Protein AF-A0A0F9CCX0-F1 (afdb_monomer)

pLDDT: mean 74.24, std 12.21, range [33.88, 95.0]

Foldseek 3Di:
DVVVVLVVVPVPDDDPPDDDDQDPDFDQEFAQDPVNDPDHDDLCNVLVVLVVLLVVLVVVQVVLQVLQPDFDWAAAPLQPADDDDDDDDPPDDDDGPHDPVSNVVRTGTDHGDHRDPVSVVVSVVSVVVSVVSVLDDVLNVVPDPDPPDPPVNSVVVVVVSCPSVLVSVVSNQVRVLVNVLSVLVVCLVPPDQWDWDQDPNDTDTDGSVVSPDRSNVDHDPDDSVPDDLVVQLVVLVVLQVVCVVDPDDDNLVSQLSNCVSNVPPPSCVVWPWDQDPVRDIDGPDDPDPPVVVVVVVVVVVVVVVVVVVVVVVVVVLVVLVVVLVVLVVVLVVLVVVPVPDDDPSPVVSVVSVVVSVVSVVVSVVVVVVVVVVVVVVVVVVVVVPD

Solvent-accessible surface area (backbone atoms only — not comparable to full-atom values): 23038 Å² total; per-residue (Å²): 112,74,73,62,54,54,62,59,57,67,77,47,79,98,59,89,88,76,81,82,83,84,70,88,79,68,75,73,52,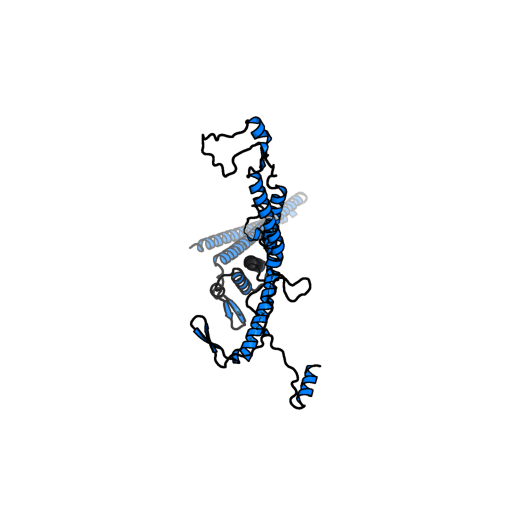64,38,78,31,92,85,70,52,90,67,48,50,51,71,64,72,72,45,43,67,56,52,53,49,46,54,52,48,51,50,53,41,51,51,28,43,53,48,44,74,40,94,46,59,48,74,42,84,79,35,66,67,81,85,73,91,82,82,84,57,94,96,63,84,83,89,68,93,49,60,70,68,57,44,55,78,23,49,46,73,57,89,52,65,63,52,54,66,67,58,52,52,49,44,51,52,52,50,56,50,50,46,51,72,68,65,59,49,60,68,78,75,65,54,76,72,61,98,80,59,55,70,65,60,55,50,52,53,49,51,60,62,42,48,62,54,39,55,33,46,42,39,40,48,57,26,48,37,53,39,53,34,35,50,49,53,47,41,48,74,69,50,56,78,74,44,78,45,78,55,94,93,38,83,45,76,50,43,43,75,76,49,71,64,67,56,81,76,58,67,69,89,75,59,69,75,64,62,55,64,65,57,42,27,50,54,22,50,52,49,48,57,46,48,76,74,42,92,85,60,62,68,68,61,45,49,52,47,30,38,61,23,64,65,48,82,62,49,63,75,80,58,49,69,44,77,43,100,83,78,46,80,42,61,78,72,65,82,70,77,57,66,66,60,55,48,49,51,50,49,51,49,49,51,53,50,52,52,49,53,50,50,52,52,53,48,51,53,51,50,54,48,49,52,53,50,51,51,50,51,51,50,52,52,52,54,63,56,46,79,74,56,73,85,76,52,57,62,59,51,52,54,52,52,50,52,49,50,50,52,52,50,53,49,50,53,52,55,51,54,50,53,52,52,52,51,53,50,55,54,55,63,67,70,74,78,122

Radius of gyration: 51.45 Å; Cα contacts (8 Å, |Δi|>4): 239; chains: 1; bounding box: 146×85×108 Å

Sequence (386 aa):
KMQAEVKFLSQQKPKVLKIDPVEYYTKIPFIPAPDGGFYDLGLGQLMGDMGGSVNTLINQLIDAGTWANSNTGFIGRGARIKGGKLRFEPNELKQVDVAGGTLRDSIVMMDFKEPSAVLFQLLGLLITYSERIGSVTDAMVGENPGQNTPAYNMQAMLEQGLQVFNGIFKRIYRSKRSEFRKLYKLNAIYLDKETYFSYHDSEEKVLATDYTADPKDLIPAADPNAFSNKEKSQKAQMLAERAGMVPGYDPIEVEKRFLEGADIPDSGQVYPTKVNEKGGVELVFPPKPDPELEIKKADMQRRTLEGKVRSEVDMMKAESQIMVDQAKVMVMIAELEADKESESNNVRIEELKLLVKEFEINRKAMVEMYKADEQSKQAANKGVGG

Nearest PDB structures (foldseek):
  9bgm-assembly1_c  TM=2.350E-01  e=2.758E-06  Pseudomonas phage vB_PaeP_DEV

Mean predicted aligned error: 19.17 Å

Structure (mmCIF, N/CA/C/O backbone):
data_AF-A0A0F9CCX0-F1
#
_entry.id   AF-A0A0F9CCX0-F1
#
loop_
_atom_site.group_PDB
_atom_site.id
_atom_site.type_symbol
_atom_site.label_atom_id
_atom_site.label_alt_id
_atom_site.label_comp_id
_atom_site.label_asym_id
_atom_site.label_entity_id
_atom_site.label_seq_id
_atom_site.pdbx_PDB_ins_code
_atom_site.Cartn_x
_atom_site.Cartn_y
_atom_site.Cartn_z
_atom_site.occupancy
_atom_site.B_iso_or_equiv
_atom_site.auth_seq_id
_atom_site.auth_comp_id
_atom_site.auth_asym_id
_atom_site.auth_atom_id
_atom_site.pdbx_PDB_model_num
ATOM 1 N N . LYS A 1 1 ? -1.453 -40.547 -20.903 1.00 52.84 1 LYS A N 1
ATOM 2 C CA . LYS A 1 1 ? -2.375 -41.615 -20.433 1.00 52.84 1 LYS A CA 1
ATOM 3 C C . LYS A 1 1 ? -3.835 -41.166 -20.509 1.00 52.84 1 LYS A C 1
ATOM 5 O O . LYS A 1 1 ? -4.539 -41.702 -21.347 1.00 52.84 1 LYS A O 1
ATOM 10 N N . MET A 1 2 ? -4.241 -40.103 -19.806 1.00 53.22 2 MET A N 1
ATOM 11 C CA . MET A 1 2 ? -5.626 -39.584 -19.821 1.00 53.22 2 MET A CA 1
ATOM 12 C C . MET A 1 2 ? -6.175 -39.236 -21.230 1.00 53.22 2 MET A C 1
ATOM 14 O O . MET A 1 2 ? -7.317 -39.540 -21.541 1.00 53.22 2 MET A O 1
ATOM 18 N N . GLN A 1 3 ? -5.352 -38.686 -22.134 1.00 57.97 3 GLN A N 1
ATOM 19 C CA . GLN A 1 3 ? -5.780 -38.356 -23.510 1.00 57.97 3 GLN A CA 1
ATOM 20 C C . GLN A 1 3 ? -6.060 -39.578 -24.407 1.00 57.97 3 GLN A C 1
ATOM 22 O O . GLN A 1 3 ? -6.864 -39.488 -25.331 1.00 57.97 3 GLN A O 1
ATOM 27 N N . ALA A 1 4 ? -5.397 -40.712 -24.158 1.00 64.69 4 ALA A N 1
ATOM 28 C CA . ALA A 1 4 ? -5.591 -41.932 -24.948 1.00 64.69 4 ALA A CA 1
ATOM 29 C C . ALA A 1 4 ? -6.895 -42.648 -24.558 1.00 64.69 4 ALA A C 1
ATOM 31 O O . ALA A 1 4 ? -7.585 -43.201 -25.406 1.00 64.69 4 ALA A O 1
ATOM 32 N N . GLU A 1 5 ? -7.257 -42.561 -23.281 1.00 64.94 5 GLU A N 1
ATOM 33 C CA . GLU A 1 5 ? -8.463 -43.155 -22.704 1.00 64.94 5 GLU A CA 1
ATOM 34 C C . GLU A 1 5 ? -9.735 -42.405 -23.137 1.00 64.94 5 GLU A C 1
ATOM 36 O O . GLU A 1 5 ? -10.734 -43.020 -23.503 1.00 64.94 5 GLU A O 1
ATOM 41 N N . VAL A 1 6 ? -9.660 -41.072 -23.242 1.00 62.88 6 VAL A N 1
ATOM 42 C CA . VAL A 1 6 ? -10.740 -40.226 -23.787 1.00 62.88 6 VAL A CA 1
ATOM 43 C C . VAL A 1 6 ? -11.057 -40.573 -25.250 1.00 62.88 6 VAL A C 1
ATOM 45 O O . VAL A 1 6 ? -12.227 -40.633 -25.621 1.00 62.88 6 VAL A O 1
ATOM 48 N N . LYS A 1 7 ? -10.041 -40.857 -26.079 1.00 65.94 7 LYS A N 1
ATOM 49 C CA . LYS A 1 7 ? -10.237 -41.249 -27.491 1.00 65.94 7 LYS A CA 1
ATOM 50 C C . LYS A 1 7 ? -10.903 -42.617 -27.654 1.00 65.94 7 LYS A C 1
ATOM 52 O O . LYS A 1 7 ? -11.608 -42.836 -28.631 1.00 65.94 7 LYS A O 1
ATOM 57 N N . PHE A 1 8 ? -10.666 -43.536 -26.722 1.00 67.38 8 PHE A N 1
ATOM 58 C CA . PHE A 1 8 ? -11.284 -44.861 -26.739 1.00 67.38 8 PHE A CA 1
ATOM 59 C C . PHE A 1 8 ? -12.762 -44.791 -26.332 1.00 67.38 8 PHE A C 1
ATOM 61 O O . PHE A 1 8 ? -13.625 -45.390 -26.971 1.00 67.38 8 PHE A O 1
ATOM 68 N N . LEU A 1 9 ? -13.071 -43.994 -25.308 1.00 62.97 9 LEU A N 1
ATOM 69 C CA . LEU A 1 9 ? -14.431 -43.838 -24.800 1.00 62.97 9 LEU A CA 1
ATOM 70 C C . LEU A 1 9 ? -15.341 -43.012 -25.729 1.00 62.97 9 LEU A C 1
ATOM 72 O O . LEU A 1 9 ? -16.557 -43.157 -25.648 1.00 62.97 9 LEU A O 1
ATOM 76 N N . SER A 1 10 ? -14.790 -42.198 -26.643 1.00 60.66 10 SER A N 1
ATOM 77 C CA . SER A 1 10 ? -15.584 -41.427 -27.618 1.00 60.66 10 SER A CA 1
ATOM 78 C C . SER A 1 10 ? -16.199 -42.271 -28.741 1.00 60.66 10 SER A C 1
ATOM 80 O O . SER A 1 10 ? -17.089 -41.791 -29.438 1.00 60.66 10 SER A O 1
ATOM 82 N N . GLN A 1 11 ? -15.736 -43.512 -28.938 1.00 66.75 11 GLN A N 1
ATOM 83 C CA . GLN A 1 11 ? -16.240 -44.426 -29.974 1.00 66.75 11 GLN A CA 1
ATOM 84 C C . GLN A 1 11 ? -17.490 -45.209 -29.540 1.00 66.75 11 GLN A C 1
ATOM 86 O O . GLN A 1 11 ? -18.177 -45.792 -30.378 1.00 66.75 11 GLN A O 1
ATOM 91 N N . GLN A 1 12 ? -17.820 -45.215 -28.247 1.00 64.75 12 GLN A N 1
ATOM 92 C CA . GLN A 1 12 ? -19.062 -45.787 -27.735 1.00 64.75 12 GLN A CA 1
ATOM 93 C C . GLN A 1 12 ? -20.084 -44.655 -27.532 1.00 64.75 12 GLN A C 1
ATOM 95 O O . GLN A 1 12 ? -19.723 -43.602 -27.023 1.00 64.75 12 GLN A O 1
ATOM 100 N N . LYS A 1 13 ? -21.333 -44.867 -27.987 1.00 63.69 13 LYS A N 1
ATOM 101 C CA . LYS A 1 13 ? -22.536 -43.991 -27.915 1.00 63.69 13 LYS A CA 1
ATOM 102 C C . LYS A 1 13 ? -22.463 -42.822 -26.909 1.00 63.69 13 LYS A C 1
ATOM 104 O O . LYS A 1 13 ? -22.036 -43.045 -25.780 1.00 63.69 13 LYS A O 1
ATOM 109 N N . PRO A 1 14 ? -22.991 -41.627 -27.254 1.00 55.28 14 PRO A N 1
ATOM 110 C CA . PRO A 1 14 ? -22.589 -40.343 -26.679 1.00 55.28 14 PRO A CA 1
ATOM 111 C C . PRO A 1 14 ? -22.761 -40.327 -25.160 1.00 55.28 14 PRO A C 1
ATOM 113 O O . PRO A 1 14 ? -23.839 -40.066 -24.630 1.00 55.28 14 PRO A O 1
ATOM 116 N N . LYS A 1 15 ? -21.672 -40.623 -24.458 1.00 65.62 15 LYS A N 1
ATOM 117 C CA . LYS A 1 15 ? -21.568 -40.529 -23.010 1.00 65.62 15 LYS A CA 1
ATOM 118 C C . LYS A 1 15 ? -20.642 -39.354 -22.750 1.00 65.62 15 LYS A C 1
ATOM 120 O O . LYS A 1 15 ? -19.519 -39.341 -23.247 1.00 65.62 15 LYS A O 1
ATOM 125 N N . VAL A 1 16 ? -21.136 -38.333 -22.055 1.00 71.62 16 VAL A N 1
ATOM 126 C CA . VAL A 1 16 ? -20.350 -37.137 -21.723 1.00 71.62 16 VAL A CA 1
ATOM 127 C C . VAL A 1 16 ? -19.073 -37.582 -21.005 1.00 71.62 16 VAL A C 1
ATOM 129 O O . VAL A 1 16 ? -19.140 -38.134 -19.911 1.00 71.62 16 VAL A O 1
ATOM 132 N N . LEU A 1 17 ? -17.919 -37.397 -21.653 1.00 76.38 17 LEU A N 1
ATOM 133 C CA . LEU A 1 17 ? -16.630 -37.905 -21.166 1.00 76.38 17 LEU A CA 1
ATOM 134 C C . LEU A 1 17 ? -16.037 -37.018 -20.070 1.00 76.38 17 LEU A C 1
ATOM 136 O O . LEU A 1 17 ? -15.368 -37.508 -19.165 1.00 76.38 17 LEU A O 1
ATOM 140 N N . LYS A 1 18 ? -16.269 -35.707 -20.171 1.00 80.12 18 LYS A N 1
ATOM 141 C CA . LYS A 1 18 ? -15.774 -34.694 -19.244 1.00 80.12 18 LYS A CA 1
ATOM 142 C C . LYS A 1 18 ? -16.625 -33.436 -19.380 1.00 80.12 18 LYS A C 1
ATOM 144 O O . LYS A 1 18 ? -16.895 -33.003 -20.497 1.00 80.12 18 LYS A O 1
ATOM 149 N N . ILE A 1 19 ? -17.014 -32.857 -18.251 1.00 81.25 19 ILE A N 1
ATOM 150 C CA . ILE A 1 19 ? -17.559 -31.502 -18.185 1.00 81.25 19 ILE A CA 1
ATOM 151 C C . ILE A 1 19 ? -16.481 -30.660 -17.519 1.00 81.25 19 ILE A C 1
ATOM 153 O O . ILE A 1 19 ? -16.115 -30.926 -16.375 1.00 81.25 19 ILE A O 1
ATOM 157 N N . ASP A 1 20 ? -15.940 -29.687 -18.244 1.00 79.88 20 ASP A N 1
ATOM 158 C CA . ASP A 1 20 ? -15.056 -28.693 -17.651 1.00 79.88 20 ASP A CA 1
ATOM 159 C C . ASP A 1 20 ? -15.924 -27.651 -16.927 1.00 79.88 20 ASP A C 1
ATOM 161 O O . ASP A 1 20 ? -16.744 -26.997 -17.577 1.00 79.88 20 ASP A O 1
ATOM 165 N N . PRO A 1 21 ? -15.820 -27.523 -15.589 1.00 82.19 21 PRO A N 1
ATOM 166 C CA . PRO A 1 21 ? -16.652 -26.589 -14.847 1.00 82.19 21 PRO A CA 1
ATOM 167 C C . PRO A 1 21 ? -16.328 -25.150 -15.259 1.00 82.19 21 PRO A C 1
ATOM 169 O O . PRO A 1 21 ? -15.163 -24.756 -15.353 1.00 82.19 21 PRO A O 1
ATOM 172 N N . VAL A 1 22 ? -17.373 -24.353 -15.482 1.00 83.12 22 VAL A N 1
ATOM 173 C CA . VAL A 1 22 ? -17.244 -22.916 -15.740 1.00 83.12 22 VAL A CA 1
ATOM 174 C C . VAL A 1 22 ? -17.226 -22.191 -14.398 1.00 83.12 22 VAL A C 1
ATOM 176 O O . VAL A 1 22 ? -18.200 -22.211 -13.649 1.00 83.12 22 VAL A O 1
ATOM 179 N N . GLU A 1 23 ? -16.098 -21.566 -14.077 1.00 85.44 23 GLU A N 1
ATOM 180 C CA . GLU A 1 23 ? -15.946 -20.768 -12.863 1.00 85.44 23 GLU A CA 1
ATOM 181 C C . GLU A 1 23 ? -16.421 -19.329 -13.096 1.00 85.44 23 GLU A C 1
ATOM 183 O O . GLU A 1 23 ? -15.783 -18.576 -13.831 1.00 85.44 23 GLU A O 1
ATOM 188 N N . TYR A 1 24 ? -17.499 -18.929 -12.420 1.00 87.69 24 TYR A N 1
ATOM 189 C CA . TYR A 1 24 ? -18.058 -17.573 -12.516 1.00 87.69 24 TYR A CA 1
ATOM 190 C C . TYR A 1 24 ? -17.422 -16.584 -11.538 1.00 87.69 24 TYR A C 1
ATOM 192 O O . TYR A 1 24 ? -17.319 -15.394 -11.821 1.00 87.69 24 TYR A O 1
ATOM 200 N N . TYR A 1 25 ? -16.974 -17.072 -10.382 1.00 90.06 25 TYR A N 1
ATOM 201 C CA . TYR A 1 25 ? -16.508 -16.221 -9.292 1.00 90.06 25 TYR A CA 1
ATOM 202 C C . TYR A 1 25 ? -14.986 -16.221 -9.190 1.00 90.06 25 TYR A C 1
ATOM 204 O O . TYR A 1 25 ? -14.326 -17.250 -9.370 1.00 90.06 25 TYR A O 1
ATOM 212 N N . THR A 1 26 ? -14.422 -15.058 -8.868 1.00 91.19 26 THR A N 1
ATOM 213 C CA . THR A 1 26 ? -12.991 -14.891 -8.594 1.00 91.19 26 THR A CA 1
ATOM 214 C C . THR A 1 26 ? -12.821 -14.332 -7.193 1.00 91.19 26 THR A C 1
ATOM 216 O O . THR A 1 26 ? -13.341 -13.267 -6.877 1.00 91.19 26 THR A O 1
ATOM 219 N N . LYS A 1 27 ? -12.074 -15.048 -6.353 1.00 89.75 27 LYS A N 1
ATOM 220 C CA . LYS A 1 27 ? -11.659 -14.563 -5.038 1.00 89.75 27 LYS A CA 1
ATOM 221 C C . LYS A 1 27 ? -10.567 -13.503 -5.216 1.00 89.75 27 LYS A C 1
ATOM 223 O O . LYS A 1 27 ? -9.583 -13.767 -5.904 1.00 89.75 27 LYS A O 1
ATOM 228 N N . ILE A 1 28 ? -10.730 -12.338 -4.587 1.00 90.44 28 ILE A N 1
ATOM 229 C CA . ILE A 1 28 ? -9.717 -11.274 -4.530 1.00 90.44 28 ILE A CA 1
ATOM 230 C C . ILE A 1 28 ? -9.175 -11.222 -3.093 1.00 90.44 28 ILE A C 1
ATOM 232 O O . ILE A 1 28 ? -9.867 -10.708 -2.217 1.00 90.44 28 ILE A O 1
ATOM 236 N N . PRO A 1 29 ? -7.973 -11.768 -2.829 1.00 87.62 29 PRO A N 1
ATOM 237 C CA . PRO A 1 29 ? -7.443 -11.885 -1.486 1.00 87.62 29 PRO A CA 1
ATOM 238 C C . PRO A 1 29 ? -6.624 -10.671 -1.051 1.00 87.62 29 PRO A C 1
ATOM 240 O O . PRO A 1 29 ? -5.793 -10.170 -1.812 1.00 87.62 29 PRO A O 1
ATOM 243 N N . PHE A 1 30 ? -6.805 -10.260 0.209 1.00 86.00 30 PHE A N 1
ATOM 244 C CA . PHE A 1 30 ? -5.980 -9.244 0.873 1.00 86.00 30 PHE A CA 1
ATOM 245 C C . PHE A 1 30 ? -4.812 -9.893 1.635 1.00 86.00 30 PHE A C 1
ATOM 247 O O . PHE A 1 30 ? -3.699 -9.992 1.099 1.00 86.00 30 PHE A O 1
ATOM 254 N N . ILE A 1 31 ? -5.068 -10.399 2.849 1.00 86.38 31 ILE A N 1
ATOM 255 C CA . ILE A 1 31 ? -4.126 -11.188 3.653 1.00 86.38 31 ILE A CA 1
ATOM 256 C C . ILE A 1 31 ? -4.696 -12.602 3.814 1.00 86.38 31 ILE A C 1
ATOM 258 O O . ILE A 1 31 ? -5.775 -12.744 4.384 1.00 86.38 31 ILE A O 1
ATOM 262 N N . PRO A 1 32 ? -4.008 -13.651 3.327 1.00 87.69 32 PRO A N 1
ATOM 263 C CA . PRO A 1 32 ? -4.508 -15.013 3.457 1.00 87.69 32 PRO A CA 1
ATOM 264 C C . PRO A 1 32 ? -4.692 -15.370 4.930 1.00 87.69 32 PRO A C 1
ATOM 266 O O . PRO A 1 32 ? -3.854 -15.029 5.767 1.00 87.69 32 PRO A O 1
ATOM 269 N N . ALA A 1 33 ? -5.789 -16.054 5.230 1.00 87.62 33 ALA A N 1
ATOM 270 C CA . ALA A 1 33 ? -6.070 -16.474 6.588 1.00 87.62 33 ALA A CA 1
ATOM 271 C C . ALA A 1 33 ? -4.991 -17.468 7.072 1.00 87.62 33 ALA A C 1
ATOM 273 O O . ALA A 1 33 ? -4.634 -18.391 6.329 1.00 87.62 33 ALA A O 1
ATOM 274 N N . PRO A 1 34 ? -4.432 -17.284 8.282 1.00 84.56 34 PRO A N 1
ATOM 275 C CA . PRO A 1 34 ? -3.341 -18.116 8.794 1.00 84.56 34 PRO A CA 1
ATOM 276 C C . PRO A 1 34 ? -3.766 -19.570 9.042 1.00 84.56 34 PRO A C 1
ATOM 278 O O . PRO A 1 34 ? -2.927 -20.465 9.052 1.00 84.56 34 PRO A O 1
ATOM 281 N N . ASP A 1 35 ? -5.065 -19.804 9.212 1.00 87.06 35 ASP A N 1
ATOM 282 C CA . ASP A 1 35 ? -5.700 -21.114 9.363 1.00 87.06 35 ASP A CA 1
ATOM 283 C C . ASP A 1 35 ? -5.969 -21.822 8.019 1.00 87.06 35 ASP A C 1
ATOM 285 O O . ASP A 1 35 ? -6.413 -22.969 8.000 1.00 87.06 35 ASP A O 1
ATOM 289 N N . GLY A 1 36 ? -5.704 -21.160 6.887 1.00 86.31 36 GLY A N 1
ATOM 290 C CA . GLY A 1 36 ? -6.026 -21.672 5.554 1.00 86.31 36 GLY A CA 1
ATOM 291 C C . GLY A 1 36 ? -7.513 -21.579 5.195 1.00 86.31 36 GLY A C 1
ATOM 292 O O . GLY A 1 36 ? -7.946 -22.213 4.229 1.00 86.31 36 GLY A O 1
ATOM 293 N N . GLY A 1 37 ? -8.296 -20.805 5.951 1.00 86.94 37 GLY A N 1
ATOM 294 C CA . GLY A 1 37 ? -9.709 -20.568 5.691 1.00 86.94 37 GLY A CA 1
ATOM 295 C C . GLY A 1 37 ? -9.985 -19.897 4.340 1.00 86.94 37 GLY A C 1
ATOM 296 O O . GLY A 1 37 ? -9.119 -19.299 3.695 1.00 86.94 37 GLY A O 1
ATOM 297 N N . PHE A 1 38 ? -11.241 -19.986 3.887 1.00 86.88 38 PHE A N 1
ATOM 298 C CA . PHE A 1 38 ? -11.650 -19.364 2.625 1.00 86.88 38 PHE A CA 1
ATOM 299 C C . PHE A 1 38 ? -11.671 -17.831 2.699 1.00 86.88 38 PHE A C 1
ATOM 301 O O . PHE A 1 38 ? -11.340 -17.183 1.706 1.00 86.88 38 PHE A O 1
ATOM 308 N N . TYR A 1 39 ? -12.044 -17.249 3.840 1.00 88.31 39 TYR A N 1
ATOM 309 C CA . TYR A 1 39 ? -12.142 -15.799 4.009 1.00 88.31 39 TYR A CA 1
ATOM 310 C C . TYR A 1 39 ? -10.817 -15.211 4.461 1.00 88.31 39 TYR A C 1
ATOM 312 O O . TYR A 1 39 ? -10.295 -15.584 5.503 1.00 88.31 39 TYR A O 1
ATOM 320 N N . ASP A 1 40 ? -10.291 -14.280 3.674 1.00 87.88 40 ASP A N 1
ATOM 321 C CA . ASP A 1 40 ? -9.047 -13.590 3.991 1.00 87.88 40 ASP A CA 1
ATOM 322 C C . ASP A 1 40 ? -9.248 -12.558 5.101 1.00 87.88 40 ASP A C 1
ATOM 324 O O . ASP A 1 40 ? -10.336 -12.008 5.286 1.00 87.88 40 ASP A O 1
ATOM 328 N N . LEU A 1 41 ? -8.168 -12.255 5.814 1.00 87.75 41 LEU A N 1
ATOM 329 C CA . LEU A 1 41 ? -8.151 -11.197 6.810 1.00 87.75 41 LEU A CA 1
ATOM 330 C C . LEU A 1 41 ? -8.149 -9.842 6.104 1.00 87.75 41 LEU A C 1
ATOM 332 O O . LEU A 1 41 ? -7.305 -9.577 5.246 1.00 87.75 41 LEU A O 1
ATOM 336 N N . GLY A 1 42 ? -9.100 -8.986 6.471 1.00 84.31 42 GLY A N 1
ATOM 337 C CA . GLY A 1 42 ? -9.145 -7.585 6.059 1.00 84.31 42 GLY A CA 1
ATOM 338 C C . GLY A 1 42 ? -8.484 -6.666 7.086 1.00 84.31 42 GLY A C 1
ATOM 339 O O . GLY A 1 42 ? -8.326 -7.028 8.252 1.00 84.31 42 GLY A O 1
ATOM 340 N N . LEU A 1 43 ? -8.162 -5.439 6.671 1.00 81.00 43 LEU A N 1
ATOM 341 C CA . LEU A 1 43 ? -7.581 -4.425 7.560 1.00 81.00 43 LEU A CA 1
ATOM 342 C C . LEU A 1 43 ? -8.488 -4.111 8.765 1.00 81.00 43 LEU A C 1
ATOM 344 O O . LEU A 1 43 ? -8.001 -3.944 9.877 1.00 81.00 43 LEU A O 1
ATOM 348 N N . GLY A 1 44 ? -9.810 -4.111 8.568 1.00 83.38 44 GLY A N 1
ATOM 349 C CA . GLY A 1 44 ? -10.772 -3.869 9.648 1.00 83.38 44 GLY A CA 1
ATOM 350 C C . GLY A 1 44 ? -10.695 -4.897 10.780 1.00 83.38 44 GLY A C 1
ATOM 351 O O . GLY A 1 44 ? -10.807 -4.521 11.940 1.00 83.38 44 GLY A O 1
ATOM 352 N N . GLN A 1 45 ? -10.423 -6.170 10.467 1.00 84.81 45 GLN A N 1
ATOM 353 C CA . GLN A 1 45 ? -10.244 -7.208 11.489 1.00 84.81 45 GLN A CA 1
ATOM 354 C C . GLN A 1 45 ? -8.956 -6.990 12.294 1.00 84.81 45 GLN A C 1
ATOM 356 O O . GLN A 1 45 ? -8.927 -7.276 13.484 1.00 84.81 45 GLN A O 1
ATOM 361 N N . LEU A 1 46 ? -7.903 -6.462 11.659 1.00 82.38 46 LEU A N 1
ATOM 362 C CA . LEU A 1 46 ? -6.636 -6.152 12.327 1.00 82.38 46 LEU A CA 1
ATOM 363 C C . LEU A 1 46 ? -6.744 -4.921 13.238 1.00 82.38 46 LEU A C 1
ATOM 365 O O . LEU A 1 46 ? -6.101 -4.875 14.280 1.00 82.38 46 LEU A O 1
ATOM 369 N N . MET A 1 47 ? -7.551 -3.929 12.853 1.00 85.31 47 MET A N 1
ATOM 370 C CA . MET A 1 47 ? -7.706 -2.677 13.605 1.00 85.31 47 MET A CA 1
ATOM 371 C C . MET A 1 47 ? -8.858 -2.699 14.620 1.00 85.31 47 MET A C 1
ATOM 373 O O . MET A 1 47 ? -8.902 -1.842 15.501 1.00 85.31 47 MET A O 1
ATOM 377 N N . GLY A 1 48 ? -9.793 -3.648 14.510 1.00 87.94 48 GLY A N 1
ATOM 378 C CA . GLY A 1 48 ? -11.029 -3.674 15.298 1.00 87.94 48 GLY A CA 1
ATOM 379 C C . GLY A 1 48 ? -10.796 -3.688 16.809 1.00 87.94 48 GLY A C 1
ATOM 380 O O . GLY A 1 48 ? -11.326 -2.835 17.523 1.00 87.94 48 GLY A O 1
ATOM 381 N N . ASP A 1 49 ? -9.950 -4.598 17.291 1.00 87.88 49 ASP A N 1
ATOM 382 C CA . ASP A 1 49 ? -9.684 -4.769 18.727 1.00 87.88 49 ASP A CA 1
ATOM 383 C C . ASP A 1 49 ? -8.971 -3.550 19.332 1.00 87.88 49 ASP A C 1
ATOM 385 O O . ASP A 1 49 ? -9.262 -3.111 20.452 1.00 87.88 49 ASP A O 1
ATOM 389 N N . MET A 1 50 ? -8.060 -2.952 18.562 1.00 88.06 50 MET A N 1
ATOM 390 C CA . MET A 1 50 ? -7.331 -1.753 18.970 1.00 88.06 50 MET A CA 1
ATOM 391 C C . MET A 1 50 ? -8.250 -0.535 18.998 1.00 88.06 50 MET A C 1
ATOM 393 O O . MET A 1 50 ? -8.243 0.203 19.980 1.00 88.06 50 MET A O 1
ATOM 397 N N . GLY A 1 51 ? -9.102 -0.371 17.982 1.00 88.44 51 GLY A N 1
ATOM 398 C CA . GLY A 1 51 ? -10.115 0.682 17.948 1.00 88.44 51 GLY A CA 1
ATOM 399 C C . GLY A 1 51 ? -11.099 0.580 19.115 1.00 88.44 51 GLY A C 1
ATOM 400 O O . GLY A 1 51 ? -11.390 1.583 19.765 1.00 88.44 51 GLY A O 1
ATOM 401 N N . GLY A 1 52 ? -11.556 -0.631 19.453 1.00 91.62 52 GLY A N 1
ATOM 402 C CA . GLY A 1 52 ? -12.396 -0.861 20.633 1.00 91.62 52 GLY A CA 1
ATOM 403 C C . GLY A 1 52 ? -11.698 -0.479 21.944 1.00 91.62 52 GLY A C 1
ATOM 404 O O . GLY A 1 52 ? -12.298 0.166 22.810 1.00 91.62 52 GLY A O 1
ATOM 405 N N . SER A 1 53 ? -10.411 -0.811 22.065 1.00 92.62 53 SER A N 1
ATOM 406 C CA . SER A 1 53 ? -9.595 -0.464 23.236 1.00 92.62 53 SER A CA 1
ATOM 407 C C . SER A 1 53 ? -9.389 1.049 23.360 1.00 92.62 53 SER A C 1
ATOM 409 O O . SER A 1 53 ? -9.587 1.611 24.436 1.00 92.62 53 SER A O 1
ATOM 411 N N . VAL A 1 54 ? -9.072 1.726 22.252 1.00 93.56 54 VAL A N 1
ATOM 412 C CA . VAL A 1 54 ? -8.929 3.189 22.173 1.00 93.56 54 VAL A CA 1
ATOM 413 C C . VAL A 1 54 ? -10.230 3.884 22.573 1.00 93.56 54 VAL A C 1
ATOM 415 O O . VAL A 1 54 ? -10.210 4.746 23.449 1.00 93.56 54 VAL A O 1
ATOM 418 N N . ASN A 1 55 ? -11.371 3.462 22.021 1.00 94.12 55 ASN A N 1
ATOM 419 C CA . ASN A 1 55 ? -12.681 4.012 22.382 1.00 94.12 55 ASN A CA 1
ATOM 420 C C . ASN A 1 55 ? -12.978 3.856 23.879 1.00 94.12 55 ASN A C 1
ATOM 422 O O . ASN A 1 55 ? -13.435 4.796 24.528 1.00 94.12 55 ASN A O 1
ATOM 426 N N . THR A 1 56 ? -12.685 2.682 24.444 1.00 95.00 56 THR A N 1
ATOM 427 C CA . THR A 1 56 ? -12.891 2.423 25.876 1.00 95.00 56 THR A CA 1
ATOM 428 C C . THR A 1 56 ? -12.028 3.338 26.744 1.00 95.00 56 THR A C 1
ATOM 430 O O . THR A 1 56 ? -12.530 3.914 27.707 1.00 95.00 56 THR A O 1
ATOM 433 N N . LEU A 1 57 ? -10.750 3.515 26.393 1.00 94.75 57 LEU A N 1
ATOM 434 C CA . LEU A 1 57 ? -9.840 4.396 27.128 1.00 94.75 57 LEU A CA 1
ATOM 435 C C . LEU A 1 57 ? -10.245 5.867 27.026 1.00 94.75 57 LEU A C 1
ATOM 437 O O . LEU A 1 57 ? -10.207 6.572 28.031 1.00 94.75 57 LEU A O 1
ATOM 441 N N . ILE A 1 58 ? -10.662 6.324 25.842 1.00 94.81 58 ILE A N 1
ATOM 442 C CA . ILE A 1 58 ? -11.165 7.689 25.642 1.00 94.81 58 ILE A CA 1
ATOM 443 C C . ILE A 1 58 ? -12.368 7.941 26.551 1.00 94.81 58 ILE A C 1
ATOM 445 O O . ILE A 1 58 ? -12.375 8.931 27.281 1.00 94.81 58 ILE A O 1
ATOM 449 N N . ASN A 1 59 ? -13.340 7.025 26.572 1.00 94.75 59 ASN A N 1
ATOM 450 C CA . ASN A 1 59 ? -14.515 7.154 27.432 1.00 94.75 59 ASN A CA 1
ATOM 451 C C . ASN A 1 59 ? -14.119 7.216 28.913 1.00 94.75 59 ASN A C 1
ATOM 453 O O . ASN A 1 59 ? -14.537 8.126 29.618 1.00 94.75 59 ASN A O 1
ATOM 457 N N . GLN A 1 60 ? -13.240 6.321 29.372 1.00 93.50 60 GLN A N 1
ATOM 458 C CA . GLN A 1 60 ? -12.774 6.314 30.763 1.00 93.50 60 GLN A CA 1
ATOM 459 C C . GLN A 1 60 ? -12.041 7.603 31.158 1.00 93.50 60 GLN A C 1
ATOM 461 O O . GLN A 1 60 ? -12.224 8.095 32.271 1.00 93.50 60 GLN A O 1
ATOM 466 N N . LEU A 1 61 ? -11.214 8.156 30.267 1.00 93.88 61 LEU A N 1
ATOM 467 C CA . LEU A 1 61 ? -10.490 9.404 30.513 1.00 93.88 61 LEU A CA 1
ATOM 468 C C . LEU A 1 61 ? -11.434 10.613 30.550 1.00 93.88 61 LEU A C 1
ATOM 470 O O . LEU A 1 61 ? -11.287 11.468 31.425 1.00 93.88 61 LEU A O 1
ATOM 474 N N . ILE A 1 62 ? -12.412 10.673 29.641 1.00 93.62 62 ILE A N 1
ATOM 475 C CA . ILE A 1 62 ? -13.431 11.733 29.611 1.00 93.62 62 ILE A CA 1
ATOM 476 C C . ILE A 1 62 ? -14.326 11.653 30.849 1.00 93.62 62 ILE A C 1
ATOM 478 O O . ILE A 1 62 ? -14.581 12.678 31.484 1.00 93.62 62 ILE A O 1
ATOM 482 N N . ASP A 1 63 ? -14.763 10.455 31.231 1.00 92.25 63 ASP A N 1
ATOM 483 C CA . ASP A 1 63 ? -15.587 10.245 32.419 1.00 92.25 63 ASP A CA 1
ATOM 484 C C . ASP A 1 63 ? -14.819 10.647 33.681 1.00 92.25 63 ASP A C 1
ATOM 486 O O . ASP A 1 63 ? -15.327 11.429 34.482 1.00 92.25 63 ASP A O 1
ATOM 490 N N . ALA A 1 64 ? -13.567 10.199 33.834 1.00 90.88 64 ALA A N 1
ATOM 491 C CA . ALA A 1 64 ? -12.715 10.601 34.954 1.00 90.88 64 ALA A CA 1
ATOM 492 C C . ALA A 1 64 ? -12.524 12.125 35.007 1.00 90.88 64 ALA A C 1
ATOM 494 O O . ALA A 1 64 ? -12.623 12.722 36.077 1.00 90.88 64 ALA A O 1
ATOM 495 N N . GLY A 1 65 ? -12.323 12.773 33.855 1.00 90.00 65 GLY A N 1
ATOM 496 C CA . GLY A 1 65 ? -12.210 14.230 33.770 1.00 90.00 65 GLY A CA 1
ATOM 497 C C . GLY A 1 65 ? -13.512 14.943 34.133 1.00 90.00 65 GLY A C 1
ATOM 498 O O . GLY A 1 65 ? -13.494 15.974 34.804 1.00 90.00 65 GLY A O 1
ATOM 499 N N . THR A 1 66 ? -14.654 14.383 33.742 1.00 90.88 66 THR A N 1
ATOM 500 C CA . THR A 1 66 ? -15.976 14.921 34.083 1.00 90.88 66 THR A CA 1
ATOM 501 C C . THR A 1 66 ? -16.234 14.819 35.584 1.00 90.88 66 THR A C 1
ATOM 503 O O . THR A 1 66 ? -16.694 15.786 36.188 1.00 90.88 66 THR A O 1
ATOM 506 N N . TRP A 1 67 ? -15.896 13.687 36.206 1.00 88.88 67 TRP A N 1
ATOM 507 C CA . TRP A 1 67 ? -16.049 13.483 37.646 1.00 88.88 67 TRP A CA 1
ATOM 508 C C . TRP A 1 67 ? -15.082 14.331 38.474 1.00 88.88 67 TRP A C 1
ATOM 510 O O . TRP A 1 67 ? -15.515 14.930 39.452 1.00 88.88 67 TRP A O 1
ATOM 520 N N . ALA A 1 68 ? -13.819 14.457 38.058 1.00 88.69 68 ALA A N 1
ATOM 521 C CA . ALA A 1 68 ? -12.826 15.295 38.738 1.00 88.69 68 ALA A CA 1
ATOM 522 C C . ALA A 1 68 ? -13.192 16.791 38.711 1.00 88.69 68 ALA A C 1
ATOM 524 O O . ALA A 1 68 ? -12.995 17.501 39.693 1.00 88.69 68 ALA A O 1
ATOM 525 N N . ASN A 1 69 ? -13.782 17.271 37.611 1.00 87.75 69 ASN A N 1
ATOM 526 C CA . ASN A 1 69 ? -14.266 18.652 37.504 1.00 87.75 69 ASN A CA 1
ATOM 527 C C . ASN A 1 69 ? -15.621 18.879 38.195 1.00 87.75 69 ASN A C 1
ATOM 529 O O . ASN A 1 69 ? -16.073 20.020 38.323 1.00 87.75 69 ASN A O 1
ATOM 533 N N . SER A 1 70 ? -16.299 17.809 38.609 1.00 85.50 70 SER A N 1
ATOM 534 C CA . SER A 1 70 ? -17.618 17.886 39.220 1.00 85.50 70 SER A CA 1
ATOM 535 C C . SER A 1 70 ? -17.501 17.932 40.737 1.00 85.50 70 SER A C 1
ATOM 537 O O . SER A 1 70 ? -16.998 17.013 41.377 1.00 85.50 70 SER A O 1
ATOM 539 N N . ASN A 1 71 ? -18.029 18.994 41.341 1.00 78.69 71 ASN A N 1
ATOM 540 C CA . ASN A 1 71 ? -18.089 19.113 42.791 1.00 78.69 71 ASN A CA 1
ATOM 541 C C . ASN A 1 71 ? -19.298 18.329 43.326 1.00 78.69 71 ASN A C 1
ATOM 543 O O . ASN A 1 71 ? -20.352 18.902 43.618 1.00 78.69 71 ASN A O 1
ATOM 547 N N . THR A 1 72 ? -19.175 16.999 43.369 1.00 83.25 72 THR A N 1
ATOM 548 C CA . THR A 1 72 ? -20.211 16.119 43.926 1.00 83.25 72 THR A CA 1
ATOM 549 C C . THR A 1 72 ? -19.838 15.639 45.322 1.00 83.25 72 THR A C 1
ATOM 551 O O . THR A 1 72 ? -18.673 15.580 45.707 1.00 83.25 72 THR A O 1
ATOM 554 N N . GLY A 1 73 ? -20.847 15.325 46.123 1.00 84.19 73 GLY A N 1
ATOM 555 C CA . GLY A 1 73 ? -20.652 14.936 47.508 1.00 84.19 73 GLY A CA 1
ATOM 556 C C . GLY A 1 73 ? -21.949 14.507 48.169 1.00 84.19 73 GLY A C 1
ATOM 557 O O . GLY A 1 73 ? -23.031 14.574 47.583 1.00 84.19 73 GLY A O 1
ATOM 558 N N . PHE A 1 74 ? -21.833 14.073 49.414 1.00 80.31 74 PHE A N 1
ATOM 559 C CA . PHE A 1 74 ? -22.958 13.721 50.260 1.00 80.31 74 PHE A CA 1
ATOM 560 C C . PHE A 1 74 ? -23.364 14.910 51.123 1.00 80.31 74 PHE A C 1
ATOM 562 O O . PHE A 1 74 ? -22.524 15.589 51.713 1.00 80.31 74 PHE A O 1
ATOM 569 N N . ILE A 1 75 ? -24.673 15.124 51.231 1.00 82.38 75 ILE A N 1
ATOM 570 C CA . ILE A 1 75 ? -25.262 16.091 52.155 1.00 82.38 75 ILE A CA 1
ATOM 571 C C . ILE A 1 75 ? -25.950 15.298 53.265 1.00 82.38 75 ILE A C 1
ATOM 573 O O . ILE A 1 75 ? -26.921 14.574 53.029 1.00 82.38 75 ILE A O 1
ATOM 577 N N . GLY A 1 76 ? -25.436 15.415 54.485 1.00 77.88 76 GLY A N 1
ATOM 578 C CA . GLY A 1 76 ? -26.015 14.794 55.668 1.00 77.88 76 GLY A CA 1
ATOM 579 C C . GLY A 1 76 ? -27.380 15.395 56.013 1.00 77.88 76 GLY A C 1
ATOM 580 O O . GLY A 1 76 ? -27.612 16.593 55.854 1.00 77.88 76 GLY A O 1
ATOM 581 N N . ARG A 1 77 ? -28.289 14.580 56.571 1.00 73.00 77 ARG A N 1
ATOM 582 C CA . ARG A 1 77 ? -29.635 15.027 57.005 1.00 73.00 77 ARG A CA 1
ATOM 583 C C . ARG A 1 77 ? -29.612 16.221 57.978 1.00 73.00 77 ARG A C 1
ATOM 585 O O . ARG A 1 77 ? -30.609 16.934 58.074 1.00 73.00 77 ARG A O 1
ATOM 592 N N . GLY A 1 78 ? -28.494 16.447 58.675 1.00 70.94 78 GLY A N 1
ATOM 593 C CA . GLY A 1 78 ? -28.285 17.582 59.580 1.00 70.94 78 GLY A CA 1
ATOM 594 C C . GLY A 1 78 ? -28.218 18.953 58.896 1.00 70.94 78 GLY A C 1
ATOM 595 O O . GLY A 1 78 ? -28.479 19.950 59.556 1.00 70.94 78 GLY A O 1
ATOM 596 N N . ALA A 1 79 ? -27.953 19.014 57.585 1.00 70.31 79 ALA A N 1
ATOM 597 C CA . ALA A 1 79 ? -27.839 20.272 56.843 1.00 70.31 79 ALA A CA 1
ATOM 598 C C . ALA A 1 79 ? -29.186 20.988 56.619 1.00 70.31 79 ALA A C 1
ATOM 600 O O . ALA A 1 79 ? -29.182 22.178 56.323 1.00 70.31 79 ALA A O 1
ATOM 601 N N . ARG A 1 80 ? -30.325 20.270 56.723 1.00 70.25 80 ARG A N 1
ATOM 602 C CA . ARG A 1 80 ? -31.715 20.747 56.491 1.00 70.25 80 ARG A CA 1
ATOM 603 C C . ARG A 1 80 ? -31.860 21.833 55.405 1.00 70.25 80 ARG A C 1
ATOM 605 O O . ARG A 1 80 ? -32.660 22.754 55.536 1.00 70.25 80 ARG A O 1
ATOM 612 N N . ILE A 1 81 ? -31.120 21.717 54.306 1.00 73.44 81 ILE A N 1
ATOM 613 C CA . ILE A 1 81 ? -31.251 22.627 53.167 1.00 73.44 81 ILE A CA 1
ATOM 614 C C . ILE A 1 81 ? -32.566 22.284 52.455 1.00 73.44 81 ILE A C 1
ATOM 616 O O . ILE A 1 81 ? -32.845 21.107 52.211 1.00 73.44 81 ILE A O 1
ATOM 620 N N . LYS A 1 82 ? -33.385 23.289 52.118 1.00 69.50 82 LYS A N 1
ATOM 621 C CA . LYS A 1 82 ? -34.593 23.081 51.302 1.00 69.50 82 LYS A CA 1
ATOM 622 C C . LYS A 1 82 ? -34.184 22.442 49.971 1.00 69.50 82 LYS A C 1
ATOM 624 O O . LYS A 1 82 ? -33.451 23.045 49.193 1.00 69.50 82 LYS A O 1
ATOM 629 N N . GLY A 1 83 ? -34.629 21.207 49.740 1.00 67.06 83 GLY A N 1
ATOM 630 C CA . GLY A 1 83 ? -34.300 20.454 48.531 1.00 67.06 83 GLY A CA 1
ATOM 631 C C . GLY A 1 83 ? -34.778 21.174 47.268 1.00 67.06 83 GLY A C 1
ATOM 632 O O . GLY A 1 83 ? -35.889 21.696 47.228 1.00 67.06 83 GLY A O 1
ATOM 633 N N . GLY A 1 84 ? -33.931 21.211 46.239 1.00 73.75 84 GLY A N 1
ATOM 634 C CA . GLY A 1 84 ? -34.212 21.876 44.966 1.00 73.75 84 GLY A CA 1
ATOM 635 C C . GLY A 1 84 ? -32.937 22.381 44.291 1.00 73.75 84 GLY A C 1
ATOM 636 O O . GLY A 1 84 ? -31.865 22.398 44.893 1.00 73.75 84 GLY A O 1
ATOM 637 N N . LYS A 1 85 ? -33.036 22.797 43.023 1.00 73.06 85 LYS A N 1
ATOM 638 C CA . LYS A 1 85 ? -31.921 23.450 42.321 1.00 73.06 85 LYS A CA 1
ATOM 639 C C . LYS A 1 85 ? -31.759 24.873 42.863 1.00 73.06 85 LYS A C 1
ATOM 641 O O . LYS A 1 85 ? -32.474 25.776 42.437 1.00 73.06 85 LYS A O 1
ATOM 646 N N . LEU A 1 86 ? -30.827 25.068 43.793 1.00 77.44 86 LEU A N 1
ATOM 647 C CA . LEU A 1 86 ? -30.400 26.400 44.216 1.00 77.44 86 LEU A CA 1
ATOM 648 C C . LEU A 1 86 ? -29.493 26.986 43.129 1.00 77.44 86 LEU A C 1
ATOM 650 O O . LEU A 1 86 ? -28.428 26.448 42.841 1.00 77.44 86 LEU A O 1
ATOM 654 N N . ARG A 1 87 ? -29.945 28.068 42.494 1.00 79.12 87 ARG A N 1
ATOM 655 C CA . ARG A 1 87 ? -29.107 28.898 41.623 1.00 79.12 87 ARG A CA 1
ATOM 656 C C . ARG A 1 87 ? -28.483 30.008 42.461 1.00 79.12 87 ARG A C 1
ATOM 658 O O . ARG A 1 87 ? -29.156 30.550 43.338 1.00 79.12 87 ARG A O 1
ATOM 665 N N . PHE A 1 88 ? -27.224 30.312 42.176 1.00 80.75 88 PHE A N 1
ATOM 666 C CA . PHE A 1 88 ? -26.481 31.407 42.786 1.00 80.75 88 PHE A CA 1
ATOM 667 C C . PHE A 1 88 ? -26.169 32.441 41.710 1.00 80.75 88 PHE A C 1
ATOM 669 O O . PHE A 1 88 ? -25.656 32.084 40.648 1.00 80.75 88 PHE A O 1
ATOM 676 N N . GLU A 1 89 ? -26.477 33.703 41.989 1.00 90.62 89 GLU A N 1
ATOM 677 C CA . GLU A 1 89 ? -26.021 34.844 41.196 1.00 90.62 89 GLU A CA 1
ATOM 678 C C . GLU A 1 89 ? -24.812 35.515 41.878 1.00 90.62 89 GLU A C 1
ATOM 680 O O . GLU A 1 89 ? -24.643 35.397 43.098 1.00 90.62 89 GLU A O 1
ATOM 685 N N . PRO A 1 90 ? -23.930 36.205 41.130 1.00 86.50 90 PRO A N 1
ATOM 686 C CA . PRO A 1 90 ? -22.829 36.954 41.729 1.00 86.50 90 PRO A CA 1
ATOM 687 C C . PRO A 1 90 ? -23.335 37.955 42.781 1.00 86.50 90 PRO A C 1
ATOM 689 O O . PRO A 1 90 ? -24.263 38.714 42.518 1.00 86.50 90 PRO A O 1
ATOM 692 N N . ASN A 1 91 ? -22.693 37.979 43.954 1.00 87.06 91 ASN A N 1
ATOM 693 C CA . ASN A 1 91 ? -23.056 38.794 45.128 1.00 87.06 91 ASN A CA 1
ATOM 694 C C . ASN A 1 91 ? -24.372 38.418 45.841 1.00 87.06 91 ASN A C 1
ATOM 696 O O . ASN A 1 91 ? -24.872 39.205 46.645 1.00 87.06 91 ASN A O 1
ATOM 700 N N . GLU A 1 92 ? -24.921 37.223 45.613 1.00 88.06 92 GLU A N 1
ATOM 701 C CA . GLU A 1 92 ? -26.123 36.757 46.311 1.00 88.06 92 GLU A CA 1
ATOM 702 C C . GLU A 1 92 ? -25.798 35.869 47.531 1.00 88.06 92 GLU A C 1
ATOM 704 O O . GLU A 1 92 ? -25.021 34.917 47.444 1.00 88.06 92 GLU A O 1
ATOM 709 N N . LEU A 1 93 ? -26.446 36.138 48.673 1.00 80.94 93 LEU A N 1
ATOM 710 C CA . LEU A 1 93 ? -26.405 35.290 49.871 1.00 80.94 93 LEU A CA 1
ATOM 711 C C . LEU A 1 93 ? -27.749 34.570 50.047 1.00 80.94 93 LEU A C 1
ATOM 713 O O . LEU A 1 93 ? -28.793 35.210 50.178 1.00 80.94 93 LEU A O 1
ATOM 717 N N . LYS A 1 94 ? -27.735 33.234 50.093 1.00 82.44 94 LYS A N 1
ATOM 718 C CA . LYS A 1 94 ? -28.929 32.422 50.376 1.00 82.44 94 LYS A CA 1
ATOM 719 C C . LYS A 1 94 ? -29.024 32.116 51.871 1.00 82.44 94 LYS A C 1
ATOM 721 O O . LYS A 1 94 ? -28.036 31.742 52.498 1.00 82.44 94 LYS A O 1
ATOM 726 N N . GLN A 1 95 ? -30.222 32.252 52.432 1.00 77.25 95 GLN A N 1
ATOM 727 C CA . GLN A 1 95 ? -30.486 31.912 53.831 1.00 77.25 95 GLN A CA 1
ATOM 728 C C . GLN A 1 95 ? -30.576 30.392 54.015 1.00 77.25 95 GLN A C 1
ATOM 730 O O . GLN A 1 95 ? -31.183 29.697 53.197 1.00 77.25 95 GLN A O 1
ATOM 735 N N . VAL A 1 96 ? -29.980 29.890 55.098 1.00 77.44 96 VAL A N 1
ATOM 736 C CA . VAL A 1 96 ? -30.006 28.475 55.492 1.00 77.44 96 VAL A CA 1
ATOM 737 C C . VAL A 1 96 ? -30.447 28.386 56.953 1.00 77.44 96 VAL A C 1
ATOM 739 O O . VAL A 1 96 ? -30.008 29.182 57.778 1.00 77.44 96 VAL A O 1
ATOM 742 N N . ASP A 1 97 ? -31.291 27.405 57.276 1.00 76.62 97 ASP A N 1
ATOM 743 C CA . ASP A 1 97 ? -31.918 27.236 58.599 1.00 76.62 97 ASP A CA 1
ATOM 744 C C . ASP A 1 97 ? -30.984 26.588 59.652 1.00 76.62 97 ASP A C 1
ATOM 746 O O . ASP A 1 97 ? -31.427 26.174 60.724 1.00 76.62 97 ASP A O 1
ATOM 750 N N . VAL A 1 98 ? -29.689 26.447 59.346 1.00 79.94 98 VAL A N 1
ATOM 751 C CA . VAL A 1 98 ? -28.709 25.676 60.128 1.00 79.94 98 VAL A CA 1
ATOM 752 C C . 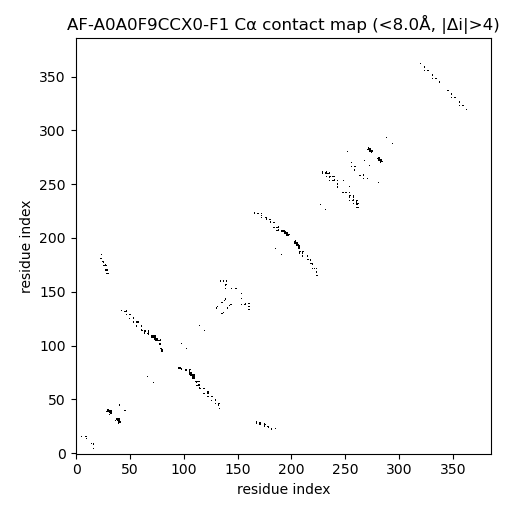VAL A 1 98 ? -27.454 26.511 60.386 1.00 79.94 98 VAL A C 1
ATOM 754 O O . VAL A 1 98 ? -27.037 27.304 59.543 1.00 79.94 98 VAL A O 1
ATOM 757 N N . ALA A 1 99 ? -26.828 26.324 61.553 1.00 79.44 99 ALA A N 1
ATOM 758 C CA . ALA A 1 99 ? -25.587 27.006 61.906 1.00 79.44 99 ALA A CA 1
ATOM 759 C C . ALA A 1 99 ? -24.444 26.644 60.933 1.00 79.44 99 ALA A C 1
ATOM 761 O O . ALA A 1 99 ? -24.275 25.484 60.546 1.00 79.44 99 ALA A O 1
ATOM 762 N N . GLY A 1 100 ? -23.621 27.631 60.564 1.00 73.19 100 GLY A N 1
ATOM 763 C CA . GLY A 1 100 ? -22.591 27.473 59.526 1.00 73.19 100 GLY A CA 1
ATOM 764 C C . GLY A 1 100 ? -21.550 26.379 59.805 1.00 73.19 100 GLY A C 1
ATOM 765 O O . GLY A 1 100 ? -21.109 25.715 58.871 1.00 73.19 100 GLY A O 1
ATOM 766 N N . GLY A 1 101 ? -21.207 26.129 61.076 1.00 78.94 101 GLY A N 1
ATOM 767 C CA . GLY A 1 101 ? -20.298 25.037 61.459 1.00 78.94 101 GLY A CA 1
ATOM 768 C C . GLY A 1 101 ? -20.865 23.658 61.109 1.00 78.94 101 GLY A C 1
ATOM 769 O O . GLY A 1 101 ? -20.246 22.895 60.377 1.00 78.94 101 GLY A O 1
ATOM 770 N N . THR A 1 102 ? -22.112 23.394 61.505 1.00 76.38 102 THR A N 1
ATOM 771 C CA . THR A 1 102 ? -22.817 22.143 61.181 1.00 76.38 102 THR A CA 1
ATOM 772 C C . THR A 1 102 ? -23.100 21.973 59.687 1.00 76.38 102 THR A C 1
ATOM 774 O O . THR A 1 102 ? -23.182 20.844 59.206 1.00 76.38 102 THR A O 1
ATOM 777 N N . LEU A 1 103 ? -23.228 23.069 58.930 1.00 76.38 103 LEU A N 1
ATOM 778 C CA . LEU A 1 103 ? -23.372 23.024 57.472 1.00 76.38 103 LEU A CA 1
ATOM 779 C C . LEU A 1 103 ? -22.085 22.531 56.795 1.00 76.38 103 LEU A C 1
ATOM 781 O O . LEU A 1 103 ? -22.148 21.748 55.855 1.00 76.38 103 LEU A O 1
ATOM 785 N N . ARG A 1 104 ? -20.920 22.948 57.301 1.00 79.44 104 ARG A N 1
ATOM 786 C CA . ARG A 1 104 ? -19.618 22.506 56.790 1.00 79.44 104 ARG A CA 1
ATOM 787 C C . ARG A 1 104 ? -19.351 21.037 57.111 1.00 79.44 104 ARG A C 1
ATOM 789 O O . ARG A 1 104 ? -18.932 20.302 56.227 1.00 79.44 104 ARG A O 1
ATOM 796 N N . ASP A 1 105 ? -19.670 20.604 58.328 1.00 83.19 105 ASP A N 1
ATOM 797 C CA . ASP A 1 105 ? -19.458 19.215 58.765 1.00 83.19 105 ASP A CA 1
ATOM 798 C C . ASP A 1 105 ? -20.436 18.222 58.114 1.00 83.19 105 ASP A C 1
ATOM 800 O O . ASP A 1 105 ? -20.175 17.022 58.051 1.00 83.19 105 ASP A O 1
ATOM 804 N N . SER A 1 106 ? -21.581 18.707 57.626 1.00 81.19 106 SER A N 1
ATOM 805 C CA . SER A 1 106 ? -22.598 17.878 56.968 1.00 81.19 106 SER A CA 1
ATOM 806 C C . SER A 1 106 ? -22.420 17.754 55.455 1.00 81.19 106 SER A C 1
ATOM 808 O O . SER A 1 106 ? -23.128 16.952 54.845 1.00 81.19 106 SER A O 1
ATOM 810 N N . ILE A 1 107 ? -21.491 18.497 54.847 1.00 82.50 107 ILE A N 1
ATOM 811 C CA . ILE A 1 107 ? -21.156 18.385 53.425 1.00 82.50 107 ILE A CA 1
ATOM 812 C C . ILE A 1 107 ? -19.840 17.619 53.308 1.00 82.50 107 ILE A C 1
ATOM 814 O O . ILE A 1 107 ? -18.774 18.135 53.632 1.00 82.50 107 ILE A O 1
ATOM 818 N N . VAL A 1 108 ? -19.913 16.385 52.812 1.00 85.25 108 VAL A N 1
ATOM 819 C CA . VAL A 1 108 ? -18.730 15.571 52.510 1.00 85.25 108 VAL A CA 1
ATOM 820 C C . VAL A 1 108 ? -18.565 15.528 51.001 1.00 85.25 108 VAL A C 1
ATOM 822 O O . VAL A 1 108 ? -19.336 14.861 50.315 1.00 85.25 108 VAL A O 1
ATOM 825 N N . MET A 1 109 ? -17.580 16.253 50.474 1.00 83.44 109 MET A N 1
ATOM 826 C CA . MET A 1 109 ? -17.237 16.193 49.051 1.00 83.44 109 MET A CA 1
ATOM 827 C C . MET A 1 109 ? -16.605 14.837 48.730 1.00 83.44 109 MET A C 1
ATOM 829 O O . MET A 1 109 ? -15.793 14.327 49.504 1.00 83.44 109 MET A O 1
ATOM 833 N N . MET A 1 110 ? -17.014 14.237 47.615 1.00 81.38 110 MET A N 1
ATOM 834 C CA . MET A 1 110 ? -16.397 13.017 47.113 1.00 81.38 110 MET A CA 1
ATOM 835 C C . MET A 1 110 ? -15.159 13.412 46.310 1.00 81.38 110 MET A C 1
ATOM 837 O O . MET A 1 110 ? -15.247 14.223 45.393 1.00 81.38 110 MET A O 1
ATOM 841 N N . ASP A 1 111 ? -14.012 12.850 46.678 1.00 82.12 111 ASP A N 1
ATOM 842 C CA . ASP A 1 111 ? -12.758 13.066 45.963 1.00 82.12 111 ASP A CA 1
ATOM 843 C C . ASP A 1 111 ? -12.669 12.080 44.791 1.00 82.12 111 ASP A C 1
ATOM 845 O O . ASP A 1 111 ? -12.555 10.864 44.991 1.00 82.12 111 ASP A O 1
ATOM 849 N N . PHE A 1 112 ? -12.782 12.595 43.567 1.00 84.12 112 PHE A N 1
ATOM 850 C CA . PHE A 1 112 ? -12.555 11.809 42.360 1.00 84.12 112 PHE A CA 1
ATOM 851 C C . PHE A 1 112 ? -11.126 12.009 41.902 1.00 84.12 112 PHE A C 1
ATOM 853 O O . PHE A 1 112 ? -10.644 13.129 41.763 1.00 84.12 112 PHE A O 1
ATOM 860 N N . LYS A 1 113 ? -10.463 10.897 41.595 1.00 83.44 113 LYS A N 1
ATOM 861 C CA . LYS A 1 113 ? -9.126 10.949 41.019 1.00 83.44 113 LYS A CA 1
ATOM 862 C C . LYS A 1 113 ? -9.181 11.573 39.627 1.00 83.44 113 LYS A C 1
ATOM 864 O O . LYS A 1 113 ? -10.055 11.242 38.827 1.00 83.44 113 LYS A O 1
ATOM 869 N N . GLU A 1 114 ? -8.201 12.418 39.345 1.00 86.75 114 GLU A N 1
ATOM 870 C CA . GLU A 1 114 ? -7.962 12.973 38.016 1.00 86.75 114 GLU A CA 1
ATOM 871 C C . GLU A 1 114 ? -7.709 11.865 36.971 1.00 86.75 114 GLU A C 1
ATOM 873 O O . GLU A 1 114 ? -7.331 10.739 37.331 1.00 86.75 114 GLU A O 1
ATOM 878 N N . PRO A 1 115 ? -7.890 12.158 35.667 1.00 91.06 115 PRO A N 1
ATOM 879 C CA . PRO A 1 115 ? -7.561 11.225 34.595 1.00 91.06 115 PRO A CA 1
ATOM 880 C C . PRO A 1 115 ? -6.143 10.659 34.742 1.00 91.06 115 PRO A C 1
ATOM 882 O O . PRO A 1 115 ? -5.164 11.392 34.879 1.00 91.06 115 PRO A O 1
ATOM 885 N N . SER A 1 116 ? -6.018 9.332 34.702 1.00 91.38 116 SER A N 1
ATOM 886 C CA . SER A 1 116 ? -4.726 8.669 34.887 1.00 91.38 116 SER A CA 1
ATOM 887 C C . SER A 1 116 ? -3.769 8.974 33.733 1.00 91.38 116 SER A C 1
ATOM 889 O O . SER A 1 116 ? -4.023 8.603 32.585 1.00 91.38 116 SER A O 1
ATOM 891 N N . ALA A 1 117 ? -2.609 9.552 34.056 1.00 92.50 117 ALA A N 1
ATOM 892 C CA . ALA A 1 117 ? -1.528 9.773 33.096 1.00 92.50 117 ALA A CA 1
ATOM 893 C C . ALA A 1 117 ? -1.040 8.465 32.442 1.00 92.50 117 ALA A C 1
ATOM 895 O O . ALA A 1 117 ? -0.649 8.464 31.278 1.00 92.50 117 ALA A O 1
ATOM 896 N N . VAL A 1 118 ? -1.114 7.336 33.156 1.00 92.69 118 VAL A N 1
ATOM 897 C CA . VAL A 1 118 ? -0.747 6.015 32.619 1.00 92.69 118 VAL A CA 1
ATOM 898 C C . VAL A 1 118 ? -1.740 5.564 31.546 1.00 92.69 118 VAL A C 1
ATOM 900 O O . VAL A 1 118 ? -1.331 5.038 30.514 1.00 92.69 118 VAL A O 1
ATOM 903 N N . LEU A 1 119 ? -3.042 5.807 31.747 1.00 91.50 119 LEU A N 1
ATOM 904 C CA . LEU A 1 119 ? -4.062 5.500 30.736 1.00 91.50 119 LEU A CA 1
ATOM 905 C C . LEU A 1 119 ? -3.917 6.403 29.509 1.00 91.50 119 LEU A C 1
ATOM 907 O O . LEU A 1 119 ? -4.099 5.936 28.389 1.00 91.50 119 LEU A O 1
ATOM 911 N N . PHE A 1 120 ? -3.527 7.664 29.703 1.00 93.50 120 PHE A N 1
ATOM 912 C CA . PHE A 1 120 ? -3.217 8.567 28.597 1.00 93.50 120 PHE A CA 1
ATOM 913 C C . PHE A 1 120 ? -1.982 8.110 27.800 1.00 93.50 120 PHE A C 1
ATOM 915 O O . PHE A 1 120 ? -2.010 8.104 26.571 1.00 93.50 120 PHE A O 1
ATOM 922 N N . GLN A 1 121 ? -0.921 7.653 28.474 1.00 94.56 121 GLN A N 1
ATOM 923 C CA . GLN A 1 121 ? 0.251 7.067 27.809 1.00 94.56 121 GLN A CA 1
ATOM 924 C C . GLN A 1 121 ? -0.101 5.788 27.038 1.00 94.56 121 GLN A C 1
ATOM 926 O O . GLN A 1 121 ? 0.348 5.611 25.906 1.00 94.56 121 GLN A O 1
ATOM 931 N N . LEU A 1 122 ? -0.934 4.916 27.619 1.00 92.75 122 LEU A N 1
ATOM 932 C CA . LEU A 1 122 ? -1.432 3.717 26.943 1.00 92.75 122 LEU A CA 1
ATOM 933 C C . LEU A 1 122 ? -2.273 4.072 25.709 1.00 92.75 122 LEU A C 1
ATOM 935 O O . LEU A 1 122 ? -2.090 3.460 24.661 1.00 92.75 122 LEU A O 1
ATOM 939 N N . LEU A 1 123 ? -3.157 5.070 25.816 1.00 93.38 123 LEU A N 1
ATOM 940 C CA . LEU A 1 123 ? -3.940 5.584 24.692 1.00 93.38 123 LEU A CA 1
ATOM 941 C C . LEU A 1 123 ? -3.021 6.063 23.562 1.00 93.38 123 LEU A C 1
ATOM 943 O O . LEU A 1 123 ? -3.208 5.656 22.418 1.00 93.38 123 LEU A O 1
ATOM 947 N N . GLY A 1 124 ? -1.999 6.861 23.885 1.00 92.69 124 GLY A N 1
ATOM 948 C CA . GLY A 1 124 ? -1.005 7.316 22.911 1.00 92.69 124 GLY A CA 1
ATOM 949 C C . GLY A 1 124 ? -0.295 6.151 22.216 1.00 92.69 124 GLY A C 1
ATOM 950 O O . GLY A 1 124 ? -0.245 6.098 20.991 1.00 92.69 124 GLY A O 1
ATOM 951 N N . LEU A 1 125 ? 0.171 5.165 22.986 1.00 91.94 125 LEU A N 1
ATOM 952 C CA . LEU A 1 125 ? 0.821 3.965 22.458 1.00 91.94 125 LEU A CA 1
ATOM 953 C C . LEU A 1 125 ? -0.105 3.147 21.541 1.00 91.94 125 LEU A C 1
ATOM 955 O O . LEU A 1 125 ? 0.333 2.687 20.487 1.00 91.94 125 LEU A O 1
ATOM 959 N N . LEU A 1 126 ? -1.380 2.981 21.902 1.00 90.69 126 LEU A N 1
ATOM 960 C CA . LEU A 1 126 ? -2.353 2.266 21.070 1.00 90.69 126 LEU A CA 1
ATOM 961 C C . LEU A 1 126 ? -2.672 3.011 19.772 1.00 90.69 126 LEU A C 1
ATOM 963 O O . LEU A 1 126 ? -2.816 2.359 18.738 1.00 90.69 126 LEU A O 1
ATOM 967 N N . ILE A 1 127 ? -2.741 4.345 19.801 1.00 88.88 127 ILE A N 1
ATOM 968 C CA . ILE A 1 127 ? -2.902 5.167 18.594 1.00 88.88 127 ILE A CA 1
ATOM 969 C C . ILE A 1 127 ? -1.685 4.990 17.681 1.00 88.88 127 ILE A C 1
ATOM 971 O O . ILE A 1 127 ? -1.860 4.595 16.531 1.00 88.88 127 ILE A O 1
ATOM 975 N N . THR A 1 128 ? -0.461 5.139 18.202 1.00 87.75 128 THR A N 1
ATOM 976 C CA . THR A 1 128 ? 0.763 4.944 17.404 1.00 87.75 128 THR A CA 1
ATOM 977 C C . THR A 1 128 ? 0.843 3.539 16.806 1.00 87.75 128 THR A C 1
ATOM 979 O O . THR A 1 128 ? 1.216 3.372 15.646 1.00 87.75 128 THR A O 1
ATOM 982 N N . TYR A 1 129 ? 0.479 2.496 17.560 1.00 85.94 129 TYR A N 1
ATOM 983 C CA . TYR A 1 129 ? 0.444 1.145 17.001 1.00 85.94 129 TYR A CA 1
ATOM 984 C C . TYR A 1 129 ? -0.657 0.973 15.947 1.00 85.94 129 TYR A C 1
ATOM 986 O O . TYR A 1 129 ? -0.427 0.286 14.953 1.00 85.94 129 TYR A O 1
ATOM 994 N N . SER A 1 130 ? -1.821 1.601 16.132 1.00 84.50 130 SER A N 1
ATOM 995 C CA . SER A 1 130 ? -2.921 1.547 15.161 1.00 84.50 130 SER A CA 1
ATOM 996 C C . SER A 1 130 ? -2.531 2.220 13.842 1.00 84.50 130 SER A C 1
ATOM 998 O O . SER A 1 130 ? -2.788 1.667 12.775 1.00 84.50 130 SER A O 1
ATOM 1000 N N . GLU A 1 131 ? -1.844 3.362 13.904 1.00 80.88 131 GLU A N 1
ATOM 1001 C CA . GLU A 1 131 ? -1.299 4.067 12.735 1.00 80.88 131 GLU A CA 1
ATOM 1002 C C . GLU A 1 131 ? -0.237 3.228 12.013 1.00 80.88 131 GLU A C 1
ATOM 1004 O O . GLU A 1 131 ? -0.289 3.063 10.792 1.00 80.88 131 GLU A O 1
ATOM 1009 N N . ARG A 1 132 ? 0.676 2.604 12.770 1.00 78.12 132 ARG A N 1
ATOM 1010 C CA . ARG A 1 132 ? 1.710 1.718 12.213 1.00 78.12 132 ARG A CA 1
ATOM 1011 C C . ARG A 1 132 ? 1.131 0.475 11.539 1.00 78.12 132 ARG A C 1
ATOM 1013 O O . ARG A 1 132 ? 1.629 0.072 10.490 1.00 78.12 132 ARG A O 1
ATOM 1020 N N . ILE A 1 133 ? 0.083 -0.129 12.101 1.00 76.69 133 ILE A N 1
ATOM 1021 C CA . ILE A 1 133 ? -0.628 -1.265 11.482 1.00 76.69 133 ILE A CA 1
ATOM 1022 C C . ILE A 1 133 ? -1.408 -0.821 10.240 1.00 76.69 133 ILE A C 1
ATOM 1024 O O . ILE A 1 133 ? -1.477 -1.571 9.267 1.00 76.69 133 ILE A O 1
ATOM 1028 N N . GLY A 1 134 ? -1.910 0.418 10.227 1.00 71.88 134 GLY A N 1
ATOM 1029 C CA . GLY A 1 134 ? -2.437 1.091 9.037 1.00 71.88 134 GLY A CA 1
ATOM 1030 C C . GLY A 1 134 ? -1.412 1.260 7.904 1.00 71.88 134 GLY A C 1
ATOM 1031 O O . GLY A 1 134 ? -1.775 1.688 6.811 1.00 71.88 134 GLY A O 1
ATOM 1032 N N . SER A 1 135 ? -0.156 0.854 8.134 1.00 64.62 135 SER A N 1
ATOM 1033 C CA . SER A 1 135 ? 0.914 0.717 7.144 1.00 64.62 135 SER A CA 1
ATOM 1034 C C . SER A 1 135 ? 1.374 2.038 6.526 1.00 64.62 135 SER A C 1
ATOM 1036 O O . SER A 1 135 ? 1.992 2.051 5.460 1.00 64.62 135 SER A O 1
ATOM 1038 N N . VAL A 1 136 ? 1.122 3.145 7.221 1.00 57.53 136 VAL A N 1
ATOM 1039 C CA . VAL A 1 136 ? 1.707 4.447 6.927 1.00 57.53 136 VAL A CA 1
ATOM 1040 C C . VAL A 1 136 ? 3.037 4.513 7.679 1.00 57.53 136 VAL A C 1
ATOM 1042 O O . VAL A 1 136 ? 3.072 4.802 8.870 1.00 57.53 136 VAL A O 1
ATOM 1045 N N . THR A 1 137 ? 4.142 4.152 7.025 1.00 57.34 137 THR A N 1
ATOM 1046 C CA . THR A 1 137 ? 5.468 4.470 7.574 1.00 57.34 137 THR A CA 1
ATOM 1047 C C . THR A 1 137 ? 5.736 5.959 7.355 1.00 57.34 137 THR A C 1
ATOM 1049 O O . THR A 1 137 ? 5.377 6.492 6.307 1.00 57.34 137 THR A O 1
ATOM 1052 N N . ASP A 1 138 ? 6.376 6.642 8.306 1.00 56.75 138 ASP A N 1
ATOM 1053 C CA . ASP A 1 138 ? 6.622 8.100 8.244 1.00 56.75 138 ASP A CA 1
ATOM 1054 C C . ASP A 1 138 ? 7.334 8.527 6.940 1.00 56.75 138 ASP A C 1
ATOM 1056 O O . ASP A 1 138 ? 7.038 9.566 6.348 1.00 56.75 138 ASP A O 1
ATOM 1060 N N . ALA A 1 139 ? 8.192 7.650 6.400 1.00 55.66 139 ALA A N 1
ATOM 1061 C CA . ALA A 1 139 ? 8.84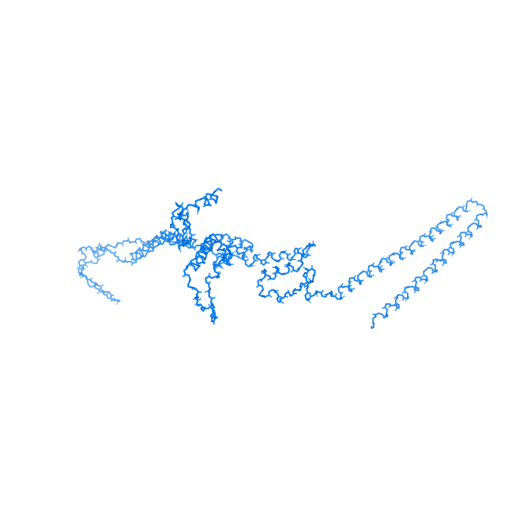5 7.836 5.104 1.00 55.66 139 ALA A CA 1
ATOM 1062 C C . ALA A 1 139 ? 7.856 7.902 3.919 1.00 55.66 139 ALA A C 1
ATOM 1064 O O . ALA A 1 139 ? 8.115 8.610 2.946 1.00 55.66 139 ALA A O 1
ATOM 1065 N N . MET A 1 140 ? 6.720 7.198 3.986 1.00 56.75 140 MET A N 1
ATOM 1066 C CA . MET A 1 140 ? 5.647 7.256 2.982 1.00 56.75 140 MET A CA 1
ATOM 1067 C C . MET A 1 140 ? 4.759 8.503 3.122 1.00 56.75 140 MET A C 1
ATOM 1069 O O . MET A 1 140 ? 4.124 8.890 2.144 1.00 56.75 140 MET A O 1
ATOM 1073 N N . VAL A 1 141 ? 4.741 9.154 4.292 1.00 57.69 141 VAL A N 1
ATOM 1074 C CA . VAL A 1 141 ? 4.040 10.437 4.529 1.00 57.69 141 VAL A CA 1
ATOM 1075 C C . VAL A 1 141 ? 4.850 11.627 4.006 1.00 57.69 141 VAL A C 1
ATOM 1077 O O . VAL A 1 141 ? 4.338 12.738 3.895 1.00 57.69 141 VAL A O 1
ATOM 1080 N N . GLY A 1 142 ? 6.112 11.398 3.636 1.00 57.47 142 GLY A N 1
ATOM 1081 C CA . GLY A 1 142 ? 7.015 12.460 3.211 1.00 57.47 142 GLY A CA 1
ATOM 1082 C C . GLY A 1 142 ? 7.608 13.244 4.380 1.00 57.47 142 GLY A C 1
ATOM 1083 O O . GLY A 1 142 ? 8.137 14.334 4.157 1.00 57.47 142 GLY A O 1
ATOM 1084 N N . GLU A 1 143 ? 7.568 12.708 5.607 1.00 59.41 143 GLU A N 1
ATOM 1085 C CA . GLU A 1 143 ? 8.392 13.253 6.682 1.00 59.41 143 GLU A CA 1
ATOM 1086 C C . GLU A 1 143 ? 9.862 12.996 6.358 1.00 59.41 143 GLU A C 1
ATOM 1088 O O . GLU A 1 143 ? 10.304 11.868 6.128 1.00 59.41 143 GLU A O 1
ATOM 1093 N N . ASN A 1 144 ? 10.622 14.084 6.280 1.00 53.66 144 ASN A N 1
ATOM 1094 C CA . ASN A 1 144 ? 12.024 14.039 5.914 1.00 53.66 144 ASN A CA 1
ATOM 1095 C C . ASN A 1 144 ? 12.809 13.408 7.078 1.00 53.66 144 ASN A C 1
ATOM 1097 O O . ASN A 1 144 ? 12.808 13.991 8.168 1.00 53.66 144 ASN A O 1
ATOM 1101 N N . PRO A 1 145 ? 13.470 12.248 6.897 1.00 54.03 145 PRO A N 1
ATOM 1102 C CA . PRO A 1 145 ? 14.169 11.565 7.978 1.00 54.03 145 PRO A CA 1
ATOM 1103 C C . PRO A 1 145 ? 15.483 12.294 8.282 1.00 54.03 145 PRO A C 1
ATOM 1105 O O . PRO A 1 145 ? 16.555 11.787 7.994 1.00 54.03 145 PRO A O 1
ATOM 1108 N N . GLY A 1 146 ? 15.424 13.505 8.838 1.00 61.41 146 GLY A N 1
ATOM 1109 C CA . GLY A 1 146 ? 16.584 14.325 9.194 1.00 61.41 146 GLY A CA 1
ATOM 1110 C C . GLY A 1 146 ? 17.488 14.731 8.015 1.00 61.41 146 GLY A C 1
ATOM 1111 O O . GLY A 1 146 ? 17.580 14.079 6.982 1.00 61.41 146 GLY A O 1
ATOM 1112 N N . GLN A 1 147 ? 18.236 15.823 8.179 1.00 61.03 147 GLN A N 1
ATOM 1113 C CA . GLN A 1 147 ? 19.139 16.337 7.134 1.00 61.03 147 GLN A CA 1
ATOM 1114 C C . GLN A 1 147 ? 20.331 15.411 6.800 1.00 61.03 147 GLN A C 1
ATOM 1116 O O . GLN A 1 147 ? 21.006 15.639 5.801 1.00 61.03 147 GLN A O 1
ATOM 1121 N N . ASN A 1 148 ? 20.588 14.368 7.600 1.00 64.81 148 ASN A N 1
ATOM 1122 C CA . ASN A 1 148 ? 21.803 13.547 7.517 1.00 64.81 148 ASN A CA 1
ATOM 1123 C C . ASN A 1 148 ? 21.590 12.116 7.000 1.00 64.81 148 ASN A C 1
ATOM 1125 O O . ASN A 1 148 ? 22.547 11.341 6.993 1.00 64.81 148 ASN A O 1
ATOM 1129 N N . THR A 1 149 ? 20.383 11.724 6.585 1.00 67.88 149 THR A N 1
ATOM 1130 C CA . THR A 1 149 ? 20.160 10.353 6.102 1.00 67.88 149 THR A CA 1
ATOM 1131 C C . THR A 1 149 ? 20.567 10.244 4.628 1.00 67.88 149 THR A C 1
ATOM 1133 O O . THR A 1 149 ? 19.980 10.931 3.791 1.00 67.88 149 THR A O 1
ATOM 1136 N N . PRO A 1 150 ? 21.556 9.399 4.263 1.00 74.44 150 PRO A N 1
ATOM 1137 C CA . PRO A 1 150 ? 21.945 9.213 2.868 1.00 74.44 150 PRO A CA 1
ATOM 1138 C C . PRO A 1 150 ? 20.750 8.776 2.014 1.00 74.44 150 PRO A C 1
ATOM 1140 O O . PRO A 1 150 ? 19.967 7.924 2.441 1.00 74.44 150 PRO A O 1
ATOM 1143 N N . ALA A 1 151 ? 20.643 9.297 0.787 1.00 72.56 151 ALA A N 1
ATOM 1144 C CA . ALA A 1 151 ? 19.535 8.993 -0.129 1.00 72.56 151 ALA A CA 1
ATOM 1145 C C . ALA A 1 151 ? 19.319 7.481 -0.335 1.00 72.56 151 ALA A C 1
ATOM 1147 O O . ALA A 1 151 ? 18.181 7.031 -0.443 1.00 72.56 151 ALA A O 1
ATOM 1148 N N . TYR A 1 152 ? 20.399 6.693 -0.312 1.00 76.62 152 TYR A N 1
ATOM 1149 C CA . TYR A 1 152 ? 20.346 5.232 -0.389 1.00 76.62 152 TYR A CA 1
ATOM 1150 C C . TYR A 1 152 ? 19.599 4.595 0.794 1.00 76.62 152 TYR A C 1
ATOM 1152 O O . TYR A 1 152 ? 18.740 3.742 0.595 1.00 76.62 152 TYR A O 1
ATOM 1160 N N . ASN A 1 153 ? 19.868 5.039 2.026 1.00 78.00 153 ASN A N 1
ATOM 1161 C CA . ASN A 1 153 ? 19.197 4.504 3.213 1.00 78.00 153 ASN A CA 1
ATOM 1162 C C . ASN A 1 153 ? 17.706 4.862 3.208 1.00 78.00 153 ASN A C 1
ATOM 1164 O O . ASN A 1 153 ? 16.877 4.028 3.556 1.00 78.00 153 ASN A O 1
ATOM 1168 N N . MET A 1 154 ? 17.355 6.069 2.750 1.00 73.00 154 MET A N 1
ATOM 1169 C CA . MET A 1 154 ? 15.957 6.476 2.586 1.00 73.00 154 MET A CA 1
ATOM 1170 C C . MET A 1 154 ? 15.237 5.621 1.532 1.00 73.00 154 MET A C 1
ATOM 1172 O O . MET A 1 154 ? 14.118 5.169 1.769 1.00 73.00 154 MET A O 1
ATOM 1176 N N . GLN A 1 155 ? 15.878 5.357 0.390 1.00 74.00 155 GLN A N 1
ATOM 1177 C CA . GLN A 1 155 ? 15.335 4.464 -0.638 1.00 74.00 155 GLN A CA 1
ATOM 1178 C C . GLN A 1 155 ? 15.150 3.037 -0.112 1.00 74.00 155 GLN A C 1
ATOM 1180 O O . GLN A 1 155 ? 14.085 2.463 -0.310 1.00 74.00 155 GLN A O 1
ATOM 1185 N N . ALA A 1 156 ? 16.130 2.500 0.620 1.00 78.12 156 ALA A N 1
ATOM 1186 C CA . ALA A 1 156 ? 16.036 1.172 1.220 1.00 78.12 156 ALA A CA 1
ATOM 1187 C C . ALA A 1 156 ? 14.900 1.078 2.257 1.00 78.12 156 ALA A C 1
ATOM 1189 O O . ALA A 1 156 ? 14.174 0.086 2.289 1.00 78.12 156 ALA A O 1
ATOM 1190 N N . MET A 1 157 ? 14.695 2.117 3.076 1.00 73.25 157 MET A N 1
ATOM 1191 C CA . MET A 1 157 ? 13.572 2.179 4.022 1.00 73.25 157 MET A CA 1
ATOM 1192 C C . MET A 1 157 ? 12.216 2.240 3.308 1.00 73.25 157 MET A C 1
ATOM 1194 O O . MET A 1 157 ? 11.279 1.546 3.707 1.00 73.25 157 MET A O 1
ATOM 1198 N N . LEU A 1 158 ? 12.109 3.031 2.234 1.00 74.19 158 LEU A N 1
ATOM 1199 C CA . LEU A 1 158 ? 10.908 3.078 1.397 1.00 74.19 158 LEU A CA 1
ATOM 1200 C C . LEU A 1 158 ? 10.630 1.724 0.740 1.00 74.19 158 LEU A C 1
ATOM 1202 O O . LEU A 1 158 ? 9.494 1.257 0.758 1.00 74.19 158 LEU A O 1
ATOM 1206 N N . GLU A 1 159 ? 11.659 1.067 0.205 1.00 75.81 159 GLU A N 1
ATOM 1207 C CA . GLU A 1 159 ? 11.532 -0.255 -0.403 1.00 75.81 159 GLU A CA 1
ATOM 1208 C C . GLU A 1 159 ? 11.034 -1.288 0.613 1.00 75.81 159 GLU A C 1
ATOM 1210 O O . GLU A 1 159 ? 10.078 -2.008 0.331 1.00 75.81 159 GLU A O 1
ATOM 1215 N N . GLN A 1 160 ? 11.612 -1.313 1.819 1.00 76.44 160 GLN A N 1
ATOM 1216 C CA . GLN A 1 160 ? 11.165 -2.186 2.908 1.00 76.44 160 GLN A CA 1
ATOM 1217 C C . GLN A 1 160 ? 9.704 -1.924 3.299 1.00 76.44 160 GLN A C 1
ATOM 1219 O O . GLN A 1 160 ? 8.942 -2.877 3.459 1.00 76.44 160 GLN A O 1
ATOM 1224 N N . GLY A 1 161 ? 9.282 -0.656 3.384 1.00 71.62 161 GLY A N 1
ATOM 1225 C CA . GLY A 1 161 ? 7.882 -0.295 3.637 1.00 71.62 161 GLY A CA 1
ATOM 1226 C C . GLY A 1 161 ? 6.933 -0.768 2.529 1.00 71.62 161 GLY A C 1
ATOM 1227 O O . GLY A 1 161 ? 5.848 -1.285 2.803 1.00 71.62 161 GLY A O 1
ATOM 1228 N N . LEU A 1 162 ? 7.367 -0.680 1.269 1.00 76.94 162 LEU A N 1
ATOM 1229 C CA . LEU A 1 162 ? 6.592 -1.122 0.110 1.00 76.94 162 LEU A CA 1
ATOM 1230 C C . LEU A 1 162 ? 6.514 -2.648 -0.038 1.00 76.94 162 LEU A C 1
ATOM 1232 O O . LEU A 1 162 ? 5.628 -3.126 -0.743 1.00 76.94 162 LEU A O 1
ATOM 1236 N N . GLN A 1 163 ? 7.368 -3.449 0.612 1.00 77.88 163 GLN A N 1
ATOM 1237 C CA . GLN A 1 163 ? 7.336 -4.915 0.467 1.00 77.88 163 GLN A CA 1
ATOM 1238 C C . GLN A 1 163 ? 5.988 -5.529 0.871 1.00 77.88 163 GLN A C 1
ATOM 1240 O O . GLN A 1 163 ? 5.485 -6.423 0.180 1.00 77.88 163 GLN A O 1
ATOM 1245 N N . VAL A 1 164 ? 5.375 -5.031 1.951 1.00 77.81 164 VAL A N 1
ATOM 1246 C CA . VAL A 1 164 ? 4.059 -5.500 2.420 1.00 77.81 164 VAL A CA 1
ATOM 1247 C C . VAL A 1 164 ? 2.983 -5.188 1.375 1.00 77.81 164 VAL A C 1
ATOM 1249 O O . VAL A 1 164 ? 2.221 -6.078 0.978 1.00 77.81 164 VAL A O 1
ATOM 1252 N N . PHE A 1 165 ? 2.986 -3.959 0.851 1.00 77.88 165 PHE A N 1
ATOM 1253 C CA . PHE A 1 165 ? 2.078 -3.522 -0.209 1.00 77.88 165 PHE A CA 1
ATOM 1254 C C . PHE A 1 165 ? 2.286 -4.294 -1.509 1.00 77.88 165 PHE A C 1
ATOM 1256 O O . PHE A 1 165 ? 1.320 -4.775 -2.093 1.00 77.88 165 PHE A O 1
ATOM 1263 N N . ASN A 1 166 ? 3.531 -4.515 -1.929 1.00 81.94 166 ASN A N 1
ATOM 1264 C CA . ASN A 1 166 ? 3.861 -5.296 -3.119 1.00 81.94 166 ASN A CA 1
ATOM 1265 C C . ASN A 1 166 ? 3.341 -6.734 -3.008 1.00 81.94 166 ASN A C 1
ATOM 1267 O O . ASN A 1 166 ? 2.853 -7.295 -3.989 1.00 81.94 166 ASN A O 1
ATOM 1271 N N . GLY A 1 167 ? 3.385 -7.336 -1.816 1.00 84.12 167 GLY A N 1
ATOM 1272 C CA . GLY A 1 167 ? 2.765 -8.636 -1.562 1.00 84.12 167 GLY A CA 1
ATOM 1273 C C . GLY A 1 167 ? 1.252 -8.631 -1.805 1.00 84.12 167 GLY A C 1
ATOM 1274 O O . GLY A 1 167 ? 0.724 -9.540 -2.452 1.00 84.12 167 GLY A O 1
ATOM 1275 N N . ILE A 1 168 ? 0.561 -7.591 -1.331 1.00 84.94 168 ILE A N 1
ATOM 1276 C CA . ILE A 1 168 ? -0.884 -7.394 -1.525 1.00 84.94 168 ILE A CA 1
ATOM 1277 C C . ILE A 1 168 ? -1.201 -7.102 -3.002 1.00 84.94 168 ILE A C 1
ATOM 1279 O O . ILE A 1 168 ? -2.050 -7.772 -3.591 1.00 84.94 168 ILE A O 1
ATOM 1283 N N . PHE A 1 169 ? -0.478 -6.188 -3.652 1.00 86.56 169 PHE A N 1
ATOM 1284 C CA . PHE A 1 169 ? -0.677 -5.854 -5.064 1.00 86.56 169 PHE A CA 1
ATOM 1285 C C . PHE A 1 169 ? -0.422 -7.045 -5.985 1.00 86.56 169 PHE A C 1
ATOM 1287 O O . PHE A 1 169 ? -1.208 -7.286 -6.897 1.00 86.56 169 PHE A O 1
ATOM 1294 N N . LYS A 1 170 ? 0.593 -7.874 -5.712 1.00 88.69 170 LYS A N 1
ATOM 1295 C CA . LYS A 1 170 ? 0.818 -9.133 -6.446 1.00 88.69 170 LYS A CA 1
ATOM 1296 C C . LYS A 1 170 ? -0.356 -10.099 -6.308 1.00 88.69 170 LYS A C 1
ATOM 1298 O O . LYS A 1 170 ? -0.706 -10.782 -7.272 1.00 88.69 170 LYS A O 1
ATOM 1303 N N . ARG A 1 171 ? -0.972 -10.181 -5.125 1.00 88.69 171 ARG A N 1
ATOM 1304 C CA . ARG A 1 171 ? -2.165 -11.009 -4.884 1.00 88.69 171 ARG A CA 1
ATOM 1305 C C . ARG A 1 171 ? -3.377 -10.495 -5.661 1.00 88.69 171 ARG A C 1
ATOM 1307 O O . ARG A 1 171 ? -4.028 -11.281 -6.356 1.00 88.69 171 ARG A O 1
ATOM 1314 N N . ILE A 1 172 ? -3.624 -9.188 -5.621 1.00 89.50 172 ILE A N 1
ATOM 1315 C CA . ILE A 1 172 ? -4.689 -8.539 -6.397 1.00 89.50 172 ILE A CA 1
ATOM 1316 C C . ILE A 1 172 ? -4.447 -8.742 -7.895 1.00 89.50 172 ILE A C 1
ATOM 1318 O O . ILE A 1 172 ? -5.351 -9.180 -8.598 1.00 89.50 172 ILE A O 1
ATOM 1322 N N . TYR A 1 173 ? -3.220 -8.539 -8.373 1.00 91.19 173 TYR A N 1
ATOM 1323 C CA . TYR A 1 173 ? -2.843 -8.733 -9.772 1.00 91.19 173 TYR A CA 1
ATOM 1324 C C . TYR A 1 173 ? -3.117 -10.158 -10.269 1.00 91.19 173 TYR A C 1
ATOM 1326 O O . TYR A 1 173 ? -3.737 -10.350 -11.314 1.00 91.19 173 TYR A O 1
ATOM 1334 N N . ARG A 1 174 ? -2.719 -11.184 -9.503 1.00 90.31 174 ARG A N 1
ATOM 1335 C CA . ARG A 1 174 ? -3.001 -12.595 -9.839 1.00 90.31 174 ARG A CA 1
ATOM 1336 C C . ARG A 1 174 ? -4.502 -12.886 -9.891 1.00 90.31 174 ARG A C 1
ATOM 1338 O O . ARG A 1 174 ? -4.952 -13.668 -10.733 1.00 90.31 174 ARG A O 1
ATOM 1345 N N . SER A 1 175 ? -5.265 -12.248 -9.011 1.00 91.56 175 SER A N 1
ATOM 1346 C CA . SER A 1 175 ? -6.719 -12.397 -8.94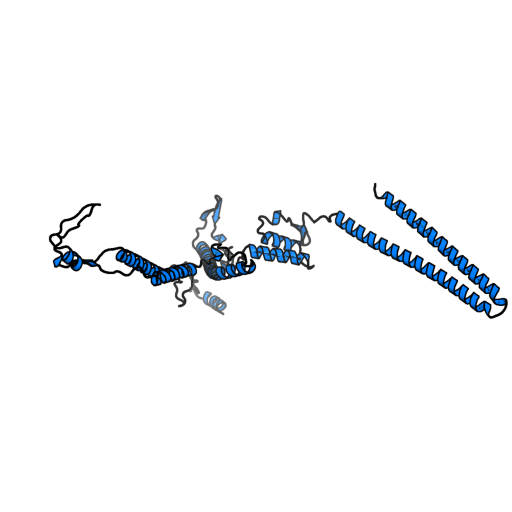5 1.00 91.56 175 SER A CA 1
ATOM 1347 C C . SER A 1 175 ? -7.391 -11.707 -10.126 1.00 91.56 175 SER A C 1
ATOM 1349 O O . SER A 1 175 ? -8.169 -12.346 -10.822 1.00 91.56 175 SER A O 1
ATOM 1351 N N . LYS A 1 176 ? -6.984 -10.477 -10.455 1.00 91.31 176 LYS A N 1
ATOM 1352 C CA . LYS A 1 176 ? -7.433 -9.729 -11.639 1.00 91.31 176 LYS A CA 1
ATOM 1353 C C . LYS A 1 176 ? -7.097 -10.450 -12.940 1.00 91.31 176 LYS A C 1
ATOM 1355 O O . LYS A 1 176 ? -7.949 -10.579 -13.810 1.00 91.31 176 LYS A O 1
ATOM 1360 N N . ARG A 1 177 ? -5.897 -11.027 -13.053 1.00 91.44 177 ARG A N 1
ATOM 1361 C CA . ARG A 1 177 ? -5.535 -11.903 -14.179 1.00 91.44 177 ARG A CA 1
ATOM 1362 C C . ARG A 1 177 ? -6.502 -13.080 -14.309 1.00 91.44 177 ARG A C 1
ATOM 1364 O O . ARG A 1 177 ? -6.904 -13.420 -15.414 1.00 91.44 177 ARG A O 1
ATOM 1371 N N . SER A 1 178 ? -6.864 -13.716 -13.199 1.00 90.62 178 SER A N 1
ATOM 1372 C CA . SER A 1 178 ? -7.808 -14.841 -13.208 1.00 90.62 178 SER A CA 1
ATOM 1373 C C . SER A 1 178 ? -9.232 -14.392 -13.551 1.00 90.62 178 SER A C 1
ATOM 1375 O O . SER A 1 178 ? -9.920 -15.077 -14.301 1.00 90.62 178 SER A O 1
ATOM 1377 N N . GLU A 1 179 ? -9.644 -13.226 -13.057 1.00 91.88 179 GLU A N 1
ATOM 1378 C CA . GLU A 1 179 ? -10.935 -12.595 -13.330 1.00 91.88 179 GLU A CA 1
ATOM 1379 C C . GLU A 1 179 ? -11.092 -12.243 -14.809 1.00 91.88 179 GLU A C 1
ATOM 1381 O O . GLU A 1 179 ? -12.048 -12.686 -15.437 1.00 91.88 179 GLU A O 1
ATOM 1386 N N . PHE A 1 180 ? -10.128 -11.541 -15.409 1.00 90.94 180 PHE A N 1
ATOM 1387 C CA . PHE A 1 180 ? -10.216 -11.171 -16.820 1.00 90.94 180 PHE A CA 1
ATOM 1388 C C . PHE A 1 180 ? -10.229 -12.389 -17.746 1.00 90.94 180 PHE A C 1
ATOM 1390 O O . PHE A 1 180 ? -10.940 -12.406 -18.744 1.00 90.94 180 PHE A O 1
ATOM 1397 N N . ARG A 1 181 ? -9.510 -13.456 -17.386 1.00 90.56 181 ARG A N 1
ATOM 1398 C CA . ARG A 1 181 ? -9.567 -14.731 -18.117 1.00 90.56 181 ARG A CA 1
ATOM 1399 C C . ARG A 1 181 ? -10.929 -15.402 -18.034 1.00 90.56 181 ARG A C 1
ATOM 1401 O O . ARG A 1 181 ? -11.354 -16.033 -18.998 1.00 90.56 181 ARG A O 1
ATOM 1408 N N . LYS A 1 182 ? -11.595 -15.307 -16.883 1.00 89.81 182 LYS A N 1
ATOM 1409 C CA . LYS A 1 182 ? -12.961 -15.808 -16.711 1.00 89.81 182 LYS A CA 1
ATOM 1410 C C . LYS A 1 182 ? -13.941 -14.965 -17.511 1.00 89.81 182 LYS A C 1
ATOM 1412 O O . LYS A 1 182 ? -14.730 -15.544 -18.241 1.00 89.81 182 LYS A O 1
ATOM 1417 N N . LEU A 1 183 ? -13.826 -13.638 -17.466 1.00 88.62 183 LEU A N 1
ATOM 1418 C CA . LEU A 1 183 ? -14.636 -12.735 -18.287 1.00 88.62 183 LEU A CA 1
ATOM 1419 C C . LEU A 1 183 ? -14.471 -13.023 -19.783 1.00 88.62 183 LEU A C 1
ATOM 1421 O O . LEU A 1 183 ? -15.468 -13.186 -20.471 1.00 88.62 183 LEU A O 1
ATOM 1425 N N . TYR A 1 184 ? -13.239 -13.206 -20.265 1.00 88.44 184 TYR A N 1
ATOM 1426 C CA . TYR A 1 184 ? -12.973 -13.589 -21.655 1.00 88.44 184 TYR A CA 1
ATOM 1427 C C . TYR A 1 184 ? -13.691 -14.894 -22.042 1.00 88.44 184 TYR A C 1
ATOM 1429 O O . TYR A 1 184 ? -14.355 -14.962 -23.072 1.00 88.44 184 TYR A O 1
ATOM 1437 N N . LYS A 1 185 ? -13.630 -15.922 -21.184 1.00 87.12 185 LYS A N 1
ATOM 1438 C CA . LYS A 1 185 ? -14.338 -17.196 -21.406 1.00 87.12 185 LYS A CA 1
ATOM 1439 C C . LYS A 1 185 ? -15.858 -17.064 -21.333 1.00 87.12 185 LYS A C 1
ATOM 1441 O O . LYS A 1 185 ? -16.555 -17.730 -22.085 1.00 87.12 185 LYS A O 1
ATOM 1446 N N . LEU A 1 186 ? -16.374 -16.262 -20.406 1.00 87.69 186 LEU A N 1
ATOM 1447 C CA . LEU A 1 186 ? -17.811 -16.057 -20.241 1.00 87.69 186 LEU A CA 1
ATOM 1448 C C . LEU A 1 186 ? -18.387 -15.279 -21.421 1.00 87.69 186 LEU A C 1
ATOM 1450 O O . LEU A 1 186 ? -19.429 -15.675 -21.931 1.00 87.69 186 LEU A O 1
ATOM 1454 N N . ASN A 1 187 ? -17.675 -14.264 -21.910 1.00 86.69 187 ASN A N 1
ATOM 1455 C CA . ASN A 1 187 ? -18.038 -13.570 -23.141 1.00 86.69 187 ASN A CA 1
ATOM 1456 C C . ASN A 1 187 ? -18.044 -14.548 -24.324 1.00 86.69 187 ASN A C 1
ATOM 1458 O O . ASN A 1 187 ? -19.007 -14.574 -25.075 1.00 86.69 187 ASN A O 1
ATOM 1462 N N . ALA A 1 188 ? -17.070 -15.456 -24.435 1.00 83.25 188 ALA A N 1
ATOM 1463 C CA . ALA A 1 188 ? -17.094 -16.480 -25.485 1.00 83.25 188 ALA A CA 1
ATOM 1464 C C . ALA A 1 188 ? -18.352 -17.381 -25.462 1.00 83.25 188 ALA A C 1
ATOM 1466 O O . ALA A 1 188 ? -18.768 -17.883 -26.503 1.00 83.25 188 ALA A O 1
ATOM 1467 N N . ILE A 1 189 ? -18.935 -17.626 -24.281 1.00 83.94 189 ILE A N 1
ATOM 1468 C CA . ILE A 1 189 ? -20.086 -18.529 -24.098 1.00 83.94 189 ILE A CA 1
ATOM 1469 C C . ILE A 1 189 ? -21.422 -17.787 -24.232 1.00 83.94 189 ILE A C 1
ATOM 1471 O O . ILE A 1 189 ? -22.370 -18.341 -24.784 1.00 83.94 189 ILE A O 1
ATOM 1475 N N . TYR A 1 190 ? -21.507 -16.575 -23.682 1.00 84.25 190 TYR A N 1
ATOM 1476 C CA . TYR A 1 190 ? -22.769 -15.865 -23.460 1.00 84.25 190 TYR A CA 1
ATOM 1477 C C . TYR A 1 190 ? -22.933 -14.587 -24.287 1.00 84.25 190 TYR A C 1
ATOM 1479 O O . TYR A 1 190 ? -24.011 -14.000 -24.243 1.00 84.25 190 TYR A O 1
ATOM 1487 N N . LEU A 1 191 ? -21.904 -14.126 -25.007 1.00 80.00 191 LEU A N 1
ATOM 1488 C CA . LEU A 1 191 ? -22.030 -12.930 -25.837 1.00 80.00 191 LEU A CA 1
ATOM 1489 C C . LEU A 1 191 ? -22.904 -13.223 -27.063 1.00 80.00 191 LEU A C 1
ATOM 1491 O O . LEU A 1 191 ? -22.710 -14.225 -27.757 1.00 80.00 191 LEU A O 1
ATOM 1495 N N . ASP A 1 192 ? -23.852 -12.328 -27.337 1.00 73.44 192 ASP A N 1
ATOM 1496 C CA . ASP A 1 192 ? -24.632 -12.370 -28.570 1.00 73.44 192 ASP A CA 1
ATOM 1497 C C . ASP A 1 192 ? -23.733 -12.147 -29.797 1.00 73.44 192 ASP A C 1
ATOM 1499 O O . ASP A 1 192 ? -22.651 -11.565 -29.715 1.00 73.44 192 ASP A O 1
ATOM 1503 N N . LYS A 1 193 ? -24.182 -12.628 -30.965 1.00 61.75 193 LYS A N 1
ATOM 1504 C CA . LYS A 1 193 ? -23.377 -12.634 -32.204 1.00 61.75 193 LYS A CA 1
ATOM 1505 C C . LYS A 1 193 ? -22.874 -11.250 -32.623 1.00 61.75 193 LYS A C 1
ATOM 1507 O O . LYS A 1 193 ? -21.819 -11.178 -33.243 1.00 61.75 193 LYS A O 1
ATOM 1512 N N . GLU A 1 194 ? -23.606 -10.192 -32.289 1.00 61.81 194 GLU A N 1
ATOM 1513 C CA . GLU A 1 194 ? -23.173 -8.806 -32.450 1.00 61.81 194 GLU A CA 1
ATOM 1514 C C . GLU A 1 194 ? -23.629 -7.997 -31.235 1.00 61.81 194 GLU A C 1
ATOM 1516 O O . GLU A 1 194 ? -24.818 -7.719 -31.072 1.00 61.81 194 GLU A O 1
ATOM 1521 N N . THR A 1 195 ? -22.684 -7.597 -30.390 1.00 61.81 195 THR A N 1
ATOM 1522 C CA . THR A 1 195 ? -22.927 -6.609 -29.336 1.00 61.81 195 THR A CA 1
ATOM 1523 C C . THR A 1 195 ? -22.144 -5.347 -29.658 1.00 61.81 195 THR A C 1
ATOM 1525 O O . THR A 1 195 ? -20.920 -5.384 -29.800 1.00 61.81 195 THR A O 1
ATOM 1528 N N . TYR A 1 196 ? -22.861 -4.235 -29.789 1.00 58.69 196 TYR A N 1
ATOM 1529 C CA . TYR A 1 196 ? -22.285 -2.914 -30.012 1.00 58.69 196 TYR A CA 1
ATOM 1530 C C . TYR A 1 196 ? -21.910 -2.325 -28.655 1.00 58.69 196 TYR A C 1
ATOM 1532 O O . TYR A 1 196 ? -22.744 -2.308 -27.745 1.00 58.69 196 TYR A O 1
ATOM 1540 N N . PHE A 1 197 ? -20.674 -1.849 -28.512 1.00 64.31 197 PHE A N 1
ATOM 1541 C CA . PHE A 1 197 ? -20.267 -1.080 -27.341 1.00 64.31 197 PHE A CA 1
ATOM 1542 C C . PHE A 1 197 ? -19.650 0.247 -27.776 1.00 64.31 197 PHE A C 1
ATOM 1544 O O . PHE A 1 197 ? -18.942 0.331 -28.776 1.00 64.31 197 PHE A O 1
ATOM 1551 N N . SER A 1 198 ? -19.951 1.302 -27.026 1.00 57.19 198 SER A N 1
ATOM 1552 C CA . SER A 1 198 ? -19.335 2.610 -27.213 1.00 57.19 198 SER A CA 1
ATOM 1553 C C . SER A 1 198 ? -18.087 2.702 -26.335 1.00 57.19 198 SER A C 1
ATOM 1555 O O . SER A 1 198 ? -18.204 2.681 -25.105 1.00 57.19 198 SER A O 1
ATOM 1557 N N . TYR A 1 199 ? -16.910 2.839 -26.942 1.00 60.31 199 TYR A N 1
ATOM 1558 C CA . TYR A 1 199 ? -15.660 3.143 -26.241 1.00 60.31 199 TYR A CA 1
ATOM 1559 C C . TYR A 1 199 ? -15.022 4.376 -26.860 1.00 60.31 199 TYR A C 1
ATOM 1561 O O . TYR A 1 199 ? -14.825 4.434 -28.069 1.00 60.31 199 TYR A O 1
ATOM 1569 N N . HIS A 1 200 ? -14.759 5.393 -26.033 1.00 57.81 200 HIS A N 1
ATOM 1570 C CA . HIS A 1 200 ? -14.232 6.691 -26.477 1.00 57.81 200 HIS A CA 1
ATOM 1571 C C . HIS A 1 200 ? -14.969 7.282 -27.697 1.00 57.81 200 HIS A C 1
ATOM 1573 O O . HIS A 1 200 ? -14.337 7.667 -28.675 1.00 57.81 200 HIS A O 1
ATOM 1579 N N . ASP A 1 201 ? -16.306 7.324 -27.649 1.00 64.75 201 ASP A N 1
ATOM 1580 C CA . ASP A 1 201 ? -17.178 7.855 -28.715 1.00 64.75 201 ASP A CA 1
ATOM 1581 C C . ASP A 1 201 ? -17.056 7.153 -30.084 1.00 64.75 201 ASP A C 1
ATOM 1583 O O . ASP A 1 201 ? -17.614 7.616 -31.080 1.00 64.75 201 ASP A O 1
ATOM 1587 N N . SER A 1 202 ? -16.386 5.998 -30.133 1.00 61.97 202 SER A N 1
ATOM 1588 C CA . SER A 1 202 ? -16.382 5.092 -31.278 1.00 61.97 202 SER A CA 1
ATOM 1589 C C . SER A 1 202 ? -17.307 3.902 -31.014 1.00 61.97 202 SER A C 1
ATOM 1591 O O . SER A 1 202 ? -17.266 3.284 -29.946 1.00 61.97 202 SER A O 1
ATOM 1593 N N . GLU A 1 203 ? -18.193 3.613 -31.971 1.00 64.12 203 GLU A N 1
ATOM 1594 C CA . GLU A 1 203 ? -18.986 2.383 -31.971 1.00 64.12 203 GLU A CA 1
ATOM 1595 C C . GLU A 1 203 ? -18.098 1.241 -32.462 1.00 64.12 203 GLU A C 1
ATOM 1597 O O . GLU A 1 203 ? -17.885 1.063 -33.663 1.00 64.12 203 GLU A O 1
ATOM 1602 N N . GLU A 1 204 ? -17.571 0.465 -31.523 1.00 69.31 204 GLU A N 1
ATOM 1603 C CA . GLU A 1 204 ? -16.845 -0.755 -31.835 1.00 69.31 204 GLU A CA 1
ATOM 1604 C C . GLU A 1 204 ? -17.795 -1.954 -31.725 1.00 69.31 204 GLU A C 1
ATOM 1606 O O . GLU A 1 204 ? -18.657 -2.047 -30.842 1.00 69.31 204 GLU A O 1
ATOM 1611 N N . LYS A 1 205 ? -17.660 -2.888 -32.668 1.00 71.56 205 LYS A N 1
ATOM 1612 C CA . LYS A 1 205 ? -18.397 -4.151 -32.643 1.00 71.56 205 LYS A CA 1
ATOM 1613 C C . LYS A 1 205 ? -17.493 -5.214 -32.059 1.00 71.56 205 LYS A C 1
ATOM 1615 O O . LYS A 1 205 ? -16.397 -5.424 -32.568 1.00 71.56 205 LYS A O 1
ATOM 1620 N N . VAL A 1 206 ? -17.985 -5.901 -31.039 1.00 72.88 206 VAL A N 1
ATOM 1621 C CA . VAL A 1 206 ? -17.324 -7.087 -30.504 1.00 72.88 206 VAL A CA 1
ATOM 1622 C C . VAL A 1 206 ? -18.082 -8.305 -31.002 1.00 72.88 206 VAL A C 1
ATOM 1624 O O . VAL A 1 206 ? -19.301 -8.403 -30.835 1.00 72.88 206 VAL A O 1
ATOM 1627 N N . LEU A 1 207 ? -17.356 -9.224 -31.628 1.00 75.25 207 LEU A N 1
ATOM 1628 C CA . LEU A 1 207 ? -17.897 -10.471 -32.147 1.00 75.25 207 LE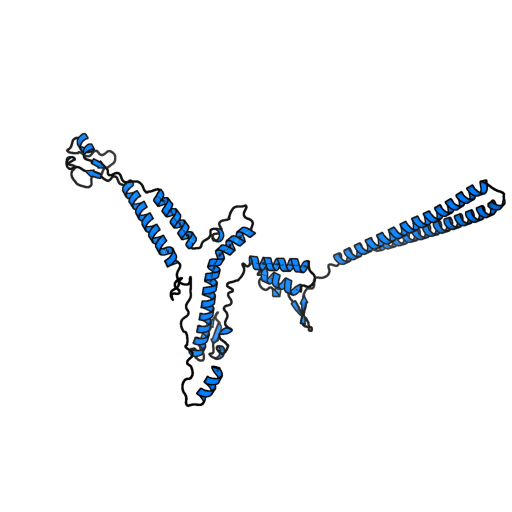U A CA 1
ATOM 1629 C C . LEU A 1 207 ? -17.496 -11.624 -31.227 1.00 75.25 207 LEU A C 1
ATOM 1631 O O . LEU A 1 207 ? -16.401 -11.660 -30.667 1.00 75.25 207 LEU A O 1
ATOM 1635 N N . ALA A 1 208 ? -18.341 -12.652 -31.141 1.00 71.38 208 ALA A N 1
ATOM 1636 C CA . ALA A 1 208 ? -17.983 -13.892 -30.447 1.00 71.38 208 ALA A CA 1
ATOM 1637 C C . ALA A 1 208 ? -16.717 -14.560 -31.040 1.00 71.38 208 ALA A C 1
ATOM 1639 O O . ALA A 1 208 ? -16.011 -15.291 -30.347 1.00 71.38 208 ALA A O 1
ATOM 1640 N N . THR A 1 209 ? -16.398 -14.283 -32.311 1.00 77.50 209 THR A N 1
ATOM 1641 C CA . THR A 1 209 ? -15.176 -14.751 -32.985 1.00 77.50 209 THR A CA 1
ATOM 1642 C C . THR A 1 209 ? -13.897 -14.131 -32.432 1.00 77.50 209 THR A C 1
ATOM 1644 O O . THR A 1 209 ? -12.842 -14.741 -32.559 1.00 77.50 209 THR A O 1
ATOM 1647 N N . ASP A 1 210 ? -13.972 -12.975 -31.773 1.00 78.25 210 ASP A N 1
ATOM 1648 C CA . ASP A 1 210 ? -12.800 -12.323 -31.173 1.00 78.25 210 ASP A CA 1
ATOM 1649 C C . ASP A 1 210 ? -12.316 -13.082 -29.920 1.00 78.25 210 ASP A C 1
ATOM 1651 O O . ASP A 1 210 ? -11.182 -12.928 -29.455 1.00 78.25 210 ASP A O 1
ATOM 1655 N N . TYR A 1 211 ? -13.163 -13.978 -29.398 1.00 80.38 211 TYR A N 1
ATOM 1656 C CA . TYR A 1 211 ? -12.912 -14.769 -28.198 1.00 80.38 211 TYR A CA 1
ATOM 1657 C C . TYR A 1 211 ? -12.330 -16.173 -28.464 1.00 80.38 211 TYR A C 1
ATOM 1659 O O . TYR A 1 211 ? -12.414 -17.056 -27.609 1.00 80.38 211 TYR A O 1
ATOM 1667 N N . THR A 1 212 ? -11.733 -16.411 -29.639 1.00 77.56 212 THR A N 1
ATOM 1668 C CA . THR A 1 212 ? -11.185 -17.732 -30.014 1.00 77.56 212 THR A CA 1
ATOM 1669 C C . THR A 1 212 ? -9.739 -17.991 -29.577 1.00 77.56 212 THR A C 1
ATOM 1671 O O . THR A 1 212 ? -9.269 -19.122 -29.704 1.00 77.56 212 THR A O 1
ATOM 1674 N N . ALA A 1 213 ? -9.009 -16.976 -29.104 1.00 79.88 213 ALA A N 1
ATOM 1675 C CA . ALA A 1 213 ? -7.617 -17.128 -28.668 1.00 79.88 213 ALA A CA 1
ATOM 1676 C C . ALA A 1 213 ? -7.512 -17.879 -27.324 1.00 79.88 213 ALA A C 1
ATOM 1678 O O . ALA A 1 213 ? -8.503 -18.018 -26.601 1.00 79.88 213 ALA A O 1
ATOM 1679 N N . ASP A 1 214 ? -6.316 -18.375 -26.963 1.00 83.38 214 ASP A N 1
ATOM 1680 C CA . ASP A 1 214 ? -6.127 -19.000 -25.647 1.00 83.38 214 ASP A CA 1
ATOM 1681 C C . ASP A 1 214 ? -6.304 -17.917 -24.565 1.00 83.38 214 ASP A C 1
ATOM 1683 O O . ASP A 1 214 ? -5.552 -16.940 -24.538 1.00 83.38 214 ASP A O 1
ATOM 1687 N N . PRO A 1 215 ? -7.238 -18.081 -23.607 1.00 80.19 215 PRO A N 1
ATOM 1688 C CA . PRO A 1 215 ? -7.395 -17.143 -22.497 1.00 80.19 215 PRO A CA 1
ATOM 1689 C C . PRO A 1 215 ? -6.093 -16.918 -21.711 1.00 80.19 215 PRO A C 1
ATOM 1691 O O . PRO A 1 215 ? -5.957 -15.936 -20.983 1.00 80.19 215 PRO A O 1
ATOM 1694 N N . LYS A 1 216 ? -5.115 -17.828 -21.799 1.00 81.69 216 LYS A N 1
ATOM 1695 C CA . LYS A 1 216 ? -3.810 -17.659 -21.152 1.00 81.69 216 LYS A CA 1
ATOM 1696 C C . LYS A 1 216 ? -2.992 -16.494 -21.707 1.00 81.69 216 LYS A C 1
ATOM 1698 O O . LYS A 1 216 ? -2.196 -15.959 -20.928 1.00 81.69 216 LYS A O 1
ATOM 1703 N N . ASP A 1 217 ? -3.225 -16.080 -22.944 1.00 83.31 217 ASP A N 1
ATOM 1704 C CA . ASP A 1 217 ? -2.516 -14.960 -23.571 1.00 83.31 217 ASP A CA 1
ATOM 1705 C C . ASP A 1 217 ? -2.959 -13.614 -22.987 1.00 83.31 217 ASP A C 1
ATOM 1707 O O . ASP A 1 217 ? -2.232 -12.625 -23.042 1.00 83.31 217 ASP A O 1
ATOM 1711 N N . LEU A 1 218 ? -4.112 -13.592 -22.311 1.00 84.12 218 LEU A N 1
ATOM 1712 C CA . LEU A 1 218 ? -4.587 -12.417 -21.609 1.00 84.12 218 LEU A CA 1
ATOM 1713 C C . LEU A 1 218 ? -3.802 -12.202 -20.303 1.00 84.12 218 LEU A C 1
ATOM 1715 O O . LEU A 1 218 ? -3.903 -12.975 -19.332 1.00 84.12 218 LEU A O 1
ATOM 1719 N N . ILE A 1 219 ? -3.005 -11.134 -20.290 1.00 84.56 219 ILE A N 1
ATOM 1720 C CA . ILE A 1 219 ? -2.162 -10.703 -19.173 1.00 84.56 219 ILE A CA 1
ATOM 1721 C C . ILE A 1 219 ? -2.466 -9.223 -18.899 1.00 84.56 219 ILE A C 1
ATOM 1723 O O . ILE A 1 219 ? -2.443 -8.425 -19.833 1.00 84.56 219 ILE A O 1
ATOM 1727 N N . PRO A 1 220 ? -2.763 -8.827 -17.646 1.00 85.31 220 PRO A N 1
ATOM 1728 C CA . PRO A 1 220 ? -2.954 -7.418 -17.334 1.00 85.31 220 PRO A CA 1
ATOM 1729 C C . PRO A 1 220 ? -1.650 -6.639 -17.538 1.00 85.31 220 PRO A C 1
ATOM 1731 O O . PRO A 1 220 ? -0.592 -7.099 -17.107 1.00 85.31 220 PRO A O 1
ATOM 1734 N N . ALA A 1 221 ? -1.751 -5.446 -18.128 1.00 81.62 221 ALA A N 1
ATOM 1735 C CA . ALA A 1 221 ? -0.610 -4.584 -18.450 1.00 81.62 221 ALA A CA 1
ATOM 1736 C C . ALA A 1 221 ? 0.128 -4.016 -17.221 1.00 81.62 221 ALA A C 1
ATOM 1738 O O . ALA A 1 221 ? 1.246 -3.529 -17.346 1.00 81.62 221 ALA A O 1
ATOM 1739 N N . ALA A 1 222 ? -0.479 -4.069 -16.031 1.00 76.12 222 ALA A N 1
ATOM 1740 C CA . ALA A 1 222 ? 0.168 -3.627 -14.800 1.00 76.12 222 ALA A CA 1
ATOM 1741 C C . ALA A 1 222 ? 1.343 -4.550 -14.430 1.00 76.12 222 ALA A C 1
ATOM 1743 O O . ALA A 1 222 ? 1.188 -5.769 -14.430 1.00 76.12 222 ALA A O 1
ATO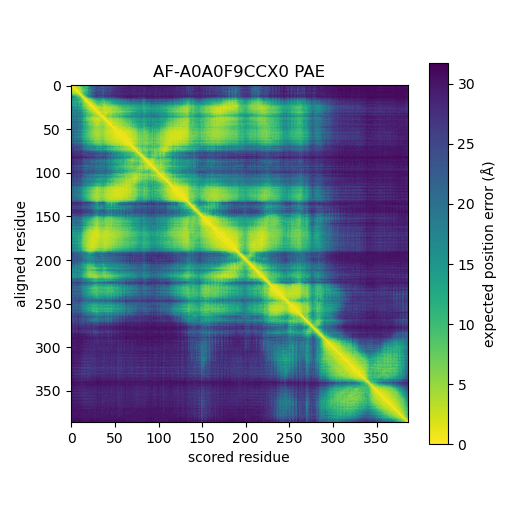M 1744 N N . ASP A 1 223 ? 2.490 -3.991 -14.045 1.00 69.75 223 ASP A N 1
ATOM 1745 C CA . ASP A 1 223 ? 3.593 -4.762 -13.465 1.00 69.75 223 ASP A CA 1
ATOM 1746 C C . ASP A 1 223 ? 3.648 -4.545 -11.938 1.00 69.75 223 ASP A C 1
ATOM 1748 O O . ASP A 1 223 ? 3.978 -3.452 -11.480 1.00 69.75 223 ASP A O 1
ATOM 1752 N N . PRO A 1 224 ? 3.344 -5.566 -11.112 1.00 62.94 224 PRO A N 1
ATOM 1753 C CA . PRO A 1 224 ? 3.443 -5.478 -9.651 1.00 62.94 224 PRO A CA 1
ATOM 1754 C C . PRO A 1 224 ? 4.880 -5.398 -9.121 1.00 62.94 224 PRO A C 1
ATOM 1756 O O . PRO A 1 224 ? 5.076 -5.244 -7.916 1.00 62.94 224 PRO A O 1
ATOM 1759 N N . ASN A 1 225 ? 5.872 -5.635 -9.981 1.00 65.62 225 ASN A N 1
ATOM 1760 C CA . ASN A 1 225 ? 7.289 -5.455 -9.695 1.00 65.62 225 ASN A CA 1
ATOM 1761 C C . ASN A 1 225 ? 7.839 -4.180 -10.329 1.00 65.62 225 ASN A C 1
ATOM 1763 O O . ASN A 1 225 ? 9.057 -4.023 -10.287 1.00 65.62 225 ASN A O 1
ATOM 1767 N N . ALA A 1 226 ? 6.998 -3.325 -10.935 1.00 59.72 226 ALA A N 1
ATOM 1768 C CA . ALA A 1 226 ? 7.452 -2.091 -11.559 1.00 59.72 226 ALA A CA 1
ATOM 1769 C C . ALA A 1 226 ? 8.325 -1.338 -10.556 1.00 59.72 226 ALA A C 1
ATOM 1771 O O . ALA A 1 226 ? 7.849 -0.807 -9.550 1.00 59.72 226 ALA A O 1
ATOM 1772 N N . PHE A 1 227 ? 9.630 -1.385 -10.814 1.00 55.53 227 PHE A N 1
ATOM 1773 C CA . PHE A 1 227 ? 10.629 -0.657 -10.065 1.00 55.53 227 PHE A CA 1
ATOM 1774 C C . PHE A 1 227 ? 10.201 0.807 -10.043 1.00 55.53 227 PHE A C 1
ATOM 1776 O O . PHE A 1 227 ? 9.616 1.291 -11.016 1.00 55.53 227 PHE A O 1
ATOM 1783 N N . SER A 1 228 ? 10.484 1.523 -8.953 1.00 67.00 228 SER A N 1
ATOM 1784 C CA . SER A 1 228 ? 10.266 2.971 -8.948 1.00 67.00 228 SER A CA 1
ATOM 1785 C C . SER A 1 228 ? 10.894 3.548 -10.220 1.00 67.00 228 SER A C 1
ATOM 1787 O O . SER A 1 228 ? 12.015 3.162 -10.561 1.00 67.00 228 SER A O 1
ATOM 1789 N N . ASN A 1 229 ? 10.212 4.455 -10.927 1.00 66.50 229 ASN A N 1
ATOM 1790 C CA . ASN A 1 229 ? 10.757 5.096 -12.135 1.00 66.50 229 ASN A CA 1
ATOM 1791 C C . ASN A 1 229 ? 12.193 5.614 -11.906 1.00 66.50 229 ASN A C 1
ATOM 1793 O O . ASN A 1 229 ? 13.021 5.591 -12.810 1.00 66.50 229 ASN A O 1
ATOM 1797 N N . LYS A 1 230 ? 12.525 5.969 -10.655 1.00 69.69 230 LYS A N 1
ATOM 1798 C CA . LYS A 1 230 ? 13.879 6.311 -10.206 1.00 69.69 230 LYS A CA 1
ATOM 1799 C C . LYS A 1 230 ? 14.900 5.181 -10.368 1.00 69.69 230 LYS A C 1
ATOM 1801 O O . LYS A 1 230 ? 15.988 5.426 -10.868 1.00 69.69 230 LYS A O 1
ATOM 1806 N N . GLU A 1 231 ? 14.575 3.957 -9.972 1.00 73.00 231 GLU A N 1
ATOM 1807 C CA . GLU A 1 231 ? 15.473 2.806 -10.114 1.00 73.00 231 GLU A CA 1
ATOM 1808 C C . GLU A 1 231 ? 15.605 2.379 -11.583 1.00 73.00 231 GLU A C 1
ATOM 1810 O O . GLU A 1 231 ? 16.697 2.023 -12.028 1.00 73.00 231 GLU A O 1
ATOM 1815 N N . LYS A 1 232 ? 14.518 2.475 -12.366 1.00 75.12 232 LYS A N 1
ATOM 1816 C CA . LYS A 1 232 ? 14.561 2.259 -13.822 1.00 75.12 232 LYS A CA 1
ATOM 1817 C C . LYS A 1 232 ? 15.500 3.269 -14.497 1.00 75.12 232 LYS A C 1
ATOM 1819 O O . LYS A 1 232 ? 16.379 2.861 -15.253 1.00 75.12 232 LYS A O 1
ATOM 1824 N N . SER A 1 233 ? 15.370 4.551 -14.152 1.00 80.75 233 SER A N 1
ATOM 1825 C CA . SER A 1 233 ? 16.235 5.638 -14.624 1.00 80.75 233 SER A CA 1
ATOM 1826 C C . SER A 1 233 ? 17.693 5.459 -14.181 1.00 80.75 233 SER A C 1
ATOM 1828 O O . SER A 1 233 ? 18.603 5.591 -14.994 1.00 80.75 233 SER A O 1
ATOM 1830 N N . GLN A 1 234 ? 17.936 5.052 -12.932 1.00 83.12 234 GLN A N 1
ATOM 1831 C CA . GLN A 1 234 ? 19.288 4.829 -12.413 1.00 83.12 234 GLN A CA 1
ATOM 1832 C C . GLN A 1 234 ? 19.994 3.647 -13.095 1.00 83.12 234 GLN A C 1
ATOM 1834 O O . GLN A 1 234 ? 21.169 3.749 -13.445 1.00 83.12 234 GLN A O 1
ATOM 1839 N N . LYS A 1 235 ? 19.290 2.529 -13.331 1.00 80.88 235 LYS A N 1
ATOM 1840 C CA . LYS A 1 235 ? 19.830 1.384 -14.091 1.00 80.88 235 LYS A CA 1
ATOM 1841 C C . LYS A 1 235 ? 20.138 1.772 -15.536 1.00 80.88 235 LYS A C 1
ATOM 1843 O O . LYS A 1 235 ? 21.182 1.387 -16.057 1.00 80.88 235 LYS A O 1
ATOM 1848 N N . ALA A 1 236 ? 19.247 2.542 -16.159 1.00 84.06 236 ALA A N 1
ATOM 1849 C CA . ALA A 1 236 ? 19.442 3.105 -17.490 1.00 84.06 236 ALA A CA 1
ATOM 1850 C C . ALA A 1 236 ? 20.688 4.006 -17.554 1.00 84.06 236 ALA A C 1
ATOM 1852 O O . ALA A 1 236 ? 21.520 3.835 -18.443 1.00 84.06 236 ALA A O 1
ATOM 1853 N N . GLN A 1 237 ? 20.863 4.906 -16.584 1.00 85.69 237 GLN A N 1
ATOM 1854 C CA . GLN A 1 237 ? 22.027 5.786 -16.499 1.00 85.69 237 GLN A CA 1
ATOM 1855 C C . GLN A 1 237 ? 23.326 4.997 -16.289 1.00 85.69 237 GLN A C 1
ATOM 1857 O O . GLN A 1 237 ? 24.305 5.223 -16.994 1.00 85.69 237 GLN A O 1
ATOM 1862 N N . MET A 1 238 ? 23.323 4.008 -15.390 1.00 85.69 238 MET A N 1
ATOM 1863 C CA . MET A 1 238 ? 24.483 3.140 -15.169 1.00 85.69 238 MET A CA 1
ATOM 1864 C C . MET A 1 238 ? 24.851 2.350 -16.434 1.00 85.69 238 MET A C 1
ATOM 1866 O O . MET A 1 238 ? 26.030 2.160 -16.725 1.00 85.69 238 MET A O 1
ATOM 1870 N N . LEU A 1 239 ? 23.859 1.890 -17.205 1.00 84.75 239 LEU A N 1
ATOM 1871 C CA . LEU A 1 239 ? 24.095 1.213 -18.480 1.00 84.75 239 LEU A CA 1
ATOM 1872 C C . LEU A 1 239 ? 24.724 2.161 -19.511 1.00 84.75 239 LEU A C 1
ATOM 1874 O O . LEU A 1 239 ? 25.685 1.766 -20.167 1.00 84.75 239 LEU A O 1
ATOM 1878 N N . ALA A 1 240 ? 24.232 3.399 -19.612 1.00 86.00 240 ALA A N 1
ATOM 1879 C CA . ALA A 1 240 ? 24.794 4.422 -20.494 1.00 86.00 240 ALA A CA 1
ATOM 1880 C C . ALA A 1 240 ? 26.252 4.763 -20.123 1.00 86.00 240 ALA A C 1
ATOM 1882 O O . ALA A 1 240 ? 27.130 4.775 -20.987 1.00 86.00 240 ALA A O 1
ATOM 1883 N N . GLU A 1 241 ? 26.549 4.932 -18.831 1.00 86.94 241 GLU A N 1
ATOM 1884 C CA . GLU A 1 241 ? 27.914 5.160 -18.334 1.00 86.94 241 GLU A CA 1
ATOM 1885 C C . GLU A 1 241 ? 28.848 3.980 -18.649 1.00 86.94 241 GLU A C 1
ATOM 1887 O O . GLU A 1 241 ? 29.978 4.165 -19.110 1.00 86.94 241 GLU A O 1
ATOM 1892 N N . ARG A 1 242 ? 28.378 2.742 -18.445 1.00 85.75 242 ARG A N 1
ATOM 1893 C CA . ARG A 1 242 ? 29.161 1.530 -18.732 1.00 85.75 242 ARG A CA 1
ATOM 1894 C C . ARG A 1 242 ? 29.389 1.324 -20.226 1.00 85.75 242 ARG A C 1
ATOM 1896 O O . ARG A 1 242 ? 30.489 0.908 -20.592 1.00 85.75 242 ARG A O 1
ATOM 1903 N N . ALA A 1 243 ? 28.406 1.640 -21.066 1.00 85.19 243 ALA A N 1
ATOM 1904 C CA . ALA A 1 243 ? 28.535 1.587 -22.520 1.00 85.19 243 ALA A CA 1
ATOM 1905 C C . ALA A 1 243 ? 29.574 2.592 -23.049 1.00 85.19 243 ALA A C 1
ATOM 1907 O O . ALA A 1 243 ? 30.269 2.291 -24.014 1.00 85.19 243 ALA A O 1
ATOM 1908 N N . GLY A 1 244 ? 29.748 3.738 -22.379 1.00 83.88 244 GLY A N 1
ATOM 1909 C CA . GLY A 1 244 ? 30.808 4.700 -22.699 1.00 83.88 244 GLY A CA 1
ATOM 1910 C C . GLY A 1 244 ? 32.225 4.230 -22.336 1.00 83.88 244 GLY A C 1
ATOM 1911 O O . GLY A 1 244 ? 33.193 4.669 -22.953 1.00 83.88 244 GLY A O 1
ATOM 1912 N N . MET A 1 245 ? 32.367 3.334 -21.352 1.00 83.62 245 MET A N 1
ATOM 1913 C CA . MET A 1 245 ? 33.672 2.848 -20.874 1.00 83.62 245 MET A CA 1
ATOM 1914 C C . MET A 1 245 ? 34.107 1.511 -21.482 1.00 83.62 245 MET A C 1
ATOM 1916 O O . MET A 1 245 ? 35.304 1.261 -21.616 1.00 83.62 245 MET A O 1
ATOM 1920 N N . VAL A 1 246 ? 33.160 0.623 -21.795 1.00 82.81 246 VAL A N 1
ATOM 1921 C CA . VAL A 1 246 ? 33.441 -0.747 -22.240 1.00 82.81 246 VAL A CA 1
ATOM 1922 C C . VAL A 1 246 ? 33.011 -0.919 -23.700 1.00 82.81 246 VAL A C 1
ATOM 1924 O O . VAL A 1 246 ? 31.817 -0.840 -23.988 1.00 82.81 246 VAL A O 1
ATOM 1927 N N . PRO A 1 247 ? 33.942 -1.212 -24.627 1.00 76.88 247 PRO A N 1
ATOM 1928 C CA . PRO A 1 247 ? 33.595 -1.515 -26.012 1.00 76.88 247 PRO A CA 1
ATOM 1929 C C . PRO A 1 247 ? 32.780 -2.813 -26.106 1.00 76.88 247 PRO A C 1
ATOM 1931 O O . PRO A 1 247 ? 33.152 -3.816 -25.497 1.00 76.88 247 PRO A O 1
ATOM 1934 N N . GLY A 1 248 ? 31.699 -2.813 -26.892 1.00 76.94 248 GLY A N 1
ATOM 1935 C CA . GLY A 1 248 ? 30.905 -4.017 -27.194 1.00 76.94 248 GLY A CA 1
ATOM 1936 C C . GLY A 1 248 ? 29.393 -3.884 -26.996 1.00 76.94 248 GLY A C 1
ATOM 1937 O O . GLY A 1 248 ? 28.659 -4.773 -27.415 1.00 76.94 248 GLY A O 1
ATOM 1938 N N . TYR A 1 249 ? 28.918 -2.793 -26.393 1.00 78.75 249 TYR A N 1
ATOM 1939 C CA . TYR A 1 249 ? 27.486 -2.485 -26.337 1.00 78.75 249 TYR A CA 1
ATOM 1940 C C . TYR A 1 249 ? 27.006 -1.888 -27.663 1.00 78.75 249 TYR A C 1
ATOM 1942 O O . TYR A 1 249 ? 27.741 -1.123 -28.286 1.00 78.75 249 TYR A O 1
ATOM 1950 N N . ASP A 1 250 ? 25.772 -2.203 -28.069 1.00 79.94 250 ASP A N 1
ATOM 1951 C CA . ASP A 1 250 ? 25.096 -1.475 -29.145 1.00 79.94 250 ASP A CA 1
ATOM 1952 C C . ASP A 1 250 ? 24.685 -0.087 -28.613 1.00 79.94 250 ASP A C 1
ATOM 1954 O O . ASP A 1 250 ? 23.795 -0.004 -27.756 1.00 79.94 250 ASP A O 1
ATOM 1958 N N . PRO A 1 251 ? 25.322 1.007 -29.072 1.00 76.75 251 PRO A N 1
ATOM 1959 C CA . PRO A 1 251 ? 25.044 2.345 -28.558 1.00 76.75 251 PRO A CA 1
ATOM 1960 C C . PRO A 1 251 ? 23.598 2.782 -28.825 1.00 76.75 251 PRO A C 1
ATOM 1962 O O . PRO A 1 251 ? 23.039 3.551 -28.048 1.00 76.75 251 PRO A O 1
ATOM 1965 N N . ILE A 1 252 ? 22.972 2.268 -29.885 1.00 78.25 252 ILE A N 1
ATOM 1966 C CA . ILE A 1 252 ? 21.616 2.639 -30.294 1.00 78.25 252 ILE A CA 1
ATOM 1967 C C . ILE A 1 252 ? 20.591 2.018 -29.345 1.00 78.25 252 ILE A C 1
ATOM 1969 O O . ILE A 1 252 ? 19.636 2.675 -28.932 1.00 78.25 252 ILE A O 1
ATOM 1973 N N . GLU A 1 253 ? 20.776 0.747 -28.989 1.00 77.25 253 GLU A N 1
ATOM 1974 C CA . GLU A 1 253 ? 19.879 0.060 -28.061 1.00 77.25 253 GLU A CA 1
ATOM 1975 C C . GLU A 1 253 ? 20.046 0.577 -26.625 1.00 77.25 253 GLU A C 1
ATOM 1977 O O . GLU A 1 253 ? 19.060 0.719 -25.899 1.00 77.25 253 GLU A O 1
ATOM 1982 N N . VAL A 1 254 ? 21.277 0.914 -26.222 1.00 82.88 254 VAL A N 1
ATOM 1983 C CA . VAL A 1 254 ? 21.548 1.532 -24.916 1.00 82.88 254 VAL A CA 1
ATOM 1984 C C . VAL A 1 254 ? 20.859 2.889 -24.798 1.00 82.88 254 VAL A C 1
ATOM 1986 O O . VAL A 1 254 ? 20.191 3.131 -23.793 1.00 82.88 254 VAL A O 1
ATOM 1989 N N . GLU A 1 255 ? 20.948 3.733 -25.827 1.00 80.56 255 GLU A N 1
ATOM 1990 C CA . GLU A 1 255 ? 20.303 5.048 -25.823 1.00 80.56 255 GLU A CA 1
ATOM 1991 C C . GLU A 1 255 ? 18.772 4.929 -25.795 1.00 80.56 255 GLU A C 1
ATOM 1993 O O . GLU A 1 255 ? 18.107 5.606 -25.014 1.00 80.56 255 GLU A O 1
ATOM 1998 N N . LYS A 1 256 ? 18.189 3.990 -26.553 1.00 81.31 256 LYS A N 1
ATOM 1999 C CA . LYS A 1 256 ? 16.743 3.704 -26.480 1.00 81.31 256 LYS A CA 1
ATOM 2000 C C . LYS A 1 256 ? 16.308 3.302 -25.073 1.00 81.31 256 LYS A C 1
ATOM 2002 O O . LYS A 1 256 ? 15.343 3.855 -24.550 1.00 81.31 256 LYS A O 1
ATOM 2007 N N . ARG A 1 257 ? 17.043 2.389 -24.429 1.00 79.25 257 ARG A N 1
ATOM 2008 C CA . ARG A 1 257 ? 16.764 1.968 -23.046 1.00 79.25 257 ARG A CA 1
ATOM 2009 C C . ARG A 1 257 ? 16.964 3.103 -22.041 1.00 79.25 257 ARG A C 1
ATOM 2011 O O . ARG A 1 257 ? 16.268 3.131 -21.027 1.00 79.25 257 ARG A O 1
ATOM 2018 N N . PHE A 1 258 ? 17.884 4.030 -22.308 1.00 83.94 258 PHE A N 1
ATOM 2019 C CA . PHE A 1 258 ? 18.069 5.226 -21.494 1.00 83.94 258 PHE A CA 1
ATOM 2020 C C . PHE A 1 258 ? 16.857 6.159 -21.576 1.00 83.94 258 PHE A C 1
ATOM 2022 O O . PHE A 1 258 ? 16.287 6.509 -20.543 1.00 83.94 258 PHE A O 1
ATOM 2029 N N . LEU A 1 259 ? 16.398 6.470 -22.790 1.00 82.38 259 LEU A N 1
ATOM 2030 C CA . LEU A 1 259 ? 15.227 7.318 -23.035 1.00 82.38 259 LEU A CA 1
ATOM 2031 C C . LEU A 1 259 ? 13.930 6.700 -22.479 1.00 82.38 259 LEU A C 1
ATOM 2033 O O . LEU A 1 259 ? 13.135 7.394 -21.848 1.00 82.38 259 LEU A O 1
ATOM 2037 N N . GLU A 1 260 ? 13.745 5.385 -22.632 1.00 81.19 260 GLU A N 1
ATOM 2038 C CA . GLU A 1 260 ? 12.628 4.639 -22.028 1.00 81.19 260 GLU A CA 1
ATOM 2039 C C . GLU A 1 260 ? 12.713 4.558 -20.493 1.00 81.19 260 GLU A C 1
ATOM 2041 O O . GLU A 1 260 ? 11.696 4.411 -19.806 1.00 81.19 260 GLU A O 1
ATOM 2046 N N . GLY A 1 261 ? 13.924 4.587 -19.934 1.00 78.81 261 GLY A N 1
ATOM 2047 C CA . GLY A 1 261 ? 14.167 4.618 -18.492 1.00 78.81 261 GLY A CA 1
ATOM 2048 C C . GLY A 1 261 ? 13.940 5.999 -17.879 1.00 78.81 261 GLY A C 1
ATOM 2049 O O . GLY A 1 261 ? 13.510 6.086 -16.731 1.00 78.81 261 GLY A O 1
ATOM 2050 N N . ALA A 1 262 ? 14.193 7.058 -18.649 1.00 78.69 262 ALA A N 1
ATOM 2051 C CA . ALA A 1 262 ? 13.921 8.449 -18.295 1.00 78.69 262 ALA A CA 1
ATOM 2052 C C . ALA A 1 262 ? 12.436 8.838 -18.436 1.00 78.69 262 ALA A C 1
ATOM 2054 O O . ALA A 1 262 ? 12.073 9.953 -18.070 1.00 78.69 262 ALA A O 1
ATOM 2055 N N . ASP A 1 263 ? 11.593 7.920 -18.928 1.00 72.19 263 ASP A N 1
ATOM 2056 C CA . ASP A 1 263 ? 10.147 8.107 -19.116 1.00 72.19 263 ASP A CA 1
ATOM 2057 C C . ASP A 1 263 ? 9.819 9.301 -20.035 1.00 72.19 263 ASP A C 1
ATOM 2059 O O . ASP A 1 263 ? 8.852 10.035 -19.833 1.00 72.19 263 ASP A O 1
ATOM 2063 N N . ILE A 1 264 ? 10.668 9.526 -21.046 1.00 74.38 264 ILE A N 1
ATOM 2064 C CA . ILE A 1 264 ? 10.454 10.572 -22.047 1.00 74.38 264 ILE A CA 1
ATOM 2065 C C . ILE A 1 264 ? 9.372 10.075 -23.021 1.00 74.38 264 ILE A C 1
ATOM 2067 O O . ILE A 1 264 ? 9.578 9.040 -23.667 1.00 74.38 264 ILE A O 1
ATOM 2071 N N . PRO A 1 265 ? 8.227 10.777 -23.147 1.00 63.19 265 PRO A N 1
ATOM 2072 C CA . PRO A 1 265 ? 7.185 10.396 -24.094 1.00 63.19 265 PRO A CA 1
ATOM 2073 C C . PRO A 1 265 ? 7.728 10.444 -25.528 1.00 63.19 265 PRO A C 1
ATOM 2075 O O . PRO A 1 265 ? 8.506 11.330 -25.875 1.00 63.19 265 PRO A O 1
ATOM 2078 N N . ASP A 1 266 ? 7.318 9.479 -26.354 1.00 61.91 266 ASP A N 1
ATOM 2079 C CA . ASP A 1 266 ? 7.734 9.347 -27.757 1.00 61.91 266 ASP A CA 1
ATOM 2080 C C . ASP A 1 266 ? 9.259 9.250 -27.974 1.00 61.91 266 ASP A C 1
ATOM 2082 O O . ASP A 1 266 ? 9.846 9.953 -28.802 1.00 61.91 266 ASP A O 1
ATOM 2086 N N . SER A 1 267 ? 9.913 8.299 -27.294 1.00 59.78 267 SER A N 1
ATOM 2087 C CA . SER A 1 267 ? 11.349 7.987 -27.459 1.00 59.78 267 SER A CA 1
ATOM 2088 C C . SER A 1 267 ? 11.787 7.796 -28.924 1.00 59.78 267 SER A C 1
ATOM 2090 O O . SER A 1 267 ? 12.914 8.134 -29.291 1.00 59.78 267 SER A O 1
ATOM 2092 N N . GLY A 1 268 ? 10.884 7.323 -29.791 1.00 62.47 268 GLY A N 1
ATOM 2093 C CA . GLY A 1 268 ? 11.119 7.164 -31.229 1.00 62.47 268 GLY A CA 1
ATOM 2094 C C . GLY A 1 268 ? 11.202 8.471 -32.032 1.00 62.47 268 GLY A C 1
ATOM 2095 O O . GLY A 1 268 ? 11.817 8.473 -33.097 1.00 62.47 268 GLY A O 1
ATOM 2096 N N . GLN A 1 269 ? 10.628 9.578 -31.542 1.00 62.88 269 GLN A N 1
ATOM 2097 C CA . GLN A 1 269 ? 10.765 10.903 -32.166 1.00 62.88 269 GLN A CA 1
ATOM 2098 C C . GLN A 1 269 ? 12.077 11.584 -31.763 1.00 62.88 269 GLN A C 1
ATOM 2100 O O . GLN A 1 269 ? 12.693 12.268 -32.579 1.00 62.88 269 GLN A O 1
ATOM 2105 N N . VAL A 1 270 ? 12.512 11.376 -30.517 1.00 62.28 270 VAL A N 1
ATOM 2106 C CA . VAL A 1 270 ? 13.747 11.960 -29.968 1.00 62.28 270 VAL A CA 1
ATOM 2107 C C . VAL A 1 270 ? 14.987 11.268 -30.539 1.00 62.28 270 VAL A C 1
ATOM 2109 O O . VAL A 1 270 ? 15.985 11.927 -30.824 1.00 62.28 270 VAL A O 1
ATOM 2112 N N . TYR A 1 271 ? 14.911 9.953 -30.770 1.00 67.94 271 TYR A N 1
ATOM 2113 C CA . TYR A 1 271 ? 16.000 9.165 -31.346 1.00 67.94 271 TYR A CA 1
ATOM 2114 C C . TYR A 1 271 ? 15.539 8.359 -32.575 1.00 67.94 271 TYR A C 1
ATOM 2116 O O . TYR A 1 271 ? 15.320 7.141 -32.499 1.00 67.94 271 TYR A O 1
ATOM 2124 N N . PRO A 1 272 ? 15.368 9.022 -33.736 1.00 65.75 272 PRO A N 1
ATOM 2125 C CA . PRO A 1 272 ? 14.902 8.367 -34.947 1.00 65.75 272 PRO A CA 1
ATOM 2126 C C . PRO A 1 272 ? 15.971 7.417 -35.498 1.00 65.75 272 PRO A C 1
ATOM 2128 O O . PRO A 1 272 ? 17.096 7.808 -35.824 1.00 65.75 272 PRO A O 1
ATOM 2131 N N . THR A 1 273 ? 15.585 6.151 -35.647 1.00 64.94 273 THR A N 1
ATOM 2132 C CA . THR A 1 273 ? 16.431 5.081 -36.186 1.00 64.94 273 THR A CA 1
ATOM 2133 C C . THR A 1 273 ? 15.831 4.531 -37.476 1.00 64.94 273 THR A C 1
ATOM 2135 O O . THR A 1 273 ? 14.619 4.346 -37.564 1.00 64.94 273 THR A O 1
ATOM 2138 N N . LYS A 1 274 ? 16.660 4.284 -38.493 1.00 59.53 274 LYS A N 1
ATOM 2139 C CA . LYS A 1 274 ? 16.276 3.612 -39.743 1.00 59.53 274 LYS A CA 1
ATOM 2140 C C . LYS A 1 274 ? 16.875 2.212 -39.767 1.00 59.53 274 LYS A C 1
ATOM 2142 O O . LYS A 1 274 ? 18.004 2.013 -39.337 1.00 59.53 274 LYS A O 1
ATOM 2147 N N . VAL A 1 275 ? 16.115 1.238 -40.253 1.00 56.03 275 VAL A N 1
ATOM 2148 C CA . VAL A 1 275 ? 16.608 -0.130 -40.450 1.00 56.03 275 VAL A CA 1
ATOM 2149 C C . VAL A 1 275 ? 17.170 -0.221 -41.864 1.00 56.03 275 VAL A C 1
ATOM 2151 O O . VAL A 1 275 ? 16.443 0.015 -42.827 1.00 56.03 275 VAL A O 1
ATOM 2154 N N . ASN A 1 276 ? 18.452 -0.550 -41.995 1.00 55.84 276 ASN A N 1
ATOM 2155 C CA . ASN A 1 276 ? 19.078 -0.782 -43.292 1.00 55.84 276 ASN A CA 1
ATOM 2156 C C . ASN A 1 276 ? 18.735 -2.171 -43.840 1.00 55.84 276 ASN A C 1
ATOM 2158 O O . ASN A 1 276 ? 18.448 -3.097 -43.083 1.00 55.84 276 ASN A O 1
ATOM 2162 N N . GLU A 1 277 ? 18.852 -2.352 -45.159 1.00 50.84 277 GLU A N 1
ATOM 2163 C CA . GLU A 1 277 ? 18.524 -3.594 -45.892 1.00 50.84 277 GLU A CA 1
ATOM 2164 C C . GLU A 1 277 ? 19.294 -4.848 -45.409 1.00 50.84 277 GLU A C 1
ATOM 2166 O O . GLU A 1 277 ? 18.943 -5.970 -45.761 1.00 50.84 277 GLU A O 1
ATOM 2171 N N . LYS A 1 278 ? 20.321 -4.681 -44.561 1.00 51.97 278 LYS A N 1
ATOM 2172 C CA . LYS A 1 278 ? 21.092 -5.760 -43.912 1.00 51.97 278 LYS A CA 1
ATOM 2173 C C . LYS A 1 278 ? 20.692 -6.039 -42.452 1.00 51.97 278 LYS A C 1
ATOM 2175 O O . LYS A 1 278 ? 21.412 -6.750 -41.758 1.00 51.97 278 LYS A O 1
ATOM 2180 N N . GLY A 1 279 ? 19.584 -5.473 -41.969 1.00 52.62 279 GLY A N 1
ATOM 2181 C CA . GLY A 1 279 ? 19.081 -5.676 -40.603 1.00 52.62 279 GLY A CA 1
ATOM 2182 C C . GLY A 1 279 ? 19.827 -4.900 -39.508 1.00 52.62 279 GLY A C 1
ATOM 2183 O O . GLY A 1 279 ? 19.573 -5.129 -38.330 1.00 52.62 279 GLY A O 1
ATOM 2184 N N . GLY A 1 280 ? 20.735 -3.990 -39.878 1.00 53.62 280 GLY A N 1
ATOM 2185 C CA . GLY A 1 280 ? 21.411 -3.076 -38.952 1.00 53.62 280 GLY A CA 1
ATOM 2186 C C . GLY A 1 280 ? 20.607 -1.794 -38.743 1.00 53.62 280 GLY A C 1
ATOM 2187 O O . GLY A 1 280 ? 20.007 -1.277 -39.686 1.00 53.62 280 GLY A O 1
ATOM 2188 N N . VAL A 1 281 ? 20.583 -1.287 -37.512 1.00 58.75 281 VAL A N 1
ATOM 2189 C CA . VAL A 1 281 ? 19.914 -0.030 -37.163 1.00 58.75 281 VAL A CA 1
ATOM 2190 C C . VAL A 1 281 ? 20.899 1.123 -37.388 1.00 58.75 281 VAL A C 1
ATOM 2192 O O . VAL A 1 281 ? 21.981 1.120 -36.815 1.00 58.75 281 VAL A O 1
ATOM 2195 N N . GLU A 1 282 ? 20.555 2.096 -38.230 1.00 57.12 282 GLU A N 1
ATOM 2196 C CA . GLU A 1 282 ? 21.347 3.305 -38.483 1.00 57.12 282 GLU A CA 1
ATOM 2197 C C . GLU A 1 282 ? 20.630 4.564 -37.987 1.00 57.12 282 GLU A C 1
ATOM 2199 O O . GLU A 1 282 ? 19.398 4.655 -37.958 1.00 57.12 282 GLU A O 1
ATOM 2204 N N . LEU A 1 283 ? 21.416 5.560 -37.584 1.00 59.59 283 LEU A N 1
ATOM 2205 C CA . LEU A 1 283 ? 20.912 6.838 -37.095 1.00 59.59 283 LEU A CA 1
ATOM 2206 C C . LEU A 1 283 ? 20.525 7.748 -38.252 1.00 59.59 283 LEU A C 1
ATOM 2208 O O . LEU A 1 283 ? 21.287 7.919 -39.199 1.00 59.59 283 LEU A O 1
ATOM 2212 N N . VAL A 1 284 ? 19.363 8.398 -38.146 1.00 58.28 284 VAL A N 1
ATOM 2213 C CA . VAL A 1 284 ? 18.965 9.442 -39.108 1.00 58.28 284 VAL A CA 1
ATOM 2214 C C . VAL A 1 284 ? 19.861 10.679 -38.978 1.00 58.28 284 VAL A C 1
ATOM 2216 O O . VAL A 1 284 ? 20.133 11.349 -39.972 1.00 58.28 284 VAL A O 1
ATOM 2219 N N . PHE A 1 285 ? 20.366 10.937 -37.770 1.00 60.91 285 PHE A N 1
ATOM 2220 C CA . PHE A 1 285 ? 21.342 11.981 -37.472 1.00 60.91 285 PHE A CA 1
ATOM 2221 C C . PHE A 1 285 ? 22.604 11.337 -36.880 1.00 60.91 285 PHE A C 1
ATOM 2223 O O . PHE A 1 285 ? 22.711 11.221 -35.659 1.00 60.91 285 PHE A O 1
ATOM 2230 N N . PRO A 1 286 ? 23.557 10.865 -37.703 1.00 58.34 286 PRO A N 1
ATOM 2231 C CA . PRO A 1 286 ? 24.851 10.452 -37.176 1.00 58.34 286 PRO A CA 1
ATOM 2232 C C . PRO A 1 286 ? 25.531 11.668 -36.521 1.00 58.34 286 PRO A C 1
ATOM 2234 O O . PRO A 1 286 ? 25.440 12.770 -37.078 1.00 58.34 286 PRO A O 1
ATOM 2237 N N . PRO A 1 287 ? 26.213 11.514 -35.367 1.00 56.50 287 PRO A N 1
ATOM 2238 C CA . PRO A 1 287 ? 27.057 12.579 -34.848 1.00 56.50 287 PRO A CA 1
ATOM 2239 C C . PRO A 1 287 ? 28.078 12.909 -35.935 1.00 56.50 287 PRO A C 1
ATOM 2241 O O . PRO A 1 287 ? 28.904 12.073 -36.306 1.00 56.50 287 PRO A O 1
ATOM 2244 N N . LYS A 1 288 ? 27.979 14.114 -36.503 1.00 54.75 288 LYS A N 1
ATOM 2245 C CA . LYS A 1 288 ? 29.040 14.629 -37.362 1.00 54.75 288 LYS A CA 1
ATOM 2246 C C . LYS A 1 288 ? 30.306 14.627 -36.501 1.00 54.75 288 LYS A C 1
ATOM 2248 O O . LYS A 1 288 ? 30.242 15.144 -35.385 1.00 54.75 288 LYS A O 1
ATOM 2253 N N . PRO A 1 289 ? 31.427 14.048 -36.958 1.00 52.38 289 PRO A N 1
ATOM 2254 C CA . PRO A 1 289 ? 32.705 14.305 -36.318 1.00 52.38 289 PRO A CA 1
ATOM 2255 C C . PRO A 1 289 ? 32.874 15.825 -36.291 1.00 52.38 289 PRO A C 1
ATOM 2257 O O . PRO A 1 289 ? 32.848 16.445 -37.355 1.00 52.38 289 PRO A O 1
ATOM 2260 N N . ASP A 1 290 ? 32.949 16.436 -35.106 1.00 48.94 290 ASP A N 1
ATOM 2261 C CA . ASP A 1 290 ? 33.253 17.863 -35.013 1.00 48.94 290 ASP A CA 1
ATOM 2262 C C . ASP A 1 290 ? 34.599 18.076 -35.723 1.00 48.94 290 ASP A C 1
ATOM 2264 O O . ASP A 1 290 ? 35.611 17.531 -35.261 1.00 48.94 290 ASP A O 1
ATOM 2268 N N . PRO A 1 291 ? 34.647 18.835 -36.835 1.00 57.00 291 PRO A N 1
ATOM 2269 C CA . PRO A 1 291 ? 35.862 18.984 -37.632 1.00 57.00 291 PRO A CA 1
ATOM 2270 C C . PRO A 1 291 ? 37.032 19.502 -36.785 1.00 57.00 291 PRO A C 1
ATOM 2272 O O . PRO A 1 291 ? 38.182 19.139 -37.008 1.00 57.00 291 PRO A O 1
ATOM 2275 N N . GLU A 1 292 ? 36.749 20.291 -35.745 1.00 58.91 292 GLU A N 1
ATOM 2276 C CA . GLU A 1 292 ? 37.754 20.809 -34.816 1.00 58.91 292 GLU A CA 1
ATOM 2277 C C . GLU A 1 292 ? 38.456 19.738 -33.970 1.00 58.91 292 GLU A C 1
ATOM 2279 O O . GLU A 1 292 ? 39.608 19.928 -33.582 1.00 58.91 292 GLU A O 1
ATOM 2284 N N . LEU A 1 293 ? 37.791 18.628 -33.646 1.00 57.59 293 LEU A N 1
ATOM 2285 C CA . LEU A 1 293 ? 38.356 17.567 -32.807 1.00 57.59 293 LEU A CA 1
ATOM 2286 C C . LEU A 1 293 ? 39.275 16.642 -33.610 1.00 57.59 293 LEU A C 1
ATOM 2288 O O . LEU A 1 293 ? 40.287 16.179 -33.078 1.00 57.59 293 LEU A O 1
ATOM 2292 N N . GLU A 1 294 ? 38.977 16.428 -34.892 1.00 61.81 294 GLU A N 1
ATOM 2293 C CA . GLU A 1 294 ? 39.912 15.794 -35.825 1.00 61.81 294 GLU A CA 1
ATOM 2294 C C . GLU A 1 294 ? 41.084 16.713 -36.152 1.00 61.81 294 GLU A C 1
ATOM 2296 O O . GLU A 1 294 ? 42.224 16.261 -36.083 1.00 61.81 294 GLU A O 1
ATOM 2301 N N . ILE A 1 295 ? 40.839 18.005 -36.398 1.00 62.25 295 ILE A N 1
ATOM 2302 C CA . ILE A 1 295 ? 41.911 18.979 -36.642 1.00 62.25 295 ILE A CA 1
ATOM 2303 C C . ILE A 1 295 ? 42.818 19.096 -35.410 1.00 62.25 295 ILE A C 1
ATOM 2305 O O . ILE A 1 295 ? 44.030 19.020 -35.556 1.00 62.25 295 ILE A O 1
ATOM 2309 N N . LYS A 1 296 ? 42.285 19.149 -34.180 1.00 65.00 296 LYS A N 1
ATOM 2310 C CA . LYS A 1 296 ? 43.107 19.168 -32.951 1.00 65.00 296 LYS A CA 1
ATOM 2311 C C . LYS A 1 296 ? 43.886 17.873 -32.725 1.00 65.00 296 LYS A C 1
ATOM 2313 O O . LYS A 1 296 ? 45.015 17.931 -32.240 1.00 65.00 296 LYS A O 1
ATOM 2318 N N . LYS A 1 297 ? 43.322 16.704 -33.050 1.00 68.19 297 LYS A N 1
ATOM 2319 C CA . LYS A 1 297 ? 44.047 15.421 -32.966 1.00 68.19 297 LYS A CA 1
ATOM 2320 C C . LYS A 1 297 ? 45.136 15.325 -34.033 1.00 68.19 297 LYS A C 1
ATOM 2322 O O . LYS A 1 297 ? 46.243 14.896 -33.713 1.00 68.19 297 LYS A O 1
ATOM 2327 N N . ALA A 1 298 ? 44.847 15.770 -35.253 1.00 68.12 298 ALA A N 1
ATOM 2328 C CA . ALA A 1 298 ? 45.809 15.853 -36.342 1.00 68.12 298 ALA A CA 1
ATOM 2329 C C . ALA A 1 298 ? 46.920 16.868 -36.028 1.00 68.12 298 ALA A C 1
ATOM 2331 O O . ALA A 1 298 ? 48.090 16.549 -36.203 1.00 68.12 298 ALA A O 1
ATOM 2332 N N . ASP A 1 299 ? 46.594 18.035 -35.472 1.00 70.19 299 ASP A N 1
ATOM 2333 C CA . ASP A 1 299 ? 47.562 19.049 -35.041 1.00 70.19 299 ASP A CA 1
ATOM 2334 C C . ASP A 1 299 ? 48.408 18.570 -33.863 1.00 70.19 299 ASP A C 1
ATOM 2336 O O . ASP A 1 299 ? 49.614 18.811 -33.831 1.00 70.19 299 ASP A O 1
ATOM 2340 N N . MET A 1 300 ? 47.819 17.850 -32.902 1.00 67.00 300 MET A N 1
ATOM 2341 C CA . MET A 1 300 ? 48.590 17.239 -31.821 1.00 67.00 300 MET A CA 1
ATOM 2342 C C . MET A 1 300 ? 49.539 16.169 -32.378 1.00 67.00 300 MET A C 1
ATOM 2344 O O . MET A 1 300 ? 50.715 16.161 -32.022 1.00 67.00 300 MET A O 1
ATOM 2348 N N . GLN A 1 301 ? 49.080 15.325 -33.308 1.00 73.25 301 GLN A N 1
ATOM 2349 C CA . GLN A 1 301 ? 49.936 14.353 -33.992 1.00 73.25 301 GLN A CA 1
ATOM 2350 C C . GLN A 1 301 ? 51.049 15.034 -34.800 1.00 73.25 301 GLN A C 1
ATOM 2352 O O . GLN A 1 301 ? 52.208 14.636 -34.669 1.00 73.25 301 GLN A O 1
ATOM 2357 N N . ARG A 1 302 ? 50.754 16.106 -35.549 1.00 69.88 302 ARG A N 1
ATOM 2358 C CA . ARG A 1 302 ? 51.764 16.906 -36.263 1.00 69.88 302 ARG A CA 1
ATOM 2359 C C . ARG A 1 302 ? 52.781 17.510 -35.301 1.00 69.88 302 ARG A C 1
ATOM 2361 O O . ARG A 1 302 ? 53.971 17.323 -35.518 1.00 69.88 302 ARG A O 1
ATOM 2368 N N . ARG A 1 303 ? 52.348 18.112 -34.188 1.00 72.06 303 ARG A N 1
ATOM 2369 C CA . ARG A 1 303 ? 53.253 18.648 -33.153 1.00 72.06 303 ARG A CA 1
ATOM 2370 C C . ARG A 1 303 ? 54.119 17.565 -32.507 1.00 72.06 303 ARG A C 1
ATOM 2372 O O . ARG A 1 303 ? 55.291 17.810 -32.235 1.00 72.06 303 ARG A O 1
ATOM 2379 N N . THR A 1 304 ? 53.586 16.362 -32.281 1.00 70.50 304 THR A N 1
ATOM 2380 C CA . THR A 1 304 ? 54.390 15.245 -31.750 1.00 70.50 304 THR A CA 1
ATOM 2381 C C . THR A 1 304 ? 55.409 14.720 -32.762 1.00 70.50 304 THR A C 1
ATOM 2383 O O . THR A 1 304 ? 56.524 14.376 -32.373 1.00 70.50 304 THR A O 1
ATOM 2386 N N . LEU A 1 305 ? 55.064 14.689 -34.052 1.00 71.69 305 LEU A N 1
ATOM 2387 C CA . LEU A 1 305 ? 55.979 14.308 -35.129 1.00 71.69 305 LEU A CA 1
ATOM 2388 C C . LEU A 1 305 ? 57.067 15.366 -35.334 1.00 71.69 305 LEU A C 1
ATOM 2390 O O . LEU A 1 305 ? 58.240 15.017 -35.412 1.00 71.69 305 LEU A O 1
ATOM 2394 N N . GLU A 1 306 ? 56.712 16.651 -35.331 1.00 72.44 306 GLU A N 1
ATOM 2395 C CA . GLU A 1 306 ? 57.671 17.761 -35.389 1.00 72.44 306 GLU A CA 1
ATOM 2396 C C . GLU A 1 306 ? 58.627 17.753 -34.190 1.00 72.44 306 GLU A C 1
ATOM 2398 O O . GLU A 1 306 ? 59.829 17.952 -34.360 1.00 72.44 306 GLU A O 1
ATOM 2403 N N . GLY A 1 307 ? 58.122 17.454 -32.987 1.00 71.06 307 GLY A N 1
ATOM 2404 C CA . GLY A 1 307 ? 58.948 17.280 -31.792 1.00 71.06 307 GLY A CA 1
ATOM 2405 C C . GLY A 1 307 ? 59.950 16.127 -31.920 1.00 71.06 307 GLY A C 1
ATOM 2406 O O . GLY A 1 307 ? 61.115 16.296 -31.562 1.00 71.06 307 GLY A O 1
ATOM 2407 N N . LYS A 1 308 ? 59.530 14.986 -32.488 1.00 73.75 308 LYS A N 1
ATOM 2408 C CA . LYS A 1 308 ? 60.417 13.840 -32.756 1.00 73.75 308 LYS A CA 1
ATOM 2409 C C . LYS A 1 308 ? 61.487 14.172 -33.793 1.00 73.75 308 LYS A C 1
ATOM 2411 O O . LYS A 1 308 ? 62.664 13.966 -33.517 1.00 73.75 308 LYS A O 1
ATOM 2416 N N . VAL A 1 309 ? 61.105 14.765 -34.923 1.00 74.31 309 VAL A N 1
ATOM 2417 C CA . VAL A 1 309 ? 62.053 15.171 -35.975 1.00 74.31 309 VAL A CA 1
ATOM 2418 C C . VAL A 1 309 ? 63.065 16.182 -35.434 1.00 74.31 309 VAL A C 1
ATOM 2420 O O . VAL A 1 309 ? 64.256 16.064 -35.702 1.00 74.31 309 VAL A O 1
ATOM 2423 N N . ARG A 1 310 ? 62.629 17.145 -34.613 1.00 75.00 310 ARG A N 1
ATOM 2424 C CA . ARG A 1 310 ? 63.545 18.096 -33.972 1.00 75.00 310 ARG A CA 1
ATOM 2425 C C . ARG A 1 310 ? 64.521 17.399 -33.022 1.00 75.00 310 ARG A C 1
ATOM 2427 O O . ARG A 1 310 ? 65.709 17.694 -33.067 1.00 75.00 310 ARG A O 1
ATOM 2434 N N . SER A 1 311 ? 64.042 16.444 -32.223 1.00 70.44 311 SER A N 1
ATOM 2435 C CA . SER A 1 311 ? 64.912 15.661 -31.339 1.00 70.44 311 SER A CA 1
ATOM 2436 C C . SER A 1 311 ? 65.914 14.782 -32.099 1.00 70.44 311 SER A C 1
ATOM 2438 O O . SER A 1 311 ? 67.062 14.682 -31.677 1.00 70.44 311 SER A O 1
ATOM 2440 N N . GLU A 1 312 ? 65.530 14.205 -33.243 1.00 72.62 312 GLU A N 1
ATOM 2441 C CA . GLU A 1 312 ? 66.433 13.432 -34.109 1.00 72.62 312 GLU A CA 1
ATOM 2442 C C . GLU A 1 312 ? 67.502 14.322 -34.754 1.00 72.62 312 GLU A C 1
ATOM 2444 O O . GLU A 1 312 ? 68.675 13.956 -34.786 1.00 72.62 312 GLU A O 1
ATOM 2449 N N . VAL A 1 313 ? 67.133 15.527 -35.202 1.00 73.31 313 VAL A N 1
ATOM 2450 C CA . VAL A 1 313 ? 68.088 16.501 -35.755 1.00 73.31 313 VAL A CA 1
ATOM 2451 C C . VAL A 1 313 ? 69.071 16.990 -34.688 1.00 73.31 313 VAL A C 1
ATOM 2453 O O . VAL A 1 313 ? 70.264 17.118 -34.969 1.00 73.31 313 VAL A O 1
ATOM 2456 N N . ASP A 1 314 ? 68.607 17.246 -33.464 1.00 73.38 314 ASP A N 1
ATOM 2457 C CA . ASP A 1 314 ? 69.478 17.664 -32.360 1.00 73.38 314 ASP A CA 1
ATOM 2458 C C . ASP A 1 314 ? 70.423 16.528 -31.922 1.00 73.38 314 ASP A C 1
ATOM 2460 O O . ASP A 1 314 ? 71.607 16.775 -31.680 1.00 73.38 314 ASP A O 1
ATOM 2464 N N . MET A 1 315 ? 69.951 15.275 -31.925 1.00 71.31 315 MET A N 1
ATOM 2465 C CA . MET A 1 315 ? 70.788 14.082 -31.728 1.00 71.31 315 MET A CA 1
ATOM 2466 C C . MET A 1 315 ? 71.849 13.942 -32.825 1.00 71.31 315 MET A C 1
ATOM 2468 O O . MET A 1 315 ? 73.019 13.735 -32.520 1.00 71.31 315 MET A O 1
ATOM 2472 N N . MET A 1 316 ? 71.477 14.128 -34.094 1.00 70.56 316 MET A N 1
ATOM 2473 C CA . MET A 1 316 ? 72.406 14.027 -35.223 1.00 70.56 316 MET A CA 1
ATOM 2474 C C . MET A 1 316 ? 73.466 15.143 -35.207 1.00 70.56 316 MET A C 1
ATOM 2476 O O . MET A 1 316 ? 74.629 14.913 -35.542 1.00 70.56 316 MET A O 1
ATOM 2480 N N . LYS A 1 317 ? 73.101 16.360 -34.774 1.00 76.31 317 LYS A N 1
ATOM 2481 C CA . LYS A 1 317 ? 74.062 17.453 -34.539 1.00 76.31 317 LYS A CA 1
ATOM 2482 C C . LYS A 1 317 ? 75.025 17.121 -33.399 1.00 76.31 317 LYS A C 1
ATOM 2484 O O . LYS A 1 317 ? 76.223 17.360 -33.543 1.00 76.31 317 LYS A O 1
ATOM 2489 N N . ALA A 1 318 ? 74.519 16.566 -32.297 1.00 75.06 318 ALA A N 1
ATOM 2490 C CA . ALA A 1 318 ? 75.346 16.143 -31.171 1.00 75.06 318 ALA A CA 1
ATOM 2491 C C . ALA A 1 318 ? 76.307 15.010 -31.569 1.00 75.06 318 ALA A C 1
ATOM 2493 O O . ALA A 1 318 ? 77.491 15.079 -31.255 1.00 75.06 318 ALA A O 1
ATOM 2494 N N . GLU A 1 319 ? 75.840 14.020 -32.331 1.00 73.44 319 GLU A N 1
ATOM 2495 C CA . GLU A 1 319 ? 76.663 12.921 -32.844 1.00 73.44 319 GLU A CA 1
ATOM 2496 C C . GLU A 1 319 ? 77.754 13.418 -33.803 1.00 73.44 319 GLU A C 1
ATOM 2498 O O . GLU A 1 319 ? 78.921 13.053 -33.664 1.00 73.44 319 GLU A O 1
ATOM 2503 N N . SER A 1 320 ? 77.413 14.334 -34.717 1.00 71.75 320 SER A N 1
ATOM 2504 C CA . SER A 1 320 ? 78.400 14.985 -35.587 1.00 71.75 320 SER A CA 1
ATOM 2505 C C . SER A 1 320 ? 79.463 15.743 -34.783 1.00 71.75 320 SER A C 1
ATOM 2507 O O . SER A 1 320 ? 80.642 15.728 -35.142 1.00 71.75 320 SER A O 1
ATOM 2509 N N . GLN A 1 321 ? 79.075 16.388 -33.682 1.00 72.31 321 GLN A N 1
ATOM 2510 C CA . GLN A 1 321 ? 80.013 17.082 -32.808 1.00 72.31 321 GLN A CA 1
ATOM 2511 C C . GLN A 1 321 ? 80.915 16.106 -32.044 1.00 72.31 321 GLN A C 1
ATOM 2513 O O . GLN A 1 321 ? 82.124 16.318 -32.016 1.00 72.31 321 GLN A O 1
ATOM 2518 N N . ILE A 1 322 ? 80.362 14.997 -31.543 1.00 73.69 322 ILE A N 1
ATOM 2519 C CA . ILE A 1 322 ? 81.133 13.914 -30.920 1.00 73.69 322 ILE A CA 1
ATOM 2520 C C . ILE A 1 322 ? 82.160 13.343 -31.903 1.00 73.69 322 ILE A C 1
ATOM 2522 O O . ILE A 1 322 ? 83.306 13.142 -31.514 1.00 73.69 322 ILE A O 1
ATOM 2526 N N . MET A 1 323 ? 81.805 13.129 -33.174 1.00 72.44 323 MET A N 1
ATOM 2527 C CA . MET A 1 323 ? 82.759 12.647 -34.184 1.00 72.44 323 MET A CA 1
ATOM 2528 C C . MET A 1 323 ? 83.908 13.634 -34.426 1.00 72.44 323 MET A C 1
ATOM 2530 O O . MET A 1 323 ? 85.065 13.224 -34.517 1.00 72.44 323 MET A O 1
ATOM 2534 N N . VAL A 1 324 ? 83.617 14.938 -34.495 1.00 76.38 324 VAL A N 1
ATOM 2535 C CA . VAL A 1 324 ? 84.659 15.972 -34.628 1.00 76.38 324 VAL A CA 1
ATOM 2536 C C . VAL A 1 324 ? 85.546 16.019 -33.384 1.00 76.38 324 VAL A C 1
ATOM 2538 O O . VAL A 1 324 ? 86.766 16.131 -33.509 1.00 76.38 324 VAL A O 1
ATOM 2541 N N . ASP A 1 325 ? 84.962 15.905 -32.194 1.00 72.00 325 ASP A N 1
ATOM 2542 C CA . ASP A 1 325 ? 85.706 15.922 -30.936 1.00 72.00 325 ASP A CA 1
ATOM 2543 C C . ASP A 1 325 ? 86.567 14.656 -30.780 1.00 72.00 325 ASP A C 1
ATOM 2545 O O . ASP A 1 325 ? 87.733 14.756 -30.407 1.00 72.00 325 ASP A O 1
ATOM 2549 N N . GLN A 1 326 ? 86.068 13.479 -31.173 1.00 70.50 326 GLN A N 1
ATOM 2550 C CA . GLN A 1 326 ? 86.850 12.237 -31.243 1.00 70.50 326 GLN A CA 1
ATOM 2551 C C . GLN A 1 326 ? 88.011 12.343 -32.236 1.00 70.50 326 GLN A C 1
ATOM 2553 O O . GLN A 1 326 ? 89.126 11.924 -31.923 1.00 70.50 326 GLN A O 1
ATOM 2558 N N . ALA A 1 327 ? 87.783 12.936 -33.411 1.00 68.19 327 ALA A N 1
ATOM 2559 C CA . ALA A 1 327 ? 88.841 13.170 -34.388 1.00 68.19 327 ALA A CA 1
ATOM 2560 C C . ALA A 1 327 ? 89.915 14.131 -33.844 1.00 68.19 327 ALA A C 1
ATOM 2562 O O . ALA A 1 327 ? 91.106 13.896 -34.035 1.00 68.19 327 ALA A O 1
ATOM 2563 N N . LYS A 1 328 ? 89.517 15.168 -33.092 1.00 72.06 328 LYS A N 1
ATOM 2564 C CA . LYS A 1 328 ? 90.448 16.078 -32.401 1.00 72.06 328 LYS A CA 1
ATOM 2565 C C . LYS A 1 328 ? 91.231 15.385 -31.290 1.00 72.06 328 LYS A C 1
ATOM 2567 O O . LYS A 1 328 ? 92.432 15.610 -31.181 1.00 72.06 328 LYS A O 1
ATOM 2572 N N . VAL A 1 329 ? 90.585 14.524 -30.505 1.00 68.44 329 VAL A N 1
ATOM 2573 C CA . VAL A 1 329 ? 91.257 13.713 -29.479 1.00 68.44 329 VAL A CA 1
ATOM 2574 C C . VAL A 1 329 ? 92.276 12.767 -30.117 1.00 68.44 329 VAL A C 1
ATOM 2576 O O . VAL A 1 329 ? 93.391 12.675 -29.618 1.00 68.44 329 VAL A O 1
ATOM 2579 N N . MET A 1 330 ? 91.955 12.126 -31.247 1.00 66.88 330 MET A N 1
ATOM 2580 C CA . MET A 1 330 ? 92.921 11.299 -31.986 1.00 66.88 330 MET A CA 1
ATOM 2581 C C . MET A 1 330 ? 94.126 12.103 -32.485 1.00 66.88 330 MET A C 1
ATOM 2583 O O . MET A 1 330 ? 95.251 11.625 -32.369 1.00 66.88 330 MET A O 1
ATOM 2587 N N . VAL A 1 331 ? 93.920 13.328 -32.983 1.00 68.44 331 VAL A N 1
ATOM 2588 C CA . VAL A 1 331 ? 95.033 14.224 -33.344 1.00 68.44 331 VAL A CA 1
ATOM 2589 C C . VAL A 1 331 ? 95.868 14.580 -32.115 1.00 68.44 331 VAL A C 1
ATOM 2591 O O . VAL A 1 331 ? 97.087 14.511 -32.185 1.00 68.44 331 VAL A O 1
ATOM 2594 N N . MET A 1 332 ? 95.239 14.896 -30.982 1.00 65.94 332 MET A N 1
ATOM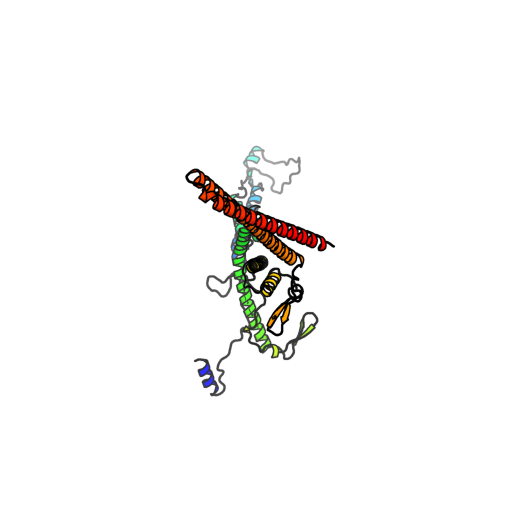 2595 C CA . MET A 1 332 ? 95.949 15.247 -29.749 1.00 65.94 332 MET A CA 1
ATOM 2596 C C . MET A 1 332 ? 96.754 14.066 -29.180 1.00 65.94 332 MET A C 1
ATOM 2598 O O . MET A 1 332 ? 97.865 14.261 -28.701 1.00 65.94 332 MET A O 1
ATOM 2602 N N . ILE A 1 333 ? 96.232 12.837 -29.265 1.00 66.19 333 ILE A N 1
ATOM 2603 C CA . ILE A 1 333 ? 96.965 11.615 -28.893 1.00 66.19 333 ILE A CA 1
ATOM 2604 C C . ILE A 1 333 ? 98.150 11.391 -29.841 1.00 66.19 333 ILE A C 1
ATOM 2606 O O . ILE A 1 333 ? 99.253 11.140 -29.368 1.00 66.19 333 ILE A O 1
ATOM 2610 N N . ALA A 1 334 ? 97.954 11.548 -31.154 1.00 62.88 334 ALA A N 1
ATOM 2611 C CA . ALA A 1 334 ? 99.030 11.419 -32.138 1.00 62.88 334 ALA A CA 1
ATOM 2612 C C . ALA A 1 334 ? 100.119 12.501 -31.976 1.00 62.88 334 ALA A C 1
ATOM 2614 O O . ALA A 1 334 ? 101.299 12.218 -32.162 1.00 62.88 334 ALA A O 1
ATOM 2615 N N . GLU A 1 335 ? 99.747 13.727 -31.590 1.00 62.59 335 GLU A N 1
ATOM 2616 C CA . GLU A 1 335 ? 100.691 14.800 -31.248 1.00 62.59 335 GLU A CA 1
ATOM 2617 C C . GLU A 1 335 ? 101.475 14.476 -29.960 1.00 62.59 335 GLU A C 1
ATOM 2619 O O . GLU A 1 335 ? 102.689 14.653 -29.930 1.00 62.59 335 GLU A O 1
ATOM 2624 N N . LEU A 1 336 ? 100.821 13.917 -28.932 1.00 58.88 336 LEU A N 1
ATOM 2625 C CA . LEU A 1 336 ? 101.478 13.474 -27.691 1.00 58.88 336 LEU A CA 1
ATOM 2626 C C . LEU A 1 336 ? 102.404 12.258 -27.886 1.00 58.88 336 LEU A C 1
ATOM 2628 O O . LEU A 1 336 ? 103.389 12.112 -27.161 1.00 58.88 336 LEU A O 1
ATOM 2632 N N . GLU A 1 337 ? 102.096 11.369 -28.834 1.00 58.72 337 GLU A N 1
ATOM 2633 C CA . GLU A 1 337 ? 102.964 10.245 -29.214 1.00 58.72 337 GLU A CA 1
ATOM 2634 C C . GLU A 1 337 ? 104.178 10.705 -30.039 1.00 58.72 337 GLU A C 1
ATOM 2636 O O . GLU A 1 337 ? 105.268 10.150 -29.885 1.00 58.72 337 GLU A O 1
ATOM 2641 N N . ALA A 1 338 ? 104.035 11.756 -30.853 1.00 55.47 338 ALA A N 1
ATOM 2642 C CA . ALA A 1 338 ? 105.124 12.319 -31.653 1.00 55.47 338 ALA A CA 1
ATOM 2643 C C . ALA A 1 338 ? 106.196 13.051 -30.825 1.00 55.47 338 ALA A C 1
ATOM 2645 O O . ALA A 1 338 ? 107.357 13.074 -31.232 1.00 55.47 338 ALA A O 1
ATOM 2646 N N . ASP A 1 339 ? 105.859 13.550 -29.631 1.00 54.50 339 ASP A N 1
ATOM 2647 C CA . ASP A 1 339 ? 106.832 14.125 -28.687 1.00 54.50 339 ASP A CA 1
ATOM 2648 C C . ASP A 1 339 ? 107.836 13.089 -28.132 1.00 54.50 339 ASP A C 1
ATOM 2650 O O . ASP A 1 339 ? 108.793 13.459 -27.445 1.00 54.50 339 ASP A O 1
ATOM 2654 N N . LYS A 1 340 ? 107.656 11.788 -28.420 1.00 54.31 340 LYS A N 1
ATOM 2655 C CA . LYS A 1 340 ? 108.541 10.719 -27.933 1.00 54.31 340 LYS A CA 1
ATOM 2656 C C . LYS A 1 340 ? 109.479 10.090 -28.968 1.00 54.31 340 LYS A C 1
ATOM 2658 O O . LYS A 1 340 ? 110.432 9.470 -28.516 1.00 54.31 340 LYS A O 1
ATOM 2663 N N . GLU A 1 341 ? 109.317 10.267 -30.287 1.00 47.50 341 GLU A N 1
ATOM 2664 C CA . GLU A 1 341 ? 110.262 9.718 -31.289 1.00 47.50 341 GLU A CA 1
ATOM 2665 C C . GLU A 1 341 ? 110.096 10.308 -32.725 1.00 47.50 341 GLU A C 1
ATOM 2667 O O . GLU A 1 341 ? 109.002 10.344 -33.276 1.00 47.50 341 GLU A O 1
ATOM 2672 N N . SER A 1 342 ? 111.235 10.731 -33.308 1.00 49.00 342 SER A N 1
ATOM 2673 C CA . SER A 1 342 ? 111.648 11.095 -34.697 1.00 49.00 342 SER A CA 1
ATOM 2674 C C . SER A 1 342 ? 110.660 11.415 -35.860 1.00 49.00 342 SER A C 1
ATOM 2676 O O . SER A 1 342 ? 109.672 10.730 -36.106 1.00 49.00 342 SER A O 1
ATOM 2678 N N . GLU A 1 343 ? 111.084 12.395 -36.684 1.00 52.41 343 GLU A N 1
ATOM 2679 C CA . GLU A 1 343 ? 110.518 13.100 -37.871 1.00 52.41 343 GLU A CA 1
ATOM 2680 C C . GLU A 1 343 ? 109.554 12.386 -38.856 1.00 52.41 343 GLU A C 1
ATOM 2682 O O . GLU A 1 343 ? 108.912 13.061 -39.661 1.00 52.41 343 GLU A O 1
ATOM 2687 N N . SER A 1 344 ? 109.376 11.065 -38.804 1.00 51.66 344 SER A N 1
ATOM 2688 C CA . SER A 1 344 ? 108.449 10.328 -39.686 1.00 51.66 344 SER A CA 1
ATOM 2689 C C . SER A 1 344 ? 106.960 10.525 -39.345 1.00 51.66 344 SER A C 1
ATOM 2691 O O . SER A 1 344 ? 106.097 10.370 -40.210 1.00 51.66 344 SER A O 1
ATOM 2693 N N . ASN A 1 345 ? 106.653 10.951 -38.116 1.00 53.28 345 ASN A N 1
ATOM 2694 C CA . ASN A 1 345 ? 105.280 11.162 -37.645 1.00 53.28 345 ASN A CA 1
ATOM 2695 C C . ASN A 1 345 ? 104.640 12.478 -38.132 1.00 53.28 345 ASN A C 1
ATOM 2697 O O . ASN A 1 345 ? 103.414 12.593 -38.148 1.00 53.28 345 ASN A O 1
ATOM 2701 N N . ASN A 1 346 ? 105.429 13.449 -38.609 1.00 58.81 346 ASN A N 1
ATOM 2702 C CA . ASN A 1 346 ? 104.908 14.755 -39.037 1.00 58.81 346 ASN A CA 1
ATOM 2703 C C . ASN A 1 346 ? 103.989 14.673 -40.266 1.00 58.81 346 ASN A C 1
ATOM 2705 O O . ASN A 1 346 ? 102.967 15.355 -40.315 1.00 58.81 346 ASN A O 1
ATOM 2709 N N . VAL A 1 347 ? 104.296 13.795 -41.226 1.00 59.28 347 VAL A N 1
ATOM 2710 C CA . VAL A 1 347 ? 103.467 13.606 -42.433 1.00 59.28 347 VAL A CA 1
ATOM 2711 C C . VAL A 1 347 ? 102.114 12.981 -42.074 1.00 59.28 347 VAL A C 1
ATOM 2713 O O . VAL A 1 347 ? 101.075 13.392 -42.588 1.00 59.28 347 VAL A O 1
ATOM 2716 N N . ARG A 1 348 ? 102.095 12.041 -41.119 1.00 59.06 348 ARG A N 1
ATOM 2717 C CA . ARG A 1 348 ? 100.859 11.391 -40.657 1.00 59.06 348 ARG A CA 1
ATOM 2718 C C . ARG A 1 348 ? 99.956 12.349 -39.875 1.00 59.06 348 ARG A C 1
ATOM 2720 O O . ARG A 1 348 ? 98.734 12.276 -39.987 1.00 59.06 348 ARG A O 1
ATOM 2727 N N . ILE A 1 349 ? 100.553 13.276 -39.126 1.00 62.44 349 ILE A N 1
ATOM 2728 C CA . ILE A 1 349 ? 99.835 14.346 -38.423 1.00 62.44 349 ILE A CA 1
ATOM 2729 C C . ILE A 1 349 ? 99.214 15.336 -39.420 1.00 62.44 349 ILE A C 1
ATOM 2731 O O . ILE A 1 349 ? 98.075 15.760 -39.219 1.00 62.44 349 ILE A O 1
ATOM 2735 N N . GLU A 1 350 ? 99.910 15.692 -40.505 1.00 61.22 350 GLU A N 1
ATOM 2736 C CA . GLU A 1 350 ? 99.341 16.557 -41.548 1.00 61.22 350 GLU A CA 1
ATOM 2737 C C . GLU A 1 350 ? 98.163 15.903 -42.280 1.00 61.22 350 GLU A C 1
ATOM 2739 O O . GLU A 1 350 ? 97.141 16.564 -42.475 1.00 61.22 350 GLU A O 1
ATOM 2744 N N . GLU A 1 351 ? 98.244 14.606 -42.602 1.00 65.00 351 GLU A N 1
ATOM 2745 C CA . GLU A 1 351 ? 97.121 13.848 -43.176 1.00 65.00 351 GLU A CA 1
ATOM 2746 C C . GLU A 1 351 ? 95.896 13.844 -42.246 1.00 65.00 351 GLU A C 1
ATOM 2748 O O . GLU A 1 351 ? 94.781 14.139 -42.681 1.00 65.00 351 GLU A O 1
ATOM 2753 N N . LEU A 1 352 ? 96.090 13.581 -40.948 1.00 65.12 352 LEU A N 1
ATOM 2754 C CA . LEU A 1 352 ? 95.004 13.589 -39.961 1.00 65.12 352 LEU A CA 1
ATOM 2755 C C . LEU A 1 352 ? 94.404 14.991 -39.765 1.00 65.12 352 LEU A C 1
ATOM 2757 O O . LEU A 1 352 ? 93.188 15.126 -39.628 1.00 65.12 352 LEU A O 1
ATOM 2761 N N . LYS A 1 353 ? 95.218 16.053 -39.817 1.00 68.31 353 LYS A N 1
ATOM 2762 C CA . LYS A 1 353 ? 94.739 17.449 -39.786 1.00 68.31 353 LYS A CA 1
ATOM 2763 C C . LYS A 1 353 ? 93.913 17.806 -41.022 1.00 68.31 353 LYS A C 1
ATOM 2765 O O . LYS A 1 353 ? 92.949 18.567 -40.912 1.00 68.31 353 LYS A O 1
ATOM 2770 N N . LEU A 1 354 ? 94.267 17.266 -42.186 1.00 69.19 354 LEU A N 1
ATOM 2771 C CA . LEU A 1 354 ? 93.503 17.431 -43.424 1.00 69.19 354 LEU A CA 1
ATOM 2772 C C . LEU A 1 354 ? 92.143 16.722 -43.326 1.00 69.19 354 LEU A C 1
ATOM 2774 O O . LEU A 1 354 ? 91.119 17.315 -43.658 1.00 69.19 354 LEU A O 1
ATOM 2778 N N . LEU A 1 355 ? 92.125 15.522 -42.743 1.00 70.19 355 LEU A N 1
ATOM 2779 C CA . LEU A 1 355 ? 90.917 14.733 -42.490 1.00 70.19 355 LEU A CA 1
ATOM 2780 C C . LEU A 1 355 ? 89.980 15.425 -41.474 1.00 70.19 355 LEU A C 1
ATOM 2782 O O . LEU A 1 355 ? 88.769 15.502 -41.682 1.00 70.19 355 LEU A O 1
ATOM 2786 N N . VAL A 1 356 ? 90.526 16.044 -40.418 1.00 71.25 356 VAL A N 1
ATOM 2787 C CA . VAL A 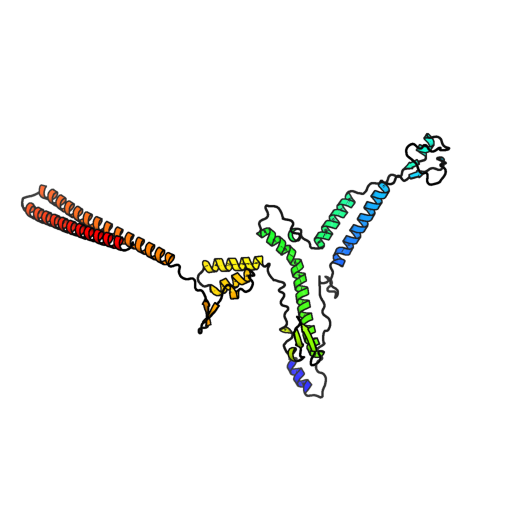1 356 ? 89.745 16.892 -39.493 1.00 71.25 356 VAL A CA 1
ATOM 2788 C C . VAL A 1 356 ? 89.152 18.109 -40.208 1.00 71.25 356 VAL A C 1
ATOM 2790 O O . VAL A 1 356 ? 87.987 18.438 -39.982 1.00 71.25 356 VAL A O 1
ATOM 2793 N N . LYS A 1 357 ? 89.909 18.773 -41.093 1.00 72.06 357 LYS A N 1
ATOM 2794 C CA . LYS A 1 357 ? 89.382 19.890 -41.897 1.00 72.06 357 LYS A CA 1
ATOM 2795 C C . LYS A 1 357 ? 88.254 19.441 -42.823 1.00 72.06 357 LYS A C 1
ATOM 2797 O O . LYS A 1 357 ? 87.270 20.163 -42.952 1.00 72.06 357 LYS A O 1
ATOM 2802 N N . GLU A 1 358 ? 88.366 18.263 -43.427 1.00 72.31 358 GLU A N 1
ATOM 2803 C CA . GLU A 1 358 ? 87.315 17.687 -44.266 1.00 72.31 358 GLU A CA 1
ATOM 2804 C C . GLU A 1 358 ? 86.044 17.391 -43.453 1.00 72.31 358 GLU A C 1
ATOM 2806 O O . GLU A 1 358 ? 84.950 17.793 -43.850 1.00 72.31 358 GLU A O 1
ATOM 2811 N N . PHE A 1 359 ? 86.176 16.818 -42.252 1.00 72.50 359 PHE A N 1
ATOM 2812 C CA . PHE A 1 359 ? 85.046 16.648 -41.334 1.00 72.50 359 PHE A CA 1
ATOM 2813 C C . PHE A 1 359 ? 84.427 17.981 -40.889 1.00 72.50 359 PHE A C 1
ATOM 2815 O O . PHE A 1 359 ? 83.202 18.095 -40.803 1.00 72.50 359 PHE A O 1
ATOM 2822 N N . GLU A 1 360 ? 85.230 19.020 -40.645 1.00 70.81 360 GLU A N 1
ATOM 2823 C CA . GLU A 1 360 ? 84.714 20.350 -40.304 1.00 70.81 360 GLU A CA 1
ATOM 2824 C C . GLU A 1 360 ? 83.989 21.025 -41.479 1.00 70.81 360 GLU A C 1
ATOM 2826 O O . GLU A 1 360 ? 82.996 21.725 -41.250 1.00 70.81 360 GLU A O 1
ATOM 2831 N N . ILE A 1 361 ? 84.444 20.810 -42.717 1.00 74.69 361 ILE A N 1
ATOM 2832 C CA . ILE A 1 361 ? 83.773 21.278 -43.939 1.00 74.69 361 ILE A CA 1
ATOM 2833 C C . ILE A 1 361 ? 82.449 20.533 -44.13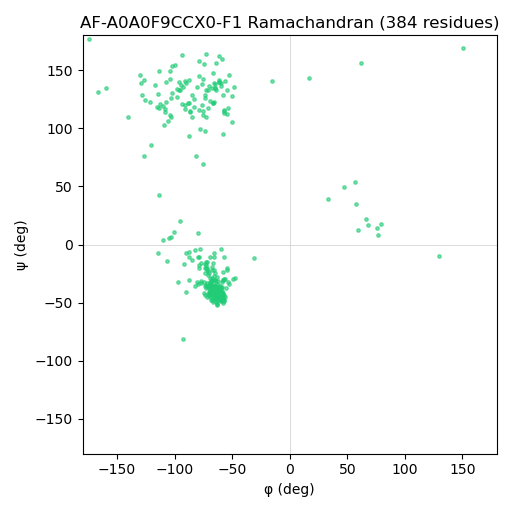1 1.00 74.69 361 ILE A C 1
ATOM 2835 O O . ILE A 1 361 ? 81.415 21.181 -44.292 1.00 74.69 361 ILE A O 1
ATOM 2839 N N . ASN A 1 362 ? 82.447 19.204 -44.009 1.00 69.19 362 ASN A N 1
ATOM 2840 C CA . ASN A 1 362 ? 81.234 18.387 -44.104 1.00 69.19 362 ASN A CA 1
ATOM 2841 C C . ASN A 1 362 ? 80.209 18.766 -43.025 1.00 69.19 362 ASN A C 1
ATOM 2843 O O . ASN A 1 362 ? 79.016 18.880 -43.307 1.00 69.19 362 ASN A O 1
ATOM 2847 N N . ARG A 1 363 ? 80.665 19.077 -41.804 1.00 72.50 363 ARG A N 1
ATOM 2848 C CA . ARG A 1 363 ? 79.802 19.613 -40.742 1.00 72.50 363 ARG A CA 1
ATOM 2849 C C . ARG A 1 363 ? 79.208 20.971 -41.115 1.00 72.50 363 ARG A C 1
ATOM 2851 O O . ARG A 1 363 ? 78.020 21.192 -40.894 1.00 72.50 363 ARG A O 1
ATOM 2858 N N . LYS A 1 364 ? 80.011 21.898 -41.646 1.00 74.06 364 LYS A N 1
ATOM 2859 C CA . LYS A 1 364 ? 79.521 23.227 -42.056 1.00 74.06 364 LYS A CA 1
ATOM 2860 C C . LYS A 1 364 ? 78.482 23.118 -43.172 1.00 74.06 364 LYS A C 1
ATOM 2862 O O . LYS A 1 364 ? 77.430 23.737 -43.050 1.00 74.06 364 LYS A O 1
ATOM 2867 N N . ALA A 1 365 ? 78.729 22.271 -44.172 1.00 73.38 365 ALA A N 1
ATOM 2868 C CA . ALA A 1 365 ? 77.781 22.000 -45.249 1.00 73.38 365 ALA A CA 1
ATOM 2869 C C . ALA A 1 365 ? 76.459 21.418 -44.716 1.00 73.38 365 ALA A C 1
ATOM 2871 O O . ALA A 1 365 ? 75.387 21.901 -45.073 1.00 73.38 365 ALA A O 1
ATOM 2872 N N . MET A 1 366 ? 76.522 20.458 -43.786 1.00 67.50 366 MET A N 1
ATOM 2873 C CA . MET A 1 366 ? 75.333 19.911 -43.120 1.00 67.50 366 MET A CA 1
ATOM 2874 C C . MET A 1 366 ? 74.555 20.995 -42.362 1.00 67.50 366 MET A C 1
ATOM 2876 O O . MET A 1 366 ? 73.344 21.118 -42.524 1.00 67.50 366 MET A O 1
ATOM 2880 N N . VAL A 1 367 ? 75.233 21.833 -41.569 1.00 70.81 367 VAL A N 1
ATOM 2881 C CA . VAL A 1 367 ? 74.590 22.925 -40.813 1.00 70.81 367 VAL A CA 1
ATOM 2882 C C . VAL A 1 367 ? 73.942 23.964 -41.735 1.00 70.81 367 VAL A C 1
ATOM 2884 O O . VAL A 1 367 ? 72.870 24.475 -41.411 1.00 70.81 367 VAL A O 1
ATOM 2887 N N . GLU A 1 368 ? 74.560 24.283 -42.872 1.00 70.88 368 GLU A N 1
ATOM 2888 C CA . GLU A 1 368 ? 73.996 25.209 -43.860 1.00 70.88 368 GLU A CA 1
ATOM 2889 C C . GLU A 1 368 ? 72.780 24.623 -44.582 1.00 70.88 368 GLU A C 1
ATOM 2891 O O . GLU A 1 368 ? 71.773 25.323 -44.710 1.00 70.88 368 GLU A O 1
ATOM 2896 N N . MET A 1 369 ? 72.808 23.336 -44.950 1.00 69.25 369 MET A N 1
ATOM 2897 C CA . MET A 1 369 ? 71.627 22.651 -45.487 1.00 69.25 369 MET A CA 1
ATOM 2898 C C . MET A 1 369 ? 70.464 22.670 -44.490 1.00 69.25 369 MET A C 1
ATOM 2900 O O . MET A 1 369 ? 69.342 22.989 -44.872 1.00 69.25 369 MET A O 1
ATOM 2904 N N . TYR A 1 370 ? 70.722 22.441 -43.198 1.00 65.31 370 TYR A N 1
ATOM 2905 C CA . TYR A 1 370 ? 69.674 22.518 -42.176 1.00 65.31 370 TYR A CA 1
ATOM 2906 C C . TYR A 1 370 ? 69.099 23.925 -41.997 1.00 65.31 370 TYR A C 1
ATOM 2908 O O . TYR A 1 370 ? 67.889 24.072 -41.833 1.00 65.31 370 TYR A O 1
ATOM 2916 N N . LYS A 1 371 ? 69.933 24.970 -42.045 1.00 69.94 371 LYS A N 1
ATOM 2917 C CA . LYS A 1 371 ? 69.448 26.359 -41.974 1.00 69.94 371 LYS A CA 1
ATOM 2918 C C . LYS A 1 371 ? 68.574 26.717 -43.177 1.00 69.94 371 LYS A C 1
ATOM 2920 O O . LYS A 1 371 ? 67.578 27.417 -43.003 1.00 69.94 371 LYS A O 1
ATOM 2925 N N . ALA A 1 372 ? 68.914 26.224 -44.368 1.00 68.06 372 ALA A N 1
ATOM 2926 C CA . ALA A 1 372 ? 68.088 26.394 -45.562 1.00 68.06 372 ALA A CA 1
ATOM 2927 C C . ALA A 1 372 ? 66.734 25.668 -45.428 1.00 68.06 372 ALA A C 1
ATOM 2929 O O . ALA A 1 372 ? 65.697 26.216 -45.804 1.00 68.06 372 ALA A O 1
ATOM 2930 N N . ASP A 1 373 ? 66.729 24.482 -44.817 1.00 65.19 373 ASP A N 1
ATOM 2931 C CA . ASP A 1 373 ? 65.523 23.683 -44.578 1.00 65.19 373 ASP A CA 1
ATOM 2932 C C . ASP A 1 373 ? 64.610 24.266 -43.479 1.00 65.19 373 ASP A C 1
ATOM 2934 O O . ASP A 1 373 ? 63.383 24.192 -43.561 1.00 65.19 373 ASP A O 1
ATOM 2938 N N . GLU A 1 374 ? 65.176 24.904 -42.449 1.00 61.59 374 GLU A N 1
ATOM 2939 C CA . GLU A 1 374 ? 64.399 25.659 -41.455 1.00 61.59 374 GLU A CA 1
ATOM 2940 C C . GLU A 1 374 ? 63.780 26.928 -42.059 1.00 61.59 374 GLU A C 1
ATOM 2942 O O . GLU A 1 374 ? 62.623 27.248 -41.771 1.00 61.59 374 GLU A O 1
ATOM 2947 N N . GLN A 1 375 ? 64.512 27.639 -42.923 1.00 60.47 375 GLN A N 1
ATOM 2948 C CA . GLN A 1 375 ? 64.007 28.837 -43.601 1.00 60.47 375 GLN A CA 1
ATOM 2949 C C . GLN A 1 375 ? 62.891 28.510 -44.603 1.00 60.47 375 GLN A C 1
ATOM 2951 O O . GLN A 1 375 ? 61.895 29.237 -44.662 1.00 60.47 375 GLN A O 1
ATOM 2956 N N . SER A 1 376 ? 63.000 27.397 -45.337 1.00 58.56 376 SER A N 1
ATOM 2957 C CA . SER A 1 376 ? 61.949 26.937 -46.255 1.00 58.56 376 SER A CA 1
ATOM 2958 C C . SER A 1 376 ? 60.671 26.527 -45.507 1.00 58.56 376 SER A C 1
ATOM 2960 O O . SER A 1 376 ? 59.566 26.902 -45.908 1.00 58.56 376 SER A O 1
ATOM 2962 N N . LYS A 1 377 ? 60.799 25.857 -44.353 1.00 61.44 377 LYS A N 1
ATOM 2963 C CA . LYS A 1 377 ? 59.663 25.479 -43.493 1.00 61.44 377 LYS A CA 1
ATOM 2964 C C . LYS A 1 377 ? 59.005 26.684 -42.811 1.00 61.44 377 LYS A C 1
ATOM 2966 O O . LYS A 1 377 ? 57.779 26.731 -42.723 1.00 61.44 377 LYS A O 1
ATOM 2971 N N . GLN A 1 378 ? 59.772 27.692 -42.386 1.00 55.72 378 GLN A N 1
ATOM 2972 C CA . GLN A 1 378 ? 59.214 28.947 -41.854 1.00 55.72 378 GLN A CA 1
ATOM 2973 C C . GLN A 1 378 ? 58.460 29.758 -42.919 1.00 55.72 378 GLN A C 1
ATOM 2975 O O . GLN A 1 378 ? 57.445 30.383 -42.604 1.00 55.72 378 GLN A O 1
ATOM 2980 N N . ALA A 1 379 ? 58.915 29.727 -44.176 1.00 53.75 379 ALA A N 1
ATOM 2981 C CA . ALA A 1 379 ? 58.203 30.339 -45.296 1.00 53.75 379 ALA A CA 1
ATOM 2982 C C . ALA A 1 379 ? 56.887 29.603 -45.613 1.00 53.75 379 ALA A C 1
ATOM 2984 O O . ALA A 1 379 ? 55.864 30.251 -45.822 1.00 53.75 379 ALA A O 1
ATOM 2985 N N . ALA A 1 380 ? 56.880 28.266 -45.556 1.00 53.75 380 ALA A N 1
ATOM 2986 C CA . ALA A 1 380 ? 55.672 27.462 -45.745 1.00 53.75 380 ALA A CA 1
ATOM 2987 C C . ALA A 1 380 ? 54.621 27.697 -44.642 1.00 53.75 380 ALA A C 1
ATOM 2989 O O . ALA A 1 380 ? 53.430 27.774 -44.934 1.00 53.75 380 ALA A O 1
ATOM 2990 N N . ASN A 1 381 ? 55.044 27.890 -43.387 1.00 52.59 381 ASN A N 1
ATOM 2991 C CA . ASN A 1 381 ? 54.122 28.105 -42.264 1.00 52.59 381 ASN A CA 1
ATOM 2992 C C . ASN A 1 381 ? 53.462 29.502 -42.271 1.00 52.59 381 ASN A C 1
ATOM 2994 O O . ASN A 1 381 ? 52.363 29.670 -41.750 1.00 52.59 381 ASN A O 1
ATOM 2998 N N . LYS A 1 382 ? 54.090 30.509 -42.900 1.00 50.81 382 LYS A N 1
ATOM 2999 C CA . LYS A 1 382 ? 53.480 31.838 -43.113 1.00 50.81 382 LYS A CA 1
ATOM 3000 C C . LYS A 1 382 ? 52.446 31.867 -44.249 1.00 50.81 382 LYS A C 1
ATOM 3002 O O . LYS A 1 382 ? 51.671 32.813 -44.314 1.00 50.81 382 LYS A O 1
ATOM 3007 N N . GLY A 1 383 ? 52.413 30.853 -45.118 1.00 47.84 383 GLY A N 1
ATOM 3008 C CA . GLY A 1 383 ? 51.470 30.756 -46.240 1.00 47.84 383 GLY A CA 1
ATOM 3009 C C . GLY A 1 383 ? 50.124 30.097 -45.913 1.00 47.84 383 GLY A C 1
ATOM 3010 O O . GLY A 1 383 ? 49.251 30.079 -46.770 1.00 47.84 383 GLY A O 1
ATOM 3011 N N . VAL A 1 384 ? 49.943 29.555 -44.703 1.00 48.06 384 VAL A N 1
ATOM 3012 C CA . VAL A 1 384 ? 48.735 28.796 -44.300 1.00 48.06 384 VAL A CA 1
ATOM 3013 C C . VAL A 1 384 ? 47.813 29.612 -43.369 1.00 48.06 384 VAL A C 1
ATOM 3015 O O . VAL A 1 384 ? 46.812 29.111 -42.874 1.00 48.06 384 VAL A O 1
ATOM 3018 N N . GLY A 1 385 ? 48.122 30.893 -43.139 1.00 41.53 385 GLY A N 1
ATOM 3019 C CA . GLY A 1 385 ? 47.324 31.818 -42.320 1.00 41.53 385 GLY A CA 1
ATOM 3020 C C . GLY A 1 385 ? 46.691 32.965 -43.114 1.00 41.53 385 GLY A C 1
ATOM 3021 O O . GLY A 1 385 ? 46.779 34.106 -42.664 1.00 41.53 385 GLY A O 1
ATOM 3022 N N . GLY A 1 386 ? 46.131 32.679 -44.295 1.00 33.88 386 GLY A N 1
ATOM 3023 C CA . GLY A 1 386 ? 45.397 33.623 -45.146 1.00 33.88 386 GLY A CA 1
ATOM 3024 C C . GLY A 1 386 ? 44.013 33.104 -45.495 1.00 33.88 386 GLY A C 1
ATOM 3025 O O . GLY A 1 386 ? 43.919 31.887 -45.771 1.00 33.88 386 GLY A O 1
#

Secondary structure (DSSP, 8-state):
-HHHHHHHHTTSTT---------------SB--TT--SSPBPHHHHHHHHHHHHHHHHHHHHHHHHHHTS--EEE-GGG----S-----TT-----SS-HHHHHHTEEE--PPPPPHHHHHHHHHHHHHHHHHTT--HHHHT----TT--HHHHHHHHHHHHHHHHHHHHHHHHHHHHHHHHHHHHHHHH--S-EEEEETTEEEEE-GGGG-S-GGG---S--TT---HHHHHHHHHHHHHHHHHSTTS-HHHHHHHHHHHTT-TTHHHHS-EEE-TTS-EEESS-----HHHHHHHHHHHHHHHHHHHHHHHHHHHHHHHHHHHHHHHHHHHHHHHHTTS-TTHHHHHHHHHHHHHHHHHHHHHHHHHHHHHHHHHHHHHHTS--

Organism: NCBI:txid412755